Protein AF-A0A2U0S6L2-F1 (afdb_monomer)

Radius of gyration: 31.63 Å; Cα contacts (8 Å, |Δi|>4): 859; chains: 1; bounding box: 72×118×62 Å

Solvent-accessible surface area (backbone atoms only — not comparable to full-atom values): 22056 Å² total; per-residue (Å²): 143,87,81,74,70,68,64,62,55,55,54,54,52,50,54,53,52,55,50,53,57,66,74,64,52,74,80,66,66,77,70,61,62,70,42,56,44,72,42,82,61,45,30,26,25,72,13,43,35,36,32,34,43,34,31,67,58,30,76,61,51,50,50,63,36,36,27,56,64,91,47,79,40,53,52,69,72,27,22,96,64,74,49,65,46,40,48,72,38,72,49,66,39,43,42,71,76,47,78,40,62,63,72,41,74,40,40,40,34,45,34,33,99,88,47,70,27,76,45,76,29,58,21,34,65,51,77,60,100,51,54,78,85,81,63,33,48,73,39,43,63,48,43,61,93,66,48,65,64,45,84,42,38,29,53,34,86,50,67,68,79,80,50,52,85,76,39,93,46,68,54,61,47,40,51,52,47,57,76,29,53,46,53,65,47,30,41,77,27,21,35,28,42,33,42,28,65,14,73,35,82,34,44,60,57,43,60,44,80,75,45,78,44,83,40,94,48,90,63,30,32,43,39,34,37,31,41,34,36,37,55,34,93,87,43,90,56,53,90,38,71,19,13,24,25,37,37,39,75,74,41,65,49,71,63,45,54,34,38,39,38,38,39,50,49,44,27,36,36,39,62,46,98,87,71,51,76,46,77,44,74,60,88,63,100,59,87,47,67,50,76,50,63,37,38,29,32,89,48,99,54,84,50,50,72,43,69,24,51,29,30,49,74,88,38,84,52,76,67,46,76,41,72,41,58,77,90,48,86,78,46,73,68,53,50,50,53,50,54,48,53,54,45,39,75,73,68,39,87,80,46,45,71,46,83,75,48,77,46,79,59,92,55,36,37,41,37,36,30,38,27,20,80,45,86,90,53,55,73,42,52,38,39,40,39,36,34,64,84,77,34,34,35,43,34,43,59,77,130

Sequence (399 aa):
MKQTWIIAASIITLVALIGTIYCFAPIIPESSEIKLNINNATALTNGLVSFNVTLADAESAVIESVFLNNTSYAWTDGSNETSTILKGETKHWSVNIGDLQNGTNIQIVVETPSKSATENVTVQGQPPENSDETGYIYDNYGGVGLFPEGIHVIATTQDPTTIRSDYELVNSYWEMLANNETTTATKEQFISILLSRGDKTTGGYAINVESFAWLESYPVKFRFQVNITDPADGTPVTQALTTPLVLVPIGKLTPGEYNIEVNITWFTETVNENGTTTYTPIMTFAPIQWTQTLTISDTQNPAPSTTFNVTVNGNQASDLTVQVNLSNNITEADAEKITEAAFLQTMGEQTIHELDTLTVDGTTITAHYKWGFDEADMGHVFDVTVDLSNQTITITHCR

Foldseek 3Di:
DPPPPPVVVVVVVVVVVVVVVVVPPPVPPPPQPFDKEWAPWAAEQQQKTKIKIATAGDQKFFWAWKDWANDIDGQVQFAPDHRIHGHGDMGMGMHRPGGDDAQDKIWIWTDTPRDIDIDIYGHHYDPPPDCPPQLKDKFWAEQAVQDAAAKWKFWAQDFLSVCCVVDPDNNVSNVNRSVRTDQEEALNTWIKIKGKHYKDQWDPWEKDFNDWDFAPDVVIEIETEMEIEDEDVPADTGRDITMTMMIHGDTGDDFHKYKYKYWYWYWYWDQDPVRDIDTHTDDDPDTDMGMGMHGYDHDHDQQDKDWAFEDEPNHTDDIFIFSHHPVDFGDQVSLCRVVVSVCCVVPNPQKDKDWPDWDDDRQKIKTKMFIANDPVRTGWIKIWMAGNVRRYIYIYTDD

Mean predicted aligned error: 19.4 Å

pLDDT: mean 83.39, std 15.31, range [31.89, 98.56]

Nearest PDB structures (foldseek):
  7sjl-assembly1_A  TM=4.963E-01  e=8.813E-02  Homo sapiens
  3g0k-assembly1_A-2  TM=5.609E-01  e=1.089E+00  Novosphingobium aromaticivorans DSM 12444
  7n6g-assembly1_3K  TM=2.979E-01  e=6.011E-02  Chlamydomonas reinhardtii
  5aea-assembly2_B  TM=4.578E-01  e=5.969E-01  Homo sapiens
  6fqa-assembly1_A  TM=2.996E-01  e=4.541E-01  Acinetobacter baumannii

Structure (mmCIF, N/CA/C/O backbone):
data_AF-A0A2U0S6L2-F1
#
_entry.id   AF-A0A2U0S6L2-F1
#
loop_
_atom_site.group_PDB
_atom_site.id
_atom_site.type_symbol
_atom_site.label_atom_id
_atom_site.label_alt_id
_atom_site.label_comp_id
_atom_site.label_asym_id
_atom_site.label_entity_id
_atom_site.label_seq_id
_atom_site.pdbx_PDB_ins_code
_atom_site.Cartn_x
_atom_site.Cartn_y
_atom_site.Cartn_z
_atom_site.occupancy
_atom_site.B_iso_or_equiv
_atom_site.auth_seq_id
_atom_site.auth_comp_id
_atom_site.auth_asym_id
_atom_site.auth_atom_id
_atom_site.pdbx_PDB_model_num
ATOM 1 N N . MET A 1 1 ? 3.300 92.007 28.887 1.00 56.00 1 MET A N 1
ATOM 2 C CA . MET A 1 1 ? 2.366 91.131 28.140 1.00 56.00 1 MET A CA 1
ATOM 3 C C . MET A 1 1 ? 2.945 90.810 26.765 1.00 56.00 1 MET A C 1
ATOM 5 O O . MET A 1 1 ? 2.679 91.560 25.841 1.00 56.00 1 MET A O 1
ATOM 9 N N . LYS A 1 2 ? 3.794 89.777 26.640 1.00 51.31 2 LYS A N 1
ATOM 10 C CA . LYS A 1 2 ? 4.202 89.155 25.351 1.00 51.31 2 LYS A CA 1
ATOM 11 C C . LYS A 1 2 ? 5.143 87.943 25.532 1.00 51.31 2 LYS A C 1
ATOM 13 O O . LYS A 1 2 ? 5.957 87.663 24.667 1.00 51.31 2 LYS A O 1
ATOM 18 N N . GLN A 1 3 ? 5.065 87.231 26.662 1.00 50.53 3 GLN A N 1
ATOM 19 C CA . GLN A 1 3 ? 6.041 86.172 26.983 1.00 50.53 3 GLN A CA 1
ATOM 20 C C . GLN A 1 3 ? 5.421 84.898 27.580 1.00 50.53 3 GLN A C 1
ATOM 22 O O . GLN A 1 3 ? 6.127 84.060 28.120 1.00 50.53 3 GLN A O 1
ATOM 27 N N . THR A 1 4 ? 4.102 84.731 27.464 1.00 48.34 4 THR A N 1
ATOM 28 C CA . THR A 1 4 ? 3.377 83.538 27.944 1.00 48.34 4 THR A CA 1
ATOM 29 C C . THR A 1 4 ? 2.716 82.726 26.828 1.00 48.34 4 THR A C 1
ATOM 31 O O . THR A 1 4 ? 2.205 81.647 27.090 1.00 48.34 4 THR A O 1
ATOM 34 N N . TRP A 1 5 ? 2.780 83.180 25.572 1.00 45.78 5 TRP A N 1
ATOM 35 C CA . TRP A 1 5 ? 2.150 82.491 24.433 1.00 45.78 5 TRP A CA 1
ATOM 36 C C . TRP A 1 5 ? 3.091 81.563 23.646 1.00 45.78 5 TRP A C 1
ATOM 38 O O . TRP A 1 5 ? 2.625 80.780 22.829 1.00 45.78 5 TRP A O 1
ATOM 48 N N . ILE A 1 6 ? 4.404 81.598 23.902 1.00 50.38 6 ILE A N 1
ATOM 49 C CA . ILE A 1 6 ? 5.385 80.795 23.141 1.00 50.38 6 ILE A CA 1
ATOM 50 C C . ILE A 1 6 ? 5.586 79.394 23.751 1.00 50.38 6 ILE A C 1
ATOM 52 O O . ILE A 1 6 ? 5.886 78.441 23.034 1.00 50.38 6 ILE A O 1
ATOM 56 N N . ILE A 1 7 ? 5.344 79.227 25.055 1.00 49.00 7 ILE A N 1
ATOM 57 C CA . ILE A 1 7 ? 5.562 77.940 25.739 1.00 49.00 7 ILE A CA 1
ATOM 58 C C . ILE A 1 7 ? 4.381 76.978 25.516 1.00 49.00 7 ILE A C 1
ATOM 60 O O . ILE A 1 7 ? 4.595 75.788 25.301 1.00 49.00 7 ILE A O 1
ATOM 64 N N . ALA A 1 8 ? 3.143 77.483 25.460 1.00 48.16 8 ALA A N 1
ATOM 65 C CA . ALA A 1 8 ? 1.964 76.645 25.219 1.00 48.16 8 ALA A CA 1
ATOM 66 C C . ALA A 1 8 ? 1.914 76.077 23.787 1.00 48.16 8 ALA A C 1
ATOM 68 O O . ALA A 1 8 ? 1.499 74.937 23.594 1.00 48.16 8 ALA A O 1
ATOM 69 N N . ALA A 1 9 ? 2.398 76.829 22.791 1.00 49.25 9 ALA A N 1
ATOM 70 C CA . ALA A 1 9 ? 2.449 76.354 21.411 1.00 49.25 9 ALA A CA 1
ATOM 71 C C . ALA A 1 9 ? 3.484 75.232 21.215 1.00 49.25 9 ALA A C 1
ATOM 73 O O . ALA A 1 9 ? 3.199 74.298 20.482 1.00 49.25 9 ALA A O 1
ATOM 74 N N . SER A 1 10 ? 4.632 75.268 21.910 1.00 48.81 10 SER A N 1
ATOM 75 C CA . SER A 1 10 ? 5.695 74.254 21.750 1.00 48.81 10 SER A CA 1
ATOM 76 C C . SER A 1 10 ? 5.367 72.899 22.385 1.00 48.81 10 SER A C 1
ATOM 78 O O . SER A 1 10 ? 5.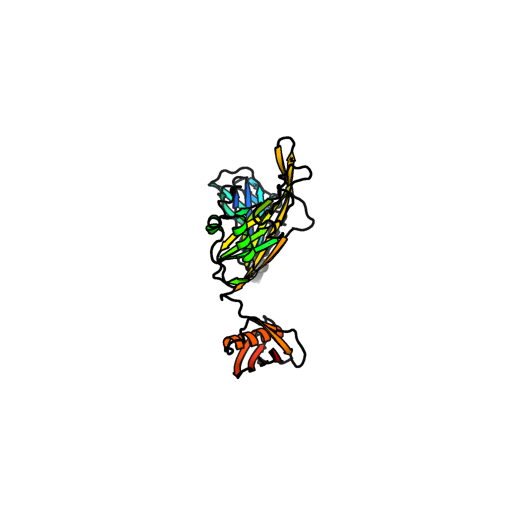829 71.871 21.899 1.00 48.81 10 SER A O 1
ATOM 80 N N . ILE A 1 11 ? 4.560 72.867 23.451 1.00 53.28 11 ILE A N 1
ATOM 81 C CA . ILE A 1 11 ? 4.168 71.602 24.096 1.00 53.28 11 ILE A CA 1
ATOM 82 C C . ILE A 1 11 ? 3.095 70.881 23.265 1.00 53.28 11 ILE A C 1
ATOM 84 O O . ILE A 1 11 ? 3.136 69.659 23.145 1.00 53.28 11 ILE A O 1
ATOM 88 N N . ILE A 1 12 ? 2.188 71.619 22.614 1.00 53.34 12 ILE A N 1
ATOM 89 C CA . ILE A 1 12 ? 1.150 71.027 21.755 1.00 53.34 12 ILE A CA 1
ATOM 90 C C . ILE A 1 12 ? 1.759 70.441 20.470 1.00 53.34 12 ILE A C 1
ATOM 92 O O . ILE A 1 12 ? 1.367 69.346 20.069 1.00 53.34 12 ILE A O 1
ATOM 96 N N . THR A 1 13 ? 2.768 71.079 19.862 1.00 51.28 13 THR A N 1
ATOM 97 C CA . THR A 1 13 ? 3.480 70.480 18.717 1.00 51.28 13 THR A CA 1
ATOM 98 C C . THR A 1 13 ? 4.327 69.275 19.112 1.00 51.28 13 THR A C 1
ATOM 100 O O . THR A 1 13 ? 4.402 68.335 18.332 1.00 51.28 13 THR A O 1
ATOM 103 N N . LEU A 1 14 ? 4.922 69.243 20.311 1.00 47.16 14 LEU A N 1
ATOM 104 C CA . LEU A 1 14 ? 5.726 68.096 20.749 1.00 47.16 14 LEU A CA 1
ATOM 105 C C . LEU A 1 14 ? 4.857 66.863 21.070 1.00 47.16 14 LEU A C 1
ATOM 107 O O . LEU A 1 14 ? 5.227 65.748 20.714 1.00 47.16 14 LEU A O 1
ATOM 111 N N . VAL A 1 15 ? 3.671 67.050 21.660 1.00 52.72 15 VAL A N 1
ATOM 112 C CA . VAL A 1 15 ? 2.722 65.949 21.920 1.00 52.72 15 VAL A CA 1
ATOM 113 C C . VAL A 1 15 ? 2.056 65.460 20.623 1.00 52.72 15 VAL A C 1
ATOM 115 O O . VAL A 1 15 ? 1.871 64.257 20.453 1.00 52.72 15 VAL A O 1
ATOM 118 N N . ALA A 1 16 ? 1.784 66.348 19.659 1.00 49.81 16 ALA A N 1
ATOM 119 C CA . ALA A 1 16 ? 1.289 65.958 18.335 1.00 49.81 16 ALA A CA 1
ATOM 120 C C . ALA A 1 16 ? 2.356 65.247 17.473 1.00 49.81 16 ALA A C 1
ATOM 122 O O . ALA A 1 16 ? 2.014 64.373 16.676 1.00 49.81 16 ALA A O 1
ATOM 123 N N . LEU A 1 17 ? 3.646 65.559 17.657 1.00 43.62 17 LEU A N 1
ATOM 124 C CA . LEU A 1 17 ? 4.743 64.877 16.960 1.00 43.62 17 LEU A CA 1
ATOM 125 C C . LEU A 1 17 ? 5.033 63.492 17.566 1.00 43.62 17 LEU A C 1
ATOM 127 O O . LEU A 1 17 ? 5.285 62.546 16.831 1.00 43.62 17 LEU A O 1
ATOM 131 N N . ILE A 1 18 ? 4.921 63.331 18.889 1.00 50.75 18 ILE A N 1
ATOM 132 C CA . ILE A 1 18 ? 5.069 62.016 19.541 1.00 50.75 18 ILE A CA 1
ATOM 133 C C . ILE A 1 18 ? 3.840 61.126 19.267 1.00 50.75 18 ILE A C 1
ATOM 135 O O . ILE A 1 18 ? 3.992 59.927 19.050 1.00 50.75 18 ILE A O 1
ATOM 139 N N . GLY A 1 19 ? 2.636 61.707 19.176 1.00 42.56 19 GLY A N 1
ATOM 140 C CA . GLY A 1 19 ? 1.417 60.986 18.790 1.00 42.56 19 GLY A CA 1
ATOM 141 C C . GLY A 1 19 ? 1.404 60.519 17.329 1.00 42.56 19 GLY A C 1
ATOM 142 O O . GLY A 1 19 ? 0.963 59.412 17.043 1.00 42.56 19 GLY A O 1
ATOM 143 N N . THR A 1 20 ? 1.946 61.307 16.396 1.00 43.22 20 THR A N 1
ATOM 144 C CA . THR A 1 20 ? 2.032 60.896 14.979 1.00 43.22 20 THR A CA 1
ATOM 145 C C . THR A 1 20 ? 3.142 59.876 14.712 1.00 43.22 20 THR A C 1
ATOM 147 O O . THR A 1 20 ? 2.981 59.050 13.818 1.00 43.22 20 THR A O 1
ATOM 150 N N . ILE A 1 21 ? 4.204 59.843 15.527 1.00 43.91 21 ILE A N 1
ATOM 151 C CA . ILE A 1 21 ? 5.219 58.775 15.475 1.00 43.91 21 ILE A CA 1
ATOM 152 C C . ILE A 1 21 ? 4.659 57.439 16.007 1.00 43.91 21 ILE A C 1
ATOM 154 O O . ILE A 1 21 ? 5.036 56.387 15.500 1.00 43.91 21 ILE A O 1
ATOM 158 N N . TYR A 1 22 ? 3.709 57.456 16.952 1.00 44.38 22 TYR A N 1
ATOM 159 C CA . TYR A 1 22 ? 3.089 56.231 17.485 1.00 44.38 22 TYR A CA 1
ATOM 160 C C . TYR A 1 22 ? 1.848 55.734 16.723 1.00 44.38 22 TYR A C 1
ATOM 162 O O . TYR A 1 22 ? 1.494 54.569 16.862 1.00 44.38 22 TYR A O 1
ATOM 170 N N . CYS A 1 23 ? 1.196 56.564 15.901 1.00 42.22 23 CYS A N 1
ATOM 171 C CA . CYS A 1 23 ? 0.032 56.138 15.107 1.00 42.22 23 CYS A CA 1
ATOM 172 C C . CYS A 1 23 ? 0.368 55.649 13.685 1.00 42.22 23 CYS A C 1
ATOM 174 O O . CYS A 1 23 ? -0.524 55.149 13.005 1.00 42.22 23 CYS A O 1
ATOM 176 N N . PHE A 1 24 ? 1.622 55.776 13.232 1.00 42.38 24 PHE A N 1
ATOM 177 C CA . PHE A 1 24 ? 2.064 55.340 11.896 1.00 42.38 24 PHE A CA 1
ATOM 178 C C . PHE A 1 24 ? 3.402 54.593 11.886 1.00 42.38 24 PHE A C 1
ATOM 180 O O . PHE A 1 24 ? 3.981 54.395 10.819 1.00 42.38 24 PHE A O 1
ATOM 187 N N . ALA A 1 25 ? 3.891 54.125 13.035 1.00 38.25 25 ALA A N 1
ATOM 188 C CA . ALA A 1 25 ? 4.686 52.910 12.986 1.00 38.25 25 ALA A CA 1
ATOM 189 C C . ALA A 1 25 ? 3.677 51.799 12.669 1.00 38.25 25 ALA A C 1
ATOM 191 O O . ALA A 1 25 ? 2.806 51.557 13.511 1.00 38.25 25 ALA A O 1
ATOM 192 N N . PRO A 1 26 ? 3.696 51.158 11.481 1.00 42.62 26 PRO A N 1
ATOM 193 C CA . PRO A 1 26 ? 3.027 49.878 11.376 1.00 42.62 26 PRO A CA 1
ATOM 194 C C . PRO A 1 26 ? 3.530 49.070 12.568 1.00 42.62 26 PRO A C 1
ATOM 196 O O . PRO A 1 26 ? 4.741 48.973 12.790 1.00 42.62 26 PRO A O 1
ATOM 199 N N . ILE A 1 27 ? 2.604 48.546 13.368 1.00 39.22 27 ILE A N 1
ATOM 200 C CA . ILE A 1 27 ? 2.894 47.335 14.116 1.00 39.22 27 ILE A CA 1
ATOM 201 C C . ILE A 1 27 ? 3.228 46.356 12.997 1.00 39.22 27 ILE A C 1
ATOM 203 O O . ILE A 1 27 ? 2.329 45.794 12.381 1.00 39.22 27 ILE A O 1
ATOM 207 N N . ILE A 1 28 ? 4.506 46.293 12.616 1.00 41.78 28 ILE A N 1
ATOM 208 C CA . ILE A 1 28 ? 5.047 45.168 11.882 1.00 41.78 28 ILE A CA 1
ATOM 209 C C . ILE A 1 28 ? 4.726 44.048 12.861 1.00 41.78 28 ILE A C 1
ATOM 211 O O . ILE A 1 28 ? 5.282 44.075 13.965 1.00 41.78 28 ILE A O 1
ATOM 215 N N . PRO A 1 29 ? 3.743 43.175 12.561 1.00 44.62 29 PRO A N 1
ATOM 216 C CA . PRO A 1 29 ? 3.567 41.991 13.380 1.00 44.62 29 PRO A CA 1
ATOM 217 C C . PRO A 1 29 ? 4.963 41.393 13.440 1.00 44.62 29 PRO A C 1
ATOM 219 O O . PRO A 1 29 ? 5.584 41.304 12.375 1.00 44.62 29 PRO A O 1
ATOM 222 N N . GLU A 1 30 ? 5.493 41.130 14.641 1.00 46.56 30 GLU A N 1
ATOM 223 C CA . GLU A 1 30 ? 6.754 40.400 14.790 1.00 46.56 30 GLU A CA 1
ATOM 224 C C . GLU A 1 30 ? 6.736 39.321 13.724 1.00 46.56 30 GLU A C 1
ATOM 226 O O . GLU A 1 30 ? 5.805 38.512 13.711 1.00 46.56 30 GLU A O 1
ATOM 231 N N . SER A 1 31 ? 7.621 39.469 12.728 1.00 50.78 31 SER A N 1
ATOM 232 C CA . SER A 1 31 ? 7.513 38.726 11.481 1.00 50.78 31 SER A CA 1
ATOM 233 C C . SER A 1 31 ? 7.346 37.280 11.886 1.00 50.78 31 SER A C 1
ATOM 235 O O . SER A 1 31 ? 8.227 36.777 12.585 1.00 50.78 31 SER A O 1
ATOM 237 N N . SER A 1 32 ? 6.218 36.656 11.536 1.00 56.06 32 SER A N 1
ATOM 238 C CA . SER A 1 32 ? 6.051 35.220 11.712 1.00 56.06 32 SER A CA 1
ATOM 239 C C . SER A 1 32 ? 7.275 34.611 11.054 1.00 56.06 32 SER A C 1
ATOM 241 O O . SER A 1 32 ? 7.417 34.714 9.831 1.00 56.06 32 SER A O 1
ATOM 243 N N . GLU A 1 33 ? 8.240 34.168 11.861 1.00 70.25 33 GLU A N 1
ATOM 244 C CA . GLU A 1 33 ? 9.535 33.793 11.327 1.00 70.25 33 GLU A CA 1
ATOM 245 C C . GLU A 1 33 ? 9.271 32.679 10.330 1.00 70.25 33 GLU A C 1
ATOM 247 O O . GLU A 1 33 ? 8.733 31.637 10.697 1.00 70.25 33 GLU A O 1
ATOM 252 N N . ILE A 1 34 ? 9.607 32.909 9.061 1.00 74.81 34 ILE A N 1
ATOM 253 C CA . ILE A 1 34 ? 9.457 31.885 8.036 1.00 74.81 34 ILE A CA 1
ATOM 254 C C . ILE A 1 34 ? 10.315 30.697 8.476 1.00 74.81 34 ILE A C 1
ATOM 256 O O . ILE A 1 34 ? 11.546 30.774 8.481 1.00 74.81 34 ILE A O 1
ATOM 260 N N . LYS A 1 35 ? 9.663 29.612 8.895 1.00 86.19 35 LYS A N 1
ATOM 261 C CA . LYS A 1 35 ? 10.303 28.322 9.137 1.00 86.19 35 LYS A CA 1
ATOM 262 C C . LYS A 1 35 ? 10.070 27.425 7.937 1.00 86.19 35 LYS A C 1
ATOM 264 O O . LYS A 1 35 ? 8.952 26.963 7.707 1.00 86.19 35 LYS A O 1
ATOM 269 N N . LEU A 1 36 ? 11.146 27.209 7.196 1.00 89.12 36 LEU A N 1
ATOM 270 C CA . LEU A 1 36 ? 11.245 26.211 6.144 1.00 89.12 36 LEU A CA 1
ATOM 271 C C . LEU A 1 36 ? 11.973 25.004 6.711 1.00 89.12 36 LEU A C 1
ATOM 273 O O . LEU A 1 36 ? 13.013 25.161 7.349 1.00 89.12 36 LEU A O 1
ATOM 277 N N . ASN A 1 37 ? 11.435 23.821 6.450 1.00 89.44 37 ASN A N 1
ATOM 278 C CA . ASN A 1 37 ? 12.059 22.561 6.822 1.00 89.44 37 ASN A CA 1
ATOM 279 C C . ASN A 1 37 ? 12.335 21.759 5.553 1.00 89.44 37 ASN A C 1
ATOM 281 O O . ASN A 1 37 ? 11.471 21.680 4.677 1.00 89.44 37 ASN A O 1
ATOM 285 N N . ILE A 1 38 ? 13.533 21.185 5.465 1.00 90.12 38 ILE A N 1
ATOM 286 C CA . ILE A 1 38 ? 13.894 20.223 4.426 1.00 90.12 38 ILE A CA 1
ATOM 287 C C . ILE A 1 38 ? 13.784 18.842 5.060 1.00 90.12 38 ILE A C 1
ATOM 289 O O . ILE A 1 38 ? 14.436 18.570 6.062 1.00 90.12 38 ILE A O 1
ATOM 293 N N . ASN A 1 39 ? 12.962 17.979 4.476 1.00 79.50 39 ASN A N 1
ATOM 294 C CA . ASN A 1 39 ? 12.675 16.649 4.999 1.00 79.50 39 ASN A CA 1
ATOM 295 C C . ASN A 1 39 ? 12.909 15.601 3.905 1.00 79.50 39 ASN A C 1
ATOM 297 O O . ASN A 1 39 ? 12.854 15.915 2.716 1.00 79.50 39 ASN A O 1
ATOM 301 N N . ASN A 1 40 ? 13.108 14.341 4.299 1.00 78.31 40 ASN A N 1
ATOM 302 C CA . ASN A 1 40 ? 13.257 13.203 3.379 1.00 78.31 40 ASN A CA 1
ATOM 303 C C . ASN A 1 40 ? 14.334 13.425 2.302 1.00 78.31 40 ASN A C 1
ATOM 305 O O . ASN A 1 40 ? 14.145 13.054 1.145 1.00 78.31 40 ASN A O 1
ATOM 309 N N . ALA A 1 41 ? 15.442 14.069 2.671 1.00 80.44 41 ALA A N 1
ATOM 310 C CA . ALA A 1 41 ? 16.548 14.294 1.757 1.00 80.44 41 ALA A CA 1
ATOM 311 C C . ALA A 1 41 ? 17.255 12.974 1.426 1.00 80.44 41 ALA A C 1
ATOM 313 O O . ALA A 1 41 ? 17.662 12.231 2.319 1.00 80.44 41 ALA A O 1
ATOM 314 N N . THR A 1 42 ? 17.431 12.705 0.137 1.00 78.44 42 THR A N 1
ATOM 315 C CA . THR A 1 42 ? 18.160 11.554 -0.394 1.00 78.44 42 THR A CA 1
ATOM 316 C C . THR A 1 42 ? 19.173 12.020 -1.436 1.00 78.44 42 THR A C 1
ATOM 318 O O . THR A 1 42 ? 18.947 12.991 -2.159 1.00 78.44 42 THR A O 1
ATOM 321 N N . ALA A 1 43 ? 20.315 11.342 -1.492 1.00 82.44 43 ALA A N 1
ATOM 322 C CA . ALA A 1 43 ? 21.321 11.538 -2.524 1.00 82.44 43 ALA A CA 1
ATOM 323 C C . ALA A 1 43 ? 21.934 10.186 -2.889 1.00 82.44 43 ALA A C 1
ATOM 325 O O . ALA A 1 43 ? 22.305 9.425 -1.995 1.00 82.44 43 ALA A O 1
ATOM 326 N N . LEU A 1 44 ? 22.036 9.893 -4.183 1.00 72.50 44 LEU A N 1
ATOM 327 C CA . LEU A 1 44 ? 22.448 8.589 -4.703 1.00 72.50 44 LEU A CA 1
ATOM 328 C C . LEU A 1 44 ? 23.711 8.691 -5.564 1.00 72.50 44 LEU A C 1
ATOM 330 O O . LEU A 1 44 ? 23.997 9.734 -6.153 1.00 72.50 44 LEU A O 1
ATOM 334 N N . THR A 1 45 ? 24.467 7.596 -5.692 1.00 72.56 45 THR A N 1
ATOM 335 C CA . THR A 1 45 ? 25.714 7.582 -6.486 1.00 72.56 45 THR A CA 1
ATOM 336 C C . THR A 1 45 ? 25.523 7.884 -7.971 1.00 72.56 45 THR A C 1
ATOM 338 O O . THR A 1 45 ? 26.480 8.295 -8.616 1.00 72.56 45 THR A O 1
ATOM 341 N N . ASN A 1 46 ? 24.316 7.728 -8.518 1.00 70.06 46 ASN A N 1
ATOM 342 C CA . ASN A 1 46 ? 23.993 8.094 -9.905 1.00 70.06 46 ASN A CA 1
ATOM 343 C C . ASN A 1 46 ? 23.696 9.587 -10.107 1.00 70.06 46 ASN A C 1
ATOM 345 O O . ASN A 1 46 ? 23.230 9.985 -11.175 1.00 70.06 46 ASN A O 1
ATOM 349 N N . GLY A 1 47 ? 23.898 10.398 -9.068 1.00 76.19 47 GLY A N 1
ATOM 350 C CA . GLY A 1 47 ? 23.684 11.834 -9.122 1.00 76.19 47 GLY A CA 1
ATOM 351 C C . GLY A 1 47 ? 22.289 12.293 -8.753 1.00 76.19 47 GLY A C 1
ATOM 352 O O . GLY A 1 47 ? 22.080 13.499 -8.667 1.00 76.19 47 GLY A O 1
ATOM 353 N N . LEU A 1 48 ? 21.334 11.390 -8.522 1.00 80.19 48 LEU A N 1
ATOM 354 C CA . LEU A 1 48 ? 19.998 11.801 -8.108 1.00 80.19 48 LEU A CA 1
ATOM 355 C C . LEU A 1 48 ? 20.039 12.365 -6.686 1.00 80.19 48 LEU A C 1
ATOM 357 O O . LEU A 1 48 ? 20.427 11.673 -5.745 1.00 80.19 48 LEU A O 1
ATOM 361 N N . VAL A 1 49 ? 19.610 13.614 -6.535 1.00 79.56 49 VAL A N 1
ATOM 362 C CA . VAL A 1 49 ? 19.359 14.259 -5.245 1.00 79.56 49 VAL A CA 1
ATOM 363 C C . VAL A 1 49 ? 17.883 14.619 -5.195 1.00 79.56 49 VAL A C 1
ATOM 365 O O . VAL A 1 49 ? 17.362 15.212 -6.140 1.00 79.56 49 VAL A O 1
ATOM 368 N N . SER A 1 50 ? 17.194 14.257 -4.116 1.00 80.12 50 SER A N 1
ATOM 369 C CA . SER A 1 50 ? 15.784 14.597 -3.923 1.00 80.12 50 SER A CA 1
ATOM 370 C C . SER A 1 50 ? 15.486 14.954 -2.474 1.00 80.12 50 SER A C 1
ATOM 372 O O . SER A 1 50 ? 16.160 14.481 -1.563 1.00 80.12 50 SER A O 1
ATOM 374 N N . PHE A 1 51 ? 14.504 15.818 -2.248 1.00 82.50 51 PHE A N 1
ATOM 375 C CA . PHE A 1 51 ? 14.043 16.184 -0.913 1.00 82.50 51 PHE A CA 1
ATOM 376 C C . PHE A 1 51 ? 12.646 16.803 -0.975 1.00 82.50 51 PHE A C 1
ATOM 378 O O . PHE A 1 51 ? 12.134 17.155 -2.040 1.00 82.50 51 PHE A O 1
ATOM 385 N N . ASN A 1 52 ? 12.042 16.964 0.197 1.00 82.94 52 ASN A N 1
ATOM 386 C CA . ASN A 1 52 ? 10.793 17.685 0.379 1.00 82.94 52 ASN A CA 1
ATOM 387 C C . ASN A 1 52 ? 11.037 18.988 1.142 1.00 82.94 52 ASN A C 1
ATOM 389 O O . ASN A 1 52 ? 11.858 19.029 2.057 1.00 82.94 52 ASN A O 1
ATOM 393 N N . VAL A 1 53 ? 10.290 20.036 0.803 1.00 90.38 53 VAL A N 1
ATOM 394 C CA . VAL A 1 53 ? 10.299 21.324 1.508 1.00 90.38 53 VAL A CA 1
ATOM 395 C C . VAL A 1 53 ? 8.923 21.579 2.094 1.00 90.38 53 VAL A C 1
ATOM 397 O O . VAL A 1 53 ? 7.937 21.509 1.365 1.00 90.38 53 VAL A O 1
ATOM 400 N N . THR A 1 54 ? 8.856 21.917 3.380 1.00 85.88 54 THR A N 1
ATOM 401 C CA . THR A 1 54 ? 7.606 22.238 4.083 1.00 85.88 54 THR A CA 1
ATOM 402 C C . THR A 1 54 ? 7.686 23.630 4.711 1.00 85.88 54 THR A C 1
ATOM 404 O O . THR A 1 54 ? 8.693 23.968 5.341 1.00 85.88 54 THR A O 1
ATOM 407 N N . LEU A 1 55 ? 6.618 24.428 4.587 1.00 89.19 55 LEU A N 1
ATOM 408 C CA . LEU A 1 55 ? 6.491 25.738 5.240 1.00 89.19 55 LEU A CA 1
ATOM 409 C C . LEU A 1 55 ? 5.625 25.631 6.505 1.00 89.19 55 LEU A C 1
ATOM 411 O O . LEU A 1 55 ? 4.435 25.352 6.410 1.00 89.19 55 LEU A O 1
ATOM 415 N N . ALA A 1 56 ? 6.191 25.872 7.690 1.00 80.94 56 ALA A N 1
ATOM 416 C CA . ALA A 1 56 ? 5.470 25.657 8.952 1.00 80.94 56 ALA A CA 1
ATOM 417 C C . ALA A 1 56 ? 4.675 26.889 9.431 1.00 80.94 56 ALA A C 1
ATOM 419 O O . ALA A 1 56 ? 3.484 26.800 9.727 1.00 80.94 56 ALA A O 1
ATOM 420 N N . ASP A 1 57 ? 5.330 28.050 9.495 1.00 78.94 57 ASP A N 1
ATOM 421 C CA . ASP A 1 57 ? 4.869 29.141 10.370 1.00 78.94 57 ASP A CA 1
ATOM 422 C C . ASP A 1 57 ? 4.361 30.391 9.621 1.00 78.94 57 ASP A C 1
ATOM 424 O O . ASP A 1 57 ? 3.784 31.280 10.247 1.00 78.94 57 ASP A O 1
ATOM 428 N N . ALA A 1 58 ? 4.521 30.464 8.294 1.00 84.62 58 ALA A N 1
ATOM 429 C CA . ALA A 1 58 ? 4.068 31.593 7.473 1.00 84.62 58 ALA A CA 1
ATOM 430 C C . ALA A 1 58 ? 2.949 31.186 6.504 1.00 84.62 58 ALA A C 1
ATOM 432 O O . ALA A 1 58 ? 2.917 30.048 6.051 1.00 84.62 58 ALA A O 1
ATOM 433 N N . GLU A 1 59 ? 2.057 32.124 6.167 1.00 85.56 59 GLU A N 1
ATOM 434 C CA . GLU A 1 59 ? 0.917 31.885 5.261 1.00 85.56 59 GLU A CA 1
ATOM 435 C C . GLU A 1 59 ? 1.357 31.462 3.851 1.00 85.56 59 GLU A C 1
ATOM 437 O O . GLU A 1 59 ? 0.746 30.589 3.237 1.00 85.56 59 GLU A O 1
ATOM 442 N N . SER A 1 60 ? 2.435 32.065 3.340 1.00 90.06 60 SER A N 1
ATOM 443 C CA . SER A 1 60 ? 3.078 31.657 2.089 1.00 90.06 60 SER A CA 1
ATOM 444 C C . SER A 1 60 ? 4.533 32.129 2.013 1.00 90.06 60 SER A C 1
ATOM 446 O O . SER A 1 60 ? 4.923 33.075 2.702 1.00 90.06 60 SER A O 1
ATOM 448 N N . ALA A 1 61 ? 5.327 31.486 1.159 1.00 91.25 61 ALA A N 1
ATOM 449 C CA . ALA A 1 61 ? 6.681 31.895 0.799 1.00 91.25 61 ALA A CA 1
ATOM 450 C C . ALA A 1 61 ? 6.959 31.602 -0.684 1.00 91.25 61 ALA A C 1
ATOM 452 O O . ALA A 1 61 ? 6.274 30.789 -1.301 1.00 91.25 61 ALA A O 1
ATOM 453 N N . VAL A 1 62 ? 7.967 32.258 -1.264 1.00 94.62 62 VAL A N 1
ATOM 454 C CA . VAL A 1 62 ? 8.448 31.975 -2.626 1.00 94.62 62 VAL A CA 1
ATOM 455 C C . VAL A 1 62 ? 9.865 31.435 -2.531 1.00 94.62 62 VAL A C 1
ATOM 457 O O . VAL A 1 62 ? 10.734 32.105 -1.978 1.00 94.62 62 VAL A O 1
ATOM 460 N N . ILE A 1 63 ? 10.080 30.232 -3.058 1.00 93.44 63 ILE A N 1
ATOM 461 C CA . ILE A 1 63 ? 11.396 29.605 -3.162 1.00 93.44 63 ILE A CA 1
ATOM 462 C C . ILE A 1 63 ? 12.130 30.236 -4.346 1.00 93.44 63 ILE A C 1
ATOM 464 O O . ILE A 1 63 ? 11.655 30.173 -5.481 1.00 93.44 63 ILE A O 1
ATOM 468 N N . GLU A 1 64 ? 13.268 30.874 -4.086 1.00 90.50 64 GLU A N 1
ATOM 469 C CA . GLU A 1 64 ? 14.047 31.562 -5.123 1.00 90.50 64 GLU A CA 1
ATOM 470 C C . GLU A 1 64 ? 15.082 30.635 -5.753 1.00 90.50 64 GLU A C 1
ATOM 472 O O . GLU A 1 64 ? 15.265 30.637 -6.972 1.00 90.50 64 GLU A O 1
ATOM 477 N N . SER A 1 65 ? 15.740 29.827 -4.927 1.00 91.50 65 SER A N 1
ATOM 478 C CA . SER A 1 65 ? 16.870 29.009 -5.349 1.00 91.50 65 SER A CA 1
ATOM 479 C C . SER A 1 65 ? 17.063 27.795 -4.444 1.00 91.50 65 SER A C 1
ATOM 481 O O . SER A 1 65 ? 16.708 27.783 -3.261 1.00 91.50 65 SER A O 1
ATOM 483 N N . VAL A 1 66 ? 17.649 26.759 -5.038 1.00 93.50 66 VAL A N 1
ATOM 484 C CA . VAL A 1 66 ? 18.138 25.564 -4.353 1.00 93.50 66 VAL A CA 1
ATOM 485 C C . VAL A 1 66 ? 19.640 25.491 -4.583 1.00 93.50 66 VAL A C 1
ATOM 487 O O . VAL A 1 66 ? 20.099 25.573 -5.720 1.00 93.50 66 VAL A O 1
ATOM 490 N N . PHE A 1 67 ? 20.421 25.319 -3.524 1.00 94.44 67 PHE A N 1
ATOM 491 C CA . PHE A 1 67 ? 21.851 25.065 -3.620 1.00 94.44 67 PHE A CA 1
ATOM 492 C C . PHE A 1 67 ? 22.157 23.645 -3.185 1.00 94.44 67 PHE A C 1
ATOM 494 O O . PHE A 1 67 ? 21.728 23.204 -2.121 1.00 94.44 67 PHE A O 1
ATOM 501 N N . LEU A 1 68 ? 22.947 22.955 -4.002 1.00 92.12 68 LEU A N 1
ATOM 502 C CA . LEU A 1 68 ? 23.566 21.685 -3.650 1.00 92.12 68 LEU A CA 1
ATOM 503 C C . LEU A 1 68 ? 25.069 21.930 -3.529 1.00 92.12 68 LEU A C 1
ATOM 505 O O . LEU A 1 68 ? 25.760 22.188 -4.522 1.00 92.12 68 LEU A O 1
ATOM 509 N N . ASN A 1 69 ? 25.567 21.909 -2.295 1.00 90.94 69 ASN A N 1
ATOM 510 C CA . ASN A 1 69 ? 26.867 22.438 -1.898 1.00 90.94 69 ASN A CA 1
ATOM 511 C C . ASN A 1 69 ? 27.022 23.908 -2.329 1.00 90.94 69 ASN A C 1
ATOM 513 O O . ASN A 1 69 ? 26.457 24.798 -1.706 1.00 90.94 69 ASN A O 1
ATOM 517 N N . ASN A 1 70 ? 27.753 24.161 -3.418 1.00 90.38 70 ASN A N 1
ATOM 518 C CA . ASN A 1 70 ? 28.023 25.506 -3.940 1.00 90.38 70 ASN A CA 1
ATOM 519 C C . ASN A 1 70 ? 27.403 25.750 -5.327 1.00 90.38 70 ASN A C 1
ATOM 521 O O . ASN A 1 70 ? 27.688 26.771 -5.954 1.00 90.38 70 ASN A O 1
ATOM 525 N N . THR A 1 71 ? 26.601 24.810 -5.833 1.00 92.19 71 THR A N 1
ATOM 526 C CA . THR A 1 71 ? 25.976 24.905 -7.157 1.00 92.19 71 THR A CA 1
ATOM 527 C C . THR A 1 71 ? 24.526 25.330 -7.001 1.00 92.19 71 THR A C 1
ATOM 529 O O . THR A 1 71 ? 23.787 24.697 -6.251 1.00 92.19 71 THR A O 1
ATOM 532 N N . SER A 1 72 ? 24.135 26.396 -7.698 1.00 95.56 72 SER A N 1
ATOM 533 C CA . SER A 1 72 ? 22.782 26.953 -7.654 1.00 95.56 72 SER A CA 1
ATOM 534 C C . SER A 1 72 ? 21.908 26.363 -8.756 1.00 95.56 72 SER A C 1
ATOM 536 O O . SER A 1 72 ? 22.350 26.254 -9.900 1.00 95.56 72 SER A O 1
ATOM 538 N N . TYR A 1 73 ? 20.673 26.040 -8.395 1.00 91.50 73 TYR A N 1
ATOM 539 C CA . TYR A 1 73 ? 19.610 25.553 -9.262 1.00 91.50 73 TYR A CA 1
ATOM 540 C C . TYR A 1 73 ? 18.363 26.416 -9.068 1.00 91.50 73 TYR A C 1
ATOM 542 O O . TYR A 1 73 ? 18.066 26.880 -7.959 1.00 91.50 73 TYR A O 1
ATOM 550 N N . ALA A 1 74 ? 17.610 26.612 -10.145 1.00 91.94 74 ALA A N 1
ATOM 551 C CA . ALA A 1 74 ? 16.265 27.149 -10.056 1.00 91.94 74 ALA A CA 1
ATOM 552 C C . ALA A 1 74 ? 15.321 26.088 -9.471 1.00 91.94 74 ALA A C 1
ATOM 554 O O . ALA A 1 74 ? 15.510 24.885 -9.656 1.00 91.94 74 ALA A O 1
ATOM 555 N N . TRP A 1 75 ? 14.244 26.523 -8.811 1.00 90.88 75 TRP A N 1
ATOM 556 C CA . TRP A 1 75 ? 13.208 25.600 -8.332 1.00 90.88 75 TRP A CA 1
ATOM 557 C C . TRP A 1 75 ? 12.672 24.699 -9.461 1.00 90.88 75 TRP A C 1
ATOM 559 O O . TRP A 1 75 ? 12.522 23.494 -9.284 1.00 90.88 75 TRP A O 1
ATOM 569 N N . THR A 1 76 ? 12.478 25.270 -10.652 1.00 86.50 76 THR A N 1
ATOM 570 C CA . THR A 1 76 ? 11.972 24.568 -11.840 1.00 86.50 76 THR A CA 1
ATOM 571 C C . THR A 1 76 ? 12.926 23.527 -12.420 1.00 86.50 76 THR A C 1
ATOM 573 O O . THR A 1 76 ? 12.500 22.731 -13.249 1.00 86.50 76 THR A O 1
ATOM 576 N N . ASP A 1 77 ? 14.201 23.521 -12.019 1.00 77.50 77 ASP A N 1
ATOM 577 C CA . ASP A 1 77 ? 15.170 22.536 -12.519 1.00 77.50 77 ASP A CA 1
ATOM 578 C C . ASP A 1 77 ? 14.921 21.141 -11.931 1.00 77.50 77 ASP A C 1
ATOM 580 O O . ASP A 1 77 ? 15.301 20.145 -12.541 1.00 77.50 77 ASP A O 1
ATOM 584 N N . GLY A 1 78 ? 14.277 21.071 -10.760 1.00 76.69 78 GLY A N 1
ATOM 585 C CA . GLY A 1 78 ? 13.971 19.815 -10.077 1.00 76.69 78 GLY A CA 1
ATOM 586 C C . GLY A 1 78 ? 12.515 19.649 -9.651 1.00 76.69 78 GLY A C 1
ATOM 587 O O . GLY A 1 78 ? 12.178 18.681 -8.978 1.00 76.69 78 GLY A O 1
ATOM 588 N N . SER A 1 79 ? 11.624 20.572 -10.013 1.00 78.75 79 SER A N 1
ATOM 589 C CA . SER A 1 79 ? 10.201 20.463 -9.690 1.00 78.75 79 SER A CA 1
ATOM 590 C C . SER A 1 79 ? 9.328 21.046 -10.795 1.00 78.75 79 SER A C 1
ATOM 592 O O . SER A 1 79 ? 9.615 22.110 -11.340 1.00 78.75 79 SER A O 1
ATOM 594 N N . ASN A 1 80 ? 8.218 20.365 -11.088 1.00 76.81 80 ASN A N 1
ATOM 595 C CA . ASN A 1 80 ? 7.159 20.878 -11.963 1.00 76.81 80 ASN A CA 1
ATOM 596 C C . ASN A 1 80 ? 6.112 21.702 -11.189 1.00 76.81 80 ASN A C 1
ATOM 598 O O . ASN A 1 80 ? 5.158 22.214 -11.778 1.00 76.81 80 ASN A O 1
ATOM 602 N N . GLU A 1 81 ? 6.258 21.811 -9.867 1.00 85.38 81 GLU A N 1
ATOM 603 C CA . GLU A 1 81 ? 5.364 22.580 -9.007 1.00 85.38 81 GLU A CA 1
ATOM 604 C C . GLU A 1 81 ? 5.724 24.071 -9.021 1.00 85.38 81 GLU A C 1
ATOM 606 O O . GLU A 1 81 ? 6.859 24.468 -9.295 1.00 85.38 81 GLU A O 1
ATOM 611 N N . THR A 1 82 ? 4.766 24.933 -8.671 1.00 90.50 82 THR A N 1
ATOM 612 C CA . THR A 1 82 ? 5.041 26.370 -8.523 1.00 90.50 82 THR A CA 1
ATOM 613 C C . THR A 1 82 ? 6.038 26.620 -7.385 1.00 90.50 82 THR A C 1
ATOM 615 O O . THR A 1 82 ? 6.023 25.911 -6.379 1.00 90.50 82 THR A O 1
ATOM 618 N N . SER A 1 83 ? 6.866 27.662 -7.497 1.00 91.62 83 SER A N 1
ATOM 619 C CA . SER A 1 83 ? 7.822 28.037 -6.443 1.00 91.62 83 SER A CA 1
ATOM 620 C C . SER A 1 83 ? 7.173 28.697 -5.219 1.00 91.62 83 SER A C 1
ATOM 622 O O . SER A 1 83 ? 7.828 28.897 -4.199 1.00 91.62 83 SER A O 1
ATOM 624 N N . THR A 1 84 ? 5.887 29.052 -5.296 1.00 93.19 84 THR A N 1
ATOM 625 C CA . THR A 1 84 ? 5.112 29.559 -4.157 1.00 93.19 84 THR A CA 1
ATOM 626 C C . THR A 1 84 ? 4.633 28.398 -3.299 1.00 93.19 84 THR A C 1
ATOM 628 O O . THR A 1 84 ? 3.883 27.568 -3.798 1.00 93.19 84 THR A O 1
ATOM 631 N N . ILE A 1 85 ? 5.020 28.351 -2.030 1.00 89.19 85 ILE A N 1
ATOM 632 C CA . ILE A 1 85 ? 4.609 27.331 -1.058 1.00 89.19 85 ILE A CA 1
ATOM 633 C C . ILE A 1 85 ? 3.695 27.958 0.001 1.00 89.19 85 ILE A C 1
ATOM 635 O O . ILE A 1 85 ? 3.977 29.056 0.486 1.00 89.19 85 ILE A O 1
ATOM 639 N N . LEU A 1 86 ? 2.586 27.296 0.326 1.00 87.00 86 LEU A N 1
ATOM 640 C CA . LEU A 1 86 ? 1.597 27.726 1.318 1.00 87.00 86 LEU A CA 1
ATOM 641 C C . LEU A 1 86 ? 1.863 27.101 2.693 1.00 87.00 86 LEU A C 1
ATOM 643 O O . LEU A 1 86 ? 2.576 26.107 2.826 1.00 87.00 86 LEU A O 1
ATOM 647 N N . LYS A 1 87 ? 1.272 27.678 3.741 1.00 88.69 87 LYS A N 1
ATOM 648 C CA . LYS A 1 87 ? 1.373 27.150 5.107 1.00 88.69 87 LYS A CA 1
ATOM 649 C C . LYS A 1 87 ? 0.927 25.689 5.197 1.00 88.69 87 LYS A C 1
ATOM 651 O O . LYS A 1 87 ? -0.177 25.348 4.781 1.00 88.69 87 LYS A O 1
ATOM 656 N N . GLY A 1 88 ? 1.768 24.843 5.785 1.00 77.75 88 GLY A N 1
ATOM 657 C CA . GLY A 1 88 ? 1.540 23.405 5.933 1.00 77.75 88 GLY A CA 1
ATOM 658 C C . GLY A 1 88 ? 1.717 22.598 4.643 1.00 77.75 88 GLY A C 1
ATOM 659 O O . GLY A 1 88 ? 1.705 21.369 4.693 1.00 77.75 88 GLY A O 1
ATOM 660 N N . GLU A 1 89 ? 1.908 23.254 3.496 1.00 76.44 89 GLU A N 1
ATOM 661 C CA . GLU A 1 89 ? 2.157 22.582 2.226 1.00 76.44 89 GLU A CA 1
ATOM 662 C C . GLU A 1 89 ? 3.562 21.975 2.224 1.00 76.44 89 GLU A C 1
ATOM 664 O O . GLU A 1 89 ? 4.502 22.523 2.806 1.00 76.44 89 GLU A O 1
ATOM 669 N N . THR A 1 90 ? 3.692 20.825 1.567 1.00 83.50 90 THR A N 1
ATOM 670 C CA . THR A 1 90 ? 4.970 20.162 1.321 1.00 83.50 90 THR A CA 1
ATOM 671 C C . THR A 1 90 ? 5.143 19.986 -0.175 1.00 83.50 90 THR A C 1
ATOM 673 O O . THR A 1 90 ? 4.257 19.429 -0.820 1.00 83.50 90 THR A O 1
ATOM 676 N N . LYS A 1 91 ? 6.281 20.429 -0.704 1.00 81.00 91 LYS A N 1
ATOM 677 C CA . LYS A 1 91 ? 6.619 20.335 -2.126 1.00 81.00 91 LYS A CA 1
ATOM 678 C C . LYS A 1 91 ? 7.843 19.477 -2.352 1.00 81.00 91 LYS A C 1
ATOM 680 O O . LYS A 1 91 ? 8.740 19.452 -1.508 1.00 81.00 91 LYS A O 1
ATOM 685 N N . HIS A 1 92 ? 7.872 18.795 -3.486 1.00 84.44 92 HIS A N 1
ATOM 686 C CA . HIS A 1 92 ? 8.947 17.886 -3.841 1.00 84.44 92 HIS A CA 1
ATOM 687 C C . HIS A 1 92 ? 9.901 18.527 -4.847 1.00 84.44 92 HIS A C 1
ATOM 689 O O . HIS A 1 92 ? 9.481 19.220 -5.779 1.00 84.44 92 HIS A O 1
ATOM 695 N N . TRP A 1 93 ? 11.191 18.261 -4.666 1.00 89.06 93 TRP A N 1
ATOM 696 C CA . TRP A 1 93 ? 12.233 18.680 -5.588 1.00 89.06 93 TRP A CA 1
ATOM 697 C C . TRP A 1 93 ? 13.247 17.552 -5.791 1.00 89.06 93 TRP A C 1
ATOM 699 O O . TRP A 1 93 ? 13.726 16.962 -4.820 1.00 89.06 93 TRP A O 1
ATOM 709 N N . SER A 1 94 ? 13.587 17.260 -7.046 1.00 83.81 94 SER A N 1
ATOM 710 C CA . SER A 1 94 ? 14.567 16.248 -7.424 1.00 83.81 94 SER A CA 1
ATOM 711 C C . SER A 1 94 ? 15.302 16.595 -8.716 1.00 83.81 94 SER A C 1
ATOM 713 O O . SER A 1 94 ? 14.683 16.936 -9.718 1.00 83.81 94 SER A O 1
ATOM 715 N N . VAL A 1 95 ? 16.629 16.459 -8.716 1.00 83.50 95 VAL A N 1
ATOM 716 C CA . VAL A 1 95 ? 17.462 16.662 -9.907 1.00 83.50 95 VAL A CA 1
ATOM 717 C C . VAL A 1 95 ? 18.595 15.641 -9.947 1.00 83.50 95 VAL A C 1
ATOM 719 O O . VAL A 1 95 ? 19.075 15.187 -8.907 1.00 83.50 95 VAL A O 1
ATOM 722 N N . ASN A 1 96 ? 19.063 15.304 -11.149 1.00 85.25 96 ASN A N 1
ATOM 723 C CA . ASN A 1 96 ? 20.295 14.544 -11.327 1.00 85.25 96 ASN A CA 1
ATOM 724 C C . ASN A 1 96 ? 21.479 15.502 -11.556 1.00 85.25 96 ASN A C 1
ATOM 726 O O . ASN A 1 96 ? 21.472 16.273 -12.515 1.00 85.25 96 ASN A O 1
ATOM 730 N N . ILE A 1 97 ? 22.492 15.445 -10.685 1.00 85.19 97 ILE A N 1
ATOM 731 C CA . ILE A 1 97 ? 23.694 16.297 -10.732 1.00 85.19 97 ILE A CA 1
ATOM 732 C C . ILE A 1 97 ? 24.955 15.582 -11.245 1.00 85.19 97 ILE A C 1
ATOM 734 O O . ILE A 1 97 ? 26.058 16.120 -11.126 1.00 85.19 97 ILE A O 1
ATOM 738 N N . GLY A 1 98 ? 24.798 14.398 -11.839 1.00 77.94 98 GLY A N 1
ATOM 739 C CA . GLY A 1 98 ? 25.889 13.540 -12.302 1.00 77.94 98 GLY A CA 1
ATOM 740 C C . GLY A 1 98 ? 26.510 12.698 -11.187 1.00 77.94 98 GLY A C 1
ATOM 741 O O . GLY A 1 98 ? 26.224 12.906 -10.014 1.00 77.94 98 GLY A O 1
ATOM 742 N N . ASP A 1 99 ? 27.354 11.735 -11.559 1.00 80.44 99 ASP A N 1
ATOM 743 C CA . ASP A 1 99 ? 27.856 10.701 -10.646 1.00 80.44 99 ASP A CA 1
ATOM 744 C C . ASP A 1 99 ? 28.477 11.258 -9.354 1.00 80.44 99 ASP A C 1
ATOM 746 O O . ASP A 1 99 ? 29.363 12.120 -9.364 1.00 80.44 99 ASP A O 1
ATOM 750 N N . LEU A 1 100 ? 28.050 10.697 -8.224 1.00 82.69 100 LEU A N 1
ATOM 751 C CA . LEU A 1 100 ? 28.484 11.075 -6.884 1.00 82.69 100 LEU A CA 1
ATOM 752 C C . LEU A 1 100 ? 29.218 9.919 -6.208 1.00 82.69 100 LEU A C 1
ATOM 754 O O . LEU A 1 100 ? 28.891 8.747 -6.384 1.00 82.69 100 LEU A O 1
ATOM 758 N N . GLN A 1 101 ? 30.214 10.244 -5.385 1.00 79.69 101 GLN A N 1
ATOM 759 C CA . GLN A 1 101 ? 30.943 9.236 -4.616 1.00 79.69 101 GLN A CA 1
ATOM 760 C C . GLN A 1 101 ? 30.151 8.849 -3.360 1.00 79.69 101 GLN A C 1
ATOM 762 O O . GLN A 1 101 ? 29.746 9.726 -2.594 1.00 79.69 101 GLN A O 1
ATOM 767 N N . ASN A 1 102 ? 29.974 7.547 -3.120 1.00 75.69 102 ASN A N 1
ATOM 768 C CA . ASN A 1 102 ? 29.325 7.030 -1.911 1.00 75.69 102 ASN A CA 1
ATOM 769 C C . ASN A 1 102 ? 30.015 7.569 -0.641 1.00 75.69 102 ASN A C 1
ATOM 771 O O . ASN A 1 102 ? 31.244 7.623 -0.572 1.00 75.69 102 ASN A O 1
ATOM 775 N N . GLY A 1 103 ? 29.230 7.979 0.354 1.00 75.38 103 GLY A N 1
ATOM 776 C CA . GLY A 1 103 ? 29.713 8.603 1.586 1.00 75.38 103 GLY A CA 1
ATOM 777 C C . GLY A 1 103 ? 30.026 10.101 1.476 1.00 75.38 103 GLY A C 1
ATOM 778 O O . GLY A 1 103 ? 30.400 10.714 2.475 1.00 75.38 103 GLY A O 1
ATOM 779 N N . THR A 1 104 ? 29.877 10.718 0.298 1.00 86.75 104 THR A N 1
ATOM 780 C CA . THR A 1 104 ? 30.002 12.180 0.149 1.00 86.75 104 THR A CA 1
ATOM 781 C C . THR A 1 104 ? 28.843 12.871 0.853 1.00 86.75 104 THR A C 1
ATOM 783 O O . THR A 1 104 ? 27.707 12.456 0.691 1.00 86.75 104 THR A O 1
ATOM 786 N N . ASN A 1 105 ? 29.086 13.951 1.593 1.00 91.50 105 ASN A N 1
ATOM 787 C CA . ASN A 1 105 ? 27.994 14.767 2.125 1.00 91.50 105 ASN A CA 1
ATOM 788 C C . ASN A 1 105 ? 27.613 15.852 1.119 1.00 91.50 105 ASN A C 1
ATOM 790 O O . ASN A 1 105 ? 28.478 16.585 0.637 1.00 91.50 105 ASN A O 1
ATOM 794 N N . ILE A 1 106 ? 26.321 15.954 0.827 1.00 91.56 106 ILE A N 1
ATOM 795 C CA . ILE A 1 106 ? 25.728 17.051 0.074 1.00 91.56 106 ILE A CA 1
ATOM 796 C C . ILE A 1 106 ? 24.971 17.933 1.051 1.00 91.56 106 ILE A C 1
ATOM 798 O O . ILE A 1 106 ? 24.042 17.489 1.722 1.00 91.56 106 ILE A O 1
ATOM 802 N N . GLN A 1 107 ? 25.372 19.196 1.107 1.00 95.88 107 GLN A N 1
ATOM 803 C CA . GLN A 1 107 ? 24.613 20.233 1.777 1.00 95.88 107 GLN A CA 1
ATOM 804 C C . GLN A 1 107 ? 23.520 20.732 0.833 1.00 95.88 107 GLN A C 1
ATOM 806 O O . GLN A 1 107 ? 23.811 21.190 -0.268 1.00 95.88 107 GLN A O 1
ATOM 811 N N . ILE A 1 108 ? 22.273 20.655 1.270 1.00 94.94 108 ILE A N 1
ATOM 812 C CA . ILE A 1 108 ? 21.113 21.202 0.574 1.00 94.94 108 ILE A CA 1
ATOM 813 C C . ILE A 1 108 ? 20.758 22.515 1.261 1.00 94.94 108 ILE A C 1
ATOM 815 O O . ILE A 1 108 ? 20.544 22.531 2.473 1.00 94.94 108 ILE A O 1
ATOM 819 N N . VAL A 1 109 ? 20.673 23.607 0.506 1.00 95.50 109 VAL A N 1
ATOM 820 C CA . VAL A 1 109 ? 20.163 24.892 0.997 1.00 95.50 109 VAL A CA 1
ATOM 821 C C . VAL A 1 109 ? 18.990 25.318 0.132 1.00 95.50 109 VAL A C 1
ATOM 823 O O . VAL A 1 109 ? 19.115 25.394 -1.085 1.00 95.50 109 VAL A O 1
ATOM 826 N N . VAL A 1 110 ? 17.854 25.611 0.753 1.00 94.31 110 VAL A N 1
ATOM 827 C CA . VAL A 1 110 ? 16.684 26.167 0.063 1.00 94.31 110 VAL A CA 1
ATOM 828 C C . VAL A 1 110 ? 16.504 27.596 0.535 1.00 94.31 110 VAL A C 1
ATOM 830 O O . VAL A 1 110 ? 16.355 27.826 1.737 1.00 94.31 110 VAL A O 1
ATOM 833 N N . GLU A 1 111 ? 16.529 28.551 -0.392 1.00 93.62 111 GLU A N 1
ATOM 834 C CA . GLU A 1 111 ? 16.440 29.974 -0.072 1.00 93.62 111 GLU A CA 1
ATOM 835 C C . GLU A 1 111 ? 15.099 30.584 -0.480 1.00 93.62 111 GLU A C 1
ATOM 837 O O . GLU A 1 111 ? 14.494 30.270 -1.508 1.00 93.62 111 GLU A O 1
ATOM 842 N N . THR A 1 112 ? 14.656 31.508 0.361 1.00 90.56 112 THR A N 1
ATOM 843 C CA . THR A 1 112 ? 13.569 32.453 0.111 1.00 90.56 112 THR A CA 1
ATOM 844 C C . THR A 1 112 ? 14.106 33.864 0.368 1.00 90.56 112 THR A C 1
ATOM 846 O O . THR A 1 112 ? 15.138 33.990 1.036 1.00 90.56 112 THR A O 1
ATOM 849 N N . PRO A 1 113 ? 13.399 34.939 -0.036 1.00 86.69 113 PRO A N 1
ATOM 850 C CA . PRO A 1 113 ? 13.916 36.308 0.081 1.00 86.69 113 PRO A CA 1
ATOM 851 C C . PRO A 1 113 ? 14.338 36.725 1.500 1.00 86.69 113 PRO A C 1
ATOM 853 O O . PRO A 1 113 ? 15.100 37.674 1.676 1.00 86.69 113 PRO A O 1
ATOM 856 N N . SER A 1 114 ? 13.801 36.065 2.530 1.00 82.00 114 SER A N 1
ATOM 857 C CA . SER A 1 114 ? 13.986 36.441 3.935 1.00 82.00 114 SER A CA 1
ATOM 858 C C . SER A 1 114 ? 14.598 35.356 4.825 1.00 82.00 114 SER A C 1
ATOM 860 O O . SER A 1 114 ? 14.914 35.649 5.979 1.00 82.00 114 SER A O 1
ATOM 862 N N . LYS A 1 115 ? 14.739 34.108 4.357 1.00 89.19 115 LYS A N 1
ATOM 863 C CA . LYS A 1 115 ? 15.257 32.990 5.169 1.00 89.19 115 LYS A CA 1
ATOM 864 C C . LYS A 1 115 ? 15.727 31.830 4.292 1.00 89.19 115 LYS A C 1
ATOM 866 O O . LYS A 1 115 ? 15.239 31.661 3.176 1.00 89.19 115 LYS A O 1
ATOM 871 N N . SER A 1 116 ? 16.601 30.996 4.840 1.00 90.94 116 SER A N 1
ATOM 872 C CA . SER A 1 116 ? 17.021 29.737 4.236 1.00 90.94 116 SER A CA 1
ATOM 873 C C . SER A 1 116 ? 16.809 28.559 5.187 1.00 90.94 116 SER A C 1
ATOM 875 O O . SER A 1 116 ? 16.804 28.719 6.411 1.00 90.94 116 SER A O 1
ATOM 877 N N . ALA A 1 117 ? 16.616 27.377 4.607 1.00 91.69 117 ALA A N 1
ATOM 878 C CA . ALA A 1 117 ? 16.708 26.095 5.294 1.00 91.69 117 ALA A CA 1
ATOM 879 C C . ALA A 1 117 ? 17.959 25.361 4.820 1.00 91.69 117 ALA A C 1
ATOM 881 O O . ALA A 1 117 ? 18.370 25.518 3.670 1.00 91.69 117 ALA A O 1
ATOM 882 N N . THR A 1 118 ? 18.566 24.565 5.695 1.00 94.38 118 THR A N 1
ATOM 883 C CA . THR A 1 118 ? 19.762 23.788 5.368 1.00 94.38 118 THR A CA 1
ATOM 884 C C . THR A 1 118 ? 19.641 22.388 5.932 1.00 94.38 118 THR A C 1
ATOM 886 O O . THR A 1 118 ? 19.304 22.235 7.101 1.00 94.38 118 THR A O 1
ATOM 889 N N . GLU A 1 119 ? 19.966 21.393 5.116 1.00 93.00 119 GLU A N 1
ATOM 890 C CA . GLU A 1 119 ? 20.024 19.985 5.502 1.00 93.00 119 GLU A CA 1
ATOM 891 C C . GLU A 1 119 ? 21.277 19.346 4.904 1.00 93.00 119 GLU A C 1
ATOM 893 O O . GLU A 1 119 ? 21.767 19.790 3.865 1.00 93.00 119 GLU A O 1
ATOM 898 N N . ASN A 1 120 ? 21.824 18.322 5.555 1.00 89.88 120 ASN A N 1
ATOM 899 C CA . ASN A 1 120 ? 22.936 17.557 5.000 1.00 89.88 120 ASN A CA 1
ATOM 900 C C . ASN A 1 120 ? 22.482 16.128 4.734 1.00 89.88 120 ASN A C 1
ATOM 902 O O . ASN A 1 120 ? 22.017 15.439 5.635 1.00 89.88 120 ASN A O 1
ATOM 906 N N . VAL A 1 121 ? 22.703 15.658 3.513 1.00 84.69 121 VAL A N 1
ATOM 907 C CA . VAL A 1 121 ? 22.448 14.271 3.137 1.00 84.69 121 VAL A CA 1
ATOM 908 C C . VAL A 1 121 ? 23.752 13.592 2.749 1.00 84.69 121 VAL A C 1
ATOM 910 O O . VAL A 1 121 ? 24.548 14.125 1.976 1.00 84.69 121 VAL A O 1
ATOM 913 N N . THR A 1 122 ? 23.998 12.409 3.299 1.00 86.75 122 THR A N 1
ATOM 914 C CA . THR A 1 122 ? 25.116 11.570 2.868 1.00 86.75 122 THR A CA 1
ATOM 915 C C . THR A 1 122 ? 24.687 10.795 1.630 1.00 86.75 122 THR A C 1
ATOM 917 O O . THR A 1 122 ? 23.677 10.097 1.664 1.00 86.75 122 THR A O 1
ATOM 920 N N . VAL A 1 123 ? 25.459 10.911 0.551 1.00 80.94 123 VAL A N 1
ATOM 921 C CA . VAL A 1 123 ? 25.301 10.134 -0.677 1.00 80.94 123 VAL A CA 1
ATOM 922 C C . VAL A 1 123 ? 25.390 8.667 -0.319 1.00 80.94 123 VAL A C 1
ATOM 924 O O . VAL A 1 123 ? 26.414 8.206 0.187 1.00 80.94 123 VAL A O 1
ATOM 927 N N . GLN A 1 124 ? 24.318 7.951 -0.600 1.00 67.12 124 GLN A N 1
ATOM 928 C CA . GLN A 1 124 ? 24.255 6.511 -0.469 1.00 67.12 124 GLN A CA 1
ATOM 929 C C . GLN A 1 124 ? 24.561 5.890 -1.828 1.00 67.12 124 GLN A C 1
ATOM 931 O O . GLN A 1 124 ? 24.362 6.518 -2.874 1.00 67.12 124 GLN A O 1
ATOM 936 N N . GLY A 1 125 ? 25.064 4.653 -1.824 1.00 55.62 125 GLY A N 1
ATOM 937 C CA . GLY A 1 125 ? 25.046 3.827 -3.027 1.00 55.62 125 GLY A CA 1
ATOM 938 C C . GLY A 1 125 ? 23.661 3.904 -3.662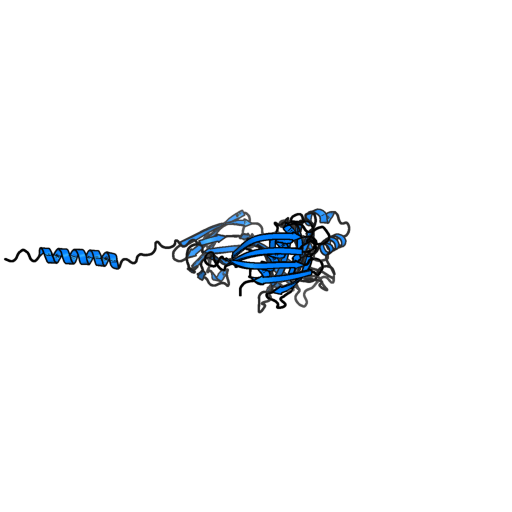 1.00 55.62 125 GLY A C 1
ATOM 939 O O . GLY A 1 125 ? 22.662 3.886 -2.943 1.00 55.62 125 GLY A O 1
ATOM 940 N N . GLN A 1 126 ? 23.589 4.032 -4.989 1.00 47.44 126 GLN A N 1
ATOM 941 C CA . GLN A 1 126 ? 22.351 3.711 -5.692 1.00 47.44 126 GLN A CA 1
ATOM 942 C C . GLN A 1 126 ? 21.875 2.365 -5.132 1.00 47.44 126 GLN A C 1
ATOM 944 O O . GLN A 1 126 ? 22.724 1.471 -5.012 1.00 47.44 126 GLN A O 1
ATOM 949 N N . PRO A 1 127 ? 20.584 2.219 -4.771 1.00 41.88 127 PRO A N 1
ATOM 950 C CA . PRO A 1 127 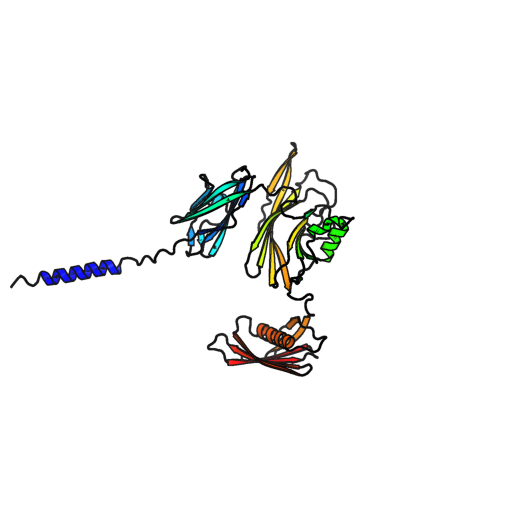? 20.061 0.918 -4.406 1.00 41.88 127 PRO A CA 1
ATOM 951 C C . PRO A 1 127 ? 20.518 -0.044 -5.500 1.00 41.88 127 PRO A C 1
ATOM 953 O O . PRO A 1 127 ? 20.355 0.287 -6.684 1.00 41.88 127 PRO A O 1
ATOM 956 N N . PRO A 1 128 ? 21.208 -1.136 -5.151 1.00 31.89 128 PRO A N 1
ATOM 957 C CA . PRO A 1 128 ? 21.740 -2.028 -6.154 1.00 31.89 128 PRO A CA 1
ATOM 958 C C . PRO A 1 128 ? 20.610 -2.399 -7.118 1.00 31.89 128 PRO A C 1
ATOM 960 O O . PRO A 1 128 ? 19.491 -2.673 -6.694 1.00 31.89 128 PRO A O 1
ATOM 963 N N . GLU A 1 129 ? 20.909 -2.484 -8.418 1.00 40.00 129 GLU A N 1
ATOM 964 C CA . GLU A 1 129 ? 20.026 -3.152 -9.394 1.00 40.00 129 GLU A CA 1
ATOM 965 C C . GLU A 1 129 ? 19.767 -4.636 -9.028 1.00 40.00 129 GLU A C 1
ATOM 967 O O . GLU A 1 129 ? 19.053 -5.342 -9.732 1.00 40.00 129 GLU A O 1
ATOM 972 N N . ASN A 1 130 ? 20.321 -5.114 -7.906 1.00 35.41 130 ASN A N 1
ATOM 973 C CA . ASN A 1 130 ? 20.002 -6.372 -7.254 1.00 35.41 130 ASN A CA 1
ATOM 974 C C . ASN A 1 130 ? 19.145 -6.146 -5.999 1.00 35.41 130 ASN A C 1
ATOM 976 O O . ASN A 1 130 ? 19.511 -5.390 -5.104 1.00 35.41 130 ASN A O 1
A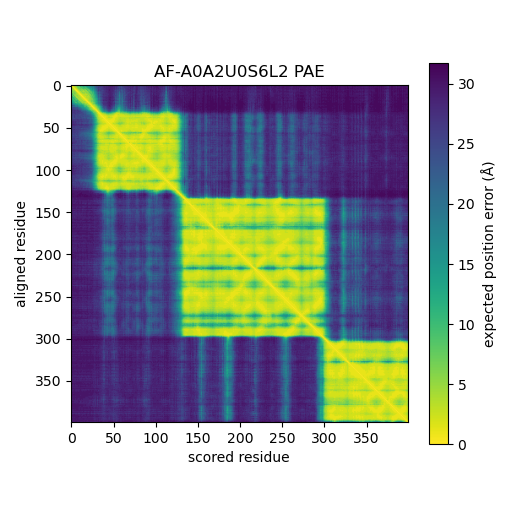TOM 980 N N . SER A 1 131 ? 18.067 -6.922 -5.922 1.00 38.50 131 SER A N 1
ATOM 981 C CA . SER A 1 131 ? 17.046 -7.095 -4.875 1.00 38.50 131 SER A CA 1
ATOM 982 C C . SER A 1 131 ? 17.481 -7.173 -3.399 1.00 38.50 131 SER A C 1
ATOM 984 O O . SER A 1 131 ? 16.623 -7.272 -2.525 1.00 38.50 131 SER A O 1
ATOM 986 N N . ASP A 1 132 ? 18.771 -7.152 -3.074 1.00 40.38 132 ASP A N 1
ATOM 987 C CA . ASP A 1 132 ? 19.251 -7.689 -1.795 1.00 40.38 132 ASP A CA 1
ATOM 988 C C . ASP A 1 132 ? 19.491 -6.639 -0.693 1.00 40.38 132 ASP A C 1
ATOM 990 O O . ASP A 1 132 ? 19.657 -7.022 0.463 1.00 40.38 132 ASP A O 1
ATOM 994 N N . GLU A 1 133 ? 19.455 -5.330 -0.985 1.00 42.00 133 GLU A N 1
ATOM 995 C CA . GLU A 1 133 ? 19.613 -4.287 0.057 1.00 42.00 133 GLU A CA 1
ATOM 996 C C . GLU A 1 133 ? 18.291 -3.708 0.594 1.00 42.00 133 GLU A C 1
ATOM 998 O O . GLU A 1 133 ? 18.264 -3.222 1.723 1.00 42.00 133 GLU A O 1
ATOM 1003 N N . THR A 1 134 ? 17.177 -3.800 -0.143 1.00 56.03 134 THR A N 1
ATOM 1004 C CA . THR A 1 134 ? 15.850 -3.346 0.333 1.00 56.03 134 THR A CA 1
ATOM 1005 C C . THR A 1 134 ? 15.005 -4.465 0.943 1.00 56.03 134 THR A C 1
ATOM 1007 O O . THR A 1 134 ? 13.940 -4.201 1.500 1.00 56.03 134 THR A O 1
ATOM 1010 N N . GLY A 1 135 ? 15.449 -5.722 0.822 1.00 75.25 135 GLY A N 1
ATOM 1011 C CA . GLY A 1 135 ? 14.655 -6.900 1.180 1.00 75.25 135 GLY A CA 1
ATOM 1012 C C . GLY A 1 135 ? 13.454 -7.136 0.254 1.00 75.25 135 GLY A C 1
ATOM 1013 O O . GLY A 1 135 ? 12.584 -7.938 0.582 1.00 75.25 135 GLY A O 1
ATOM 1014 N N . TYR A 1 136 ? 13.372 -6.434 -0.883 1.00 89.81 136 TYR A N 1
ATOM 1015 C CA . TYR A 1 136 ? 12.286 -6.603 -1.850 1.00 89.81 136 TYR A CA 1
ATOM 1016 C C . TYR A 1 136 ? 12.566 -7.816 -2.726 1.00 89.81 136 TYR A C 1
ATOM 1018 O O . TYR A 1 136 ? 13.692 -8.027 -3.168 1.00 89.81 136 TYR A O 1
ATOM 1026 N N . ILE A 1 137 ? 11.536 -8.592 -3.045 1.00 90.75 137 ILE A N 1
ATOM 1027 C CA . ILE A 1 137 ? 11.688 -9.741 -3.936 1.00 90.75 137 ILE A CA 1
ATOM 1028 C C . ILE A 1 137 ? 11.130 -9.388 -5.303 1.00 90.75 137 ILE A C 1
ATOM 1030 O O . ILE A 1 137 ? 9.919 -9.287 -5.471 1.00 90.75 137 ILE A O 1
ATOM 1034 N N . TYR A 1 138 ? 12.024 -9.258 -6.278 1.00 91.38 138 TYR A N 1
ATOM 1035 C CA . TYR A 1 138 ? 11.669 -9.139 -7.686 1.00 91.38 138 TYR A CA 1
ATOM 1036 C C . TYR A 1 138 ? 11.611 -10.523 -8.335 1.00 91.38 138 TYR A C 1
ATOM 1038 O O . TYR A 1 138 ? 12.478 -11.373 -8.106 1.00 91.38 138 TYR A O 1
ATOM 1046 N N . ASP A 1 139 ? 10.595 -10.750 -9.161 1.00 88.62 139 ASP A N 1
ATOM 1047 C CA . ASP A 1 139 ? 10.484 -11.944 -9.995 1.00 88.62 139 ASP A CA 1
ATOM 1048 C C . ASP A 1 139 ? 9.807 -11.574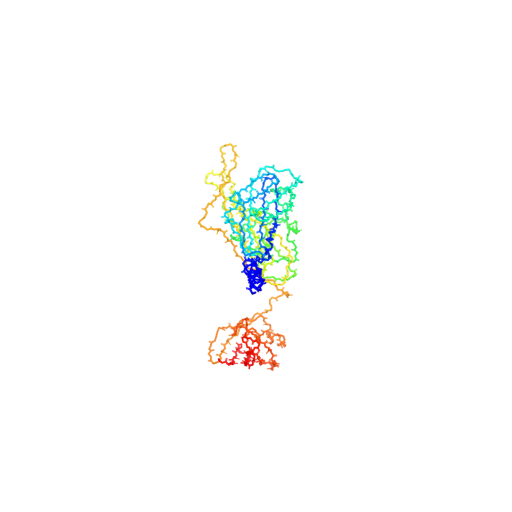 -11.317 1.00 88.62 139 ASP A C 1
ATOM 1050 O O . ASP A 1 139 ? 8.987 -10.664 -11.384 1.00 88.62 139 ASP A O 1
ATOM 1054 N N . ASN A 1 140 ? 10.193 -12.261 -12.385 1.00 85.62 140 ASN A N 1
ATOM 1055 C CA . ASN A 1 140 ? 9.614 -12.081 -13.715 1.00 85.62 140 ASN A CA 1
ATOM 1056 C C . ASN A 1 140 ? 8.971 -13.365 -14.238 1.00 85.62 140 ASN A C 1
ATOM 1058 O O . ASN A 1 140 ? 8.274 -13.325 -15.243 1.00 85.62 140 ASN A O 1
ATOM 1062 N N . TYR A 1 141 ? 9.218 -14.511 -13.607 1.00 82.88 141 TYR A N 1
ATOM 1063 C CA . TYR A 1 141 ? 8.736 -15.813 -14.077 1.00 82.88 141 TYR A CA 1
ATOM 1064 C C . TYR A 1 141 ? 7.852 -16.498 -13.040 1.00 82.88 141 TYR A C 1
ATOM 1066 O O . TYR A 1 141 ? 6.975 -17.287 -13.390 1.00 82.88 141 TYR A O 1
ATOM 1074 N N . GLY A 1 142 ? 8.079 -16.199 -11.764 1.00 79.00 142 GLY A N 1
ATOM 1075 C CA . GLY A 1 142 ? 7.157 -16.520 -10.695 1.00 79.00 142 GLY A CA 1
ATOM 1076 C C . GLY A 1 142 ? 5.841 -15.757 -10.828 1.00 79.00 142 GLY A C 1
ATOM 1077 O O . GLY A 1 142 ? 5.806 -14.659 -11.372 1.00 79.00 142 GLY A O 1
ATOM 1078 N N . GLY A 1 143 ? 4.744 -16.339 -10.343 1.00 85.81 143 GLY A N 1
ATOM 1079 C CA . GLY A 1 143 ? 3.451 -15.647 -10.315 1.00 85.81 143 GLY A CA 1
ATOM 1080 C C . GLY A 1 143 ? 2.631 -15.692 -11.608 1.00 85.81 143 GLY A C 1
ATOM 1081 O O . GLY A 1 143 ? 1.525 -15.154 -11.613 1.00 85.81 143 GLY A O 1
ATOM 1082 N N . VAL A 1 144 ? 3.120 -16.339 -12.675 1.00 88.38 144 VAL A N 1
ATOM 1083 C CA . VAL A 1 144 ? 2.379 -16.470 -13.945 1.00 88.38 144 VAL A CA 1
ATOM 1084 C C . VAL A 1 144 ? 1.017 -17.120 -13.715 1.00 88.38 144 VAL A C 1
ATOM 1086 O O . VAL A 1 144 ? 0.931 -18.233 -13.194 1.00 88.38 144 VAL A O 1
ATOM 1089 N N . GLY A 1 145 ? -0.044 -16.423 -14.120 1.00 90.06 145 GLY A N 1
ATOM 1090 C CA . GLY A 1 145 ? -1.432 -16.847 -13.951 1.00 90.06 145 GLY A CA 1
ATOM 1091 C C . GLY A 1 145 ? -1.999 -16.670 -12.540 1.00 90.06 145 GLY A C 1
ATOM 1092 O O . GLY A 1 145 ? -3.120 -17.115 -12.299 1.00 90.06 145 GLY A O 1
ATOM 1093 N N . LEU A 1 146 ? -1.255 -16.055 -11.613 1.00 92.94 146 LEU A N 1
ATOM 1094 C CA . LEU A 1 146 ? -1.671 -15.885 -10.215 1.00 92.94 146 LEU A CA 1
ATOM 1095 C C . LEU A 1 146 ? -2.078 -14.446 -9.884 1.00 92.94 146 LEU A C 1
ATOM 1097 O O . LEU A 1 146 ? -3.086 -14.250 -9.214 1.00 92.94 146 LEU A O 1
ATOM 1101 N N . PHE A 1 147 ? -1.329 -13.450 -10.368 1.00 96.00 147 PHE A N 1
ATOM 1102 C CA . PHE A 1 147 ? -1.521 -12.047 -9.985 1.00 96.00 147 PHE A CA 1
ATOM 1103 C C . PHE A 1 147 ? -1.840 -11.173 -11.204 1.00 96.00 147 PHE A C 1
ATOM 1105 O O . PHE A 1 147 ? -0.939 -10.940 -12.018 1.00 96.00 147 PHE A O 1
ATOM 1112 N N . PRO A 1 148 ? -3.080 -10.666 -11.365 1.00 96.62 148 PRO A N 1
ATOM 1113 C CA . PRO A 1 148 ? -3.384 -9.679 -12.401 1.00 96.62 148 PRO A CA 1
ATOM 1114 C C . PRO A 1 148 ? -2.595 -8.373 -12.198 1.00 96.62 148 PRO A C 1
ATOM 1116 O O . PRO A 1 148 ? -1.853 -8.217 -11.240 1.00 96.62 148 PRO A O 1
ATOM 1119 N N . GLU A 1 149 ? -2.701 -7.430 -13.132 1.00 97.56 149 GLU A N 1
ATOM 1120 C CA . GLU A 1 149 ? -2.028 -6.135 -12.983 1.00 97.56 149 GLU A CA 1
ATOM 1121 C C . GLU A 1 149 ? -2.645 -5.325 -11.830 1.00 97.56 149 GLU A C 1
ATOM 1123 O O . GLU A 1 149 ? -3.866 -5.148 -11.789 1.00 97.56 149 GLU A O 1
ATOM 1128 N N . GLY A 1 150 ? -1.811 -4.819 -10.917 1.00 97.75 150 GLY A N 1
ATOM 1129 C CA . GLY A 1 150 ? -2.251 -3.970 -9.812 1.00 97.75 150 GLY A CA 1
ATOM 1130 C C . GLY A 1 150 ? -1.533 -4.204 -8.481 1.00 97.75 150 GLY A C 1
ATOM 1131 O O . GLY A 1 150 ? -0.373 -4.623 -8.425 1.00 97.75 150 GLY A O 1
ATOM 1132 N N . ILE A 1 151 ? -2.244 -3.861 -7.402 1.00 98.56 151 ILE A N 1
ATOM 1133 C CA . ILE A 1 151 ? -1.793 -3.959 -6.010 1.00 98.56 151 ILE A CA 1
ATOM 1134 C C . ILE A 1 151 ? -2.445 -5.180 -5.362 1.00 98.56 151 ILE A C 1
ATOM 1136 O O . ILE A 1 151 ? -3.671 -5.249 -5.271 1.00 98.56 151 ILE A O 1
ATOM 1140 N N . HIS A 1 152 ? -1.621 -6.067 -4.821 1.00 98.44 152 HIS A N 1
ATOM 1141 C CA . HIS A 1 152 ? -2.034 -7.241 -4.064 1.00 98.44 152 HIS A CA 1
ATOM 1142 C C . HIS A 1 152 ? -1.493 -7.128 -2.645 1.00 98.44 152 HIS A C 1
ATOM 1144 O O . HIS A 1 152 ? -0.295 -6.936 -2.434 1.00 98.44 152 HIS A O 1
ATOM 1150 N N . VAL A 1 153 ? -2.366 -7.233 -1.652 1.00 98.31 153 VAL A N 1
ATOM 1151 C CA . VAL A 1 153 ? -1.963 -7.153 -0.247 1.00 98.31 153 VAL A CA 1
ATOM 1152 C C . VAL A 1 153 ? -1.943 -8.558 0.324 1.00 98.31 153 VAL A C 1
ATOM 1154 O O . VAL A 1 153 ? -2.949 -9.256 0.286 1.00 98.31 153 VAL A O 1
ATOM 1157 N N . ILE A 1 154 ? -0.791 -8.977 0.837 1.00 98.06 154 ILE A N 1
ATOM 1158 C CA . ILE A 1 154 ? -0.556 -10.339 1.310 1.00 98.06 154 ILE A CA 1
ATOM 1159 C C . ILE A 1 154 ? -0.388 -10.319 2.828 1.00 98.06 154 ILE A C 1
ATOM 1161 O O . ILE A 1 154 ? 0.447 -9.576 3.348 1.00 98.06 154 ILE A O 1
ATOM 1165 N N . ALA A 1 155 ? -1.167 -11.138 3.538 1.00 96.44 155 ALA A N 1
ATOM 1166 C CA . ALA A 1 155 ? -1.117 -11.232 4.995 1.00 96.44 155 ALA A CA 1
ATOM 1167 C C . ALA A 1 155 ? -0.726 -12.644 5.449 1.00 96.44 155 ALA A C 1
ATOM 1169 O O . ALA A 1 155 ? -1.531 -13.571 5.416 1.00 96.44 155 ALA A O 1
ATOM 1170 N N . THR A 1 156 ? 0.504 -12.805 5.928 1.00 93.19 156 THR A N 1
ATOM 1171 C CA . THR A 1 156 ? 1.074 -14.098 6.340 1.00 93.19 156 THR A CA 1
ATOM 1172 C C . THR A 1 156 ? 1.338 -14.147 7.844 1.00 93.19 156 THR A C 1
ATOM 1174 O O . THR A 1 156 ? 1.288 -13.141 8.547 1.00 93.19 156 THR A O 1
ATOM 1177 N N . THR A 1 157 ? 1.630 -15.328 8.390 1.00 89.06 157 THR A N 1
ATOM 1178 C CA . THR A 1 157 ? 1.975 -15.480 9.819 1.00 89.06 157 THR A CA 1
ATOM 1179 C C . THR A 1 157 ? 3.389 -15.001 10.160 1.00 89.06 157 THR A C 1
ATOM 1181 O O . THR A 1 157 ? 3.693 -14.758 11.326 1.00 89.06 157 THR A O 1
ATOM 1184 N N . GLN A 1 158 ? 4.262 -14.882 9.161 1.00 89.19 158 GLN A N 1
ATOM 1185 C CA . GLN A 1 158 ? 5.651 -14.441 9.289 1.00 89.19 158 GLN A CA 1
ATOM 1186 C C . GLN A 1 158 ? 6.111 -13.752 8.004 1.00 89.19 158 GLN A C 1
ATOM 1188 O O . GLN A 1 158 ? 5.424 -13.844 6.987 1.00 89.19 158 GLN A O 1
ATOM 1193 N N . ASP A 1 159 ? 7.273 -13.100 8.047 1.00 90.12 159 ASP A N 1
ATOM 1194 C CA . ASP A 1 159 ? 7.866 -12.429 6.890 1.00 90.12 159 ASP A CA 1
ATOM 1195 C C . ASP A 1 159 ? 8.066 -13.413 5.717 1.00 90.12 159 ASP A C 1
ATOM 1197 O O . ASP A 1 159 ? 8.894 -14.332 5.823 1.00 90.12 159 ASP A O 1
ATOM 1201 N N . PRO A 1 160 ? 7.334 -13.245 4.597 1.00 90.38 160 PRO A N 1
ATOM 1202 C CA . PRO A 1 160 ? 7.404 -14.159 3.466 1.00 90.38 160 PRO A CA 1
ATOM 1203 C C . PRO A 1 160 ? 8.758 -14.123 2.750 1.00 90.38 160 PRO A C 1
ATOM 1205 O O . PRO A 1 160 ? 9.064 -15.049 1.997 1.00 90.38 160 PRO A O 1
ATOM 1208 N N . THR A 1 161 ? 9.588 -13.099 2.968 1.00 87.62 161 THR A N 1
ATOM 1209 C CA . THR A 1 161 ? 10.925 -13.018 2.365 1.00 87.62 161 THR A CA 1
ATOM 1210 C C . THR A 1 161 ? 11.904 -14.013 2.992 1.00 87.62 161 THR A C 1
ATOM 1212 O O . THR A 1 161 ? 12.828 -14.482 2.332 1.00 87.62 161 THR A O 1
ATOM 1215 N N . THR A 1 162 ? 11.647 -14.420 4.239 1.00 85.88 162 THR A N 1
ATOM 1216 C CA . THR A 1 162 ? 12.520 -15.318 5.013 1.00 85.88 162 THR A CA 1
ATOM 1217 C C . THR A 1 162 ? 12.270 -16.804 4.762 1.00 85.88 162 THR A C 1
ATOM 1219 O O . THR A 1 162 ? 13.135 -17.620 5.060 1.00 85.88 162 THR A O 1
ATOM 1222 N N . ILE A 1 163 ? 11.108 -17.159 4.204 1.00 83.38 163 ILE A N 1
ATOM 1223 C CA . ILE A 1 163 ? 10.672 -18.555 3.998 1.00 83.38 163 ILE A CA 1
ATOM 1224 C C . ILE A 1 163 ? 10.698 -18.989 2.539 1.00 83.38 163 ILE A C 1
ATOM 1226 O O . ILE A 1 163 ? 10.282 -20.097 2.215 1.00 83.38 163 ILE A O 1
ATOM 1230 N N . ARG A 1 164 ? 11.160 -18.133 1.623 1.00 79.94 164 ARG A N 1
ATOM 1231 C CA . ARG A 1 164 ? 11.187 -18.464 0.191 1.00 79.94 164 ARG A CA 1
ATOM 1232 C C . ARG A 1 164 ? 12.004 -19.729 -0.086 1.00 79.94 164 ARG A C 1
ATOM 1234 O O . ARG A 1 164 ? 11.597 -20.544 -0.906 1.00 79.94 164 ARG A O 1
ATOM 1241 N N . SER A 1 165 ? 13.122 -19.907 0.619 1.00 79.38 165 SER A N 1
ATOM 1242 C CA . SER A 1 165 ? 13.987 -21.090 0.510 1.00 79.38 165 SER A CA 1
ATOM 1243 C C . SER A 1 165 ? 13.336 -22.388 0.985 1.00 79.38 165 SER A C 1
ATOM 1245 O O . SER A 1 165 ? 13.846 -23.460 0.671 1.00 79.38 165 SER A O 1
ATOM 1247 N N . ASP A 1 166 ? 12.231 -22.302 1.726 1.00 81.31 166 ASP A N 1
ATOM 1248 C CA . ASP A 1 166 ? 11.542 -23.467 2.282 1.00 81.31 166 ASP A CA 1
ATOM 1249 C C . ASP A 1 166 ? 10.661 -24.164 1.229 1.00 81.31 166 ASP A C 1
ATOM 1251 O O . ASP A 1 166 ? 10.187 -25.279 1.448 1.00 81.31 166 ASP A O 1
ATOM 1255 N N . TYR A 1 167 ? 10.458 -23.529 0.070 1.00 75.25 167 TYR A N 1
ATOM 1256 C CA . TYR A 1 167 ? 9.684 -24.065 -1.045 1.00 75.25 167 TYR A CA 1
ATOM 125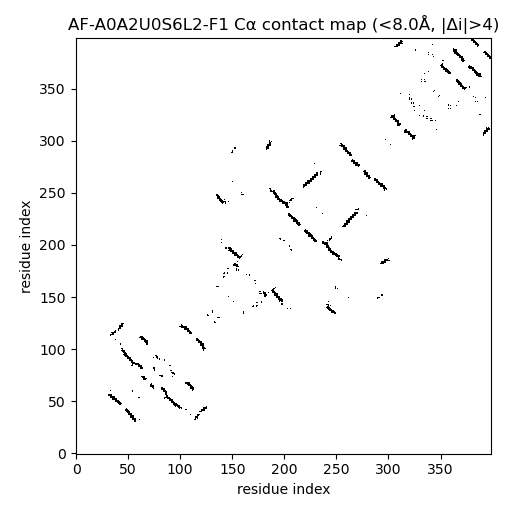7 C C . TYR A 1 167 ? 10.619 -24.613 -2.128 1.00 75.25 167 TYR A C 1
ATOM 1259 O O . TYR A 1 167 ? 11.350 -23.868 -2.776 1.00 75.25 167 TYR A O 1
ATOM 1267 N N . GLU A 1 168 ? 10.558 -25.926 -2.374 1.00 69.94 168 GLU A N 1
ATOM 1268 C CA . GLU A 1 168 ? 11.357 -26.582 -3.425 1.00 69.94 168 GLU A CA 1
ATOM 1269 C C . GLU A 1 168 ? 10.954 -26.139 -4.842 1.00 69.94 168 GLU A C 1
ATOM 1271 O O . GLU A 1 168 ? 11.781 -26.103 -5.754 1.00 69.94 168 GLU A O 1
ATOM 1276 N N . LEU A 1 169 ? 9.676 -25.797 -5.032 1.00 72.44 169 LEU A N 1
ATOM 1277 C CA . LEU A 1 169 ? 9.134 -25.294 -6.289 1.00 72.44 169 LEU A CA 1
ATOM 1278 C C . LEU A 1 169 ? 8.830 -23.804 -6.152 1.00 72.44 169 LEU A C 1
ATOM 1280 O O . LEU A 1 169 ? 7.989 -23.411 -5.345 1.00 72.44 169 LEU A O 1
ATOM 1284 N N . VAL A 1 170 ? 9.458 -22.985 -7.002 1.00 66.69 170 VAL A N 1
ATOM 1285 C CA . VAL A 1 170 ? 9.271 -21.522 -7.019 1.00 66.69 170 VAL A CA 1
ATOM 1286 C C . VAL A 1 170 ? 7.791 -21.145 -7.133 1.00 66.69 170 VAL A C 1
ATOM 1288 O O . VAL A 1 170 ? 7.336 -20.241 -6.441 1.00 66.69 170 VAL A O 1
ATOM 1291 N N . ASN A 1 171 ? 7.006 -21.870 -7.935 1.00 76.75 171 ASN A N 1
ATOM 1292 C CA . ASN A 1 171 ? 5.577 -21.582 -8.073 1.00 76.75 171 ASN A CA 1
ATOM 1293 C C . ASN A 1 171 ? 4.773 -21.865 -6.802 1.00 76.75 171 ASN A C 1
ATOM 1295 O O . ASN A 1 171 ? 3.840 -21.124 -6.527 1.00 76.75 171 ASN A O 1
ATOM 1299 N N . SER A 1 172 ? 5.150 -22.852 -5.986 1.00 79.94 172 SER A N 1
ATOM 1300 C CA . SER A 1 172 ? 4.434 -23.134 -4.734 1.00 79.94 172 SER A CA 1
ATOM 1301 C C . SER A 1 172 ? 4.571 -21.997 -3.718 1.00 79.94 172 SER A C 1
ATOM 1303 O O . SER A 1 172 ? 3.648 -21.746 -2.947 1.00 79.94 172 SER A O 1
ATOM 1305 N N . TYR A 1 173 ? 5.693 -21.271 -3.747 1.00 89.06 173 TYR A N 1
ATOM 1306 C CA . TYR A 1 173 ? 5.864 -20.049 -2.961 1.00 89.06 173 TYR A CA 1
ATOM 1307 C C . TYR A 1 173 ? 4.891 -18.949 -3.412 1.00 89.06 173 TYR A C 1
ATOM 1309 O O . TYR A 1 173 ? 4.178 -18.376 -2.590 1.00 89.06 173 TYR A O 1
ATOM 1317 N N . TRP A 1 174 ? 4.811 -18.690 -4.720 1.00 92.12 174 TRP A N 1
ATOM 1318 C CA . TRP A 1 174 ? 3.910 -17.675 -5.274 1.00 92.12 174 TRP A CA 1
ATOM 1319 C C . TRP A 1 174 ? 2.430 -18.040 -5.109 1.00 92.12 174 TRP A C 1
ATOM 1321 O O . TRP A 1 174 ? 1.623 -17.170 -4.801 1.00 92.12 174 TRP A O 1
ATOM 1331 N N . GLU A 1 175 ? 2.077 -19.322 -5.227 1.00 88.88 175 GLU A N 1
ATOM 1332 C CA . GLU A 1 175 ? 0.734 -19.832 -4.924 1.00 88.88 175 GLU A CA 1
ATOM 1333 C C . GLU A 1 175 ? 0.368 -19.617 -3.453 1.00 88.88 175 GLU A C 1
ATOM 1335 O O . GLU A 1 175 ? -0.758 -19.229 -3.150 1.00 88.88 175 GLU A O 1
ATOM 1340 N N . MET A 1 176 ? 1.307 -19.828 -2.522 1.00 93.62 176 MET A N 1
ATOM 1341 C CA . MET A 1 176 ? 1.076 -19.523 -1.109 1.00 93.62 176 MET A CA 1
ATOM 1342 C C . MET A 1 176 ? 0.778 -18.037 -0.905 1.00 93.62 176 MET A C 1
ATOM 1344 O O . MET A 1 176 ? -0.172 -17.716 -0.194 1.00 93.62 176 MET A O 1
ATOM 1348 N N . LEU A 1 177 ? 1.528 -17.142 -1.553 1.00 96.06 177 LEU A N 1
ATOM 1349 C CA . LEU A 1 177 ? 1.255 -15.708 -1.471 1.00 96.06 177 LEU A CA 1
ATOM 1350 C C . LEU A 1 177 ? -0.119 -15.365 -2.054 1.00 96.06 177 LEU A C 1
ATOM 1352 O O . LEU A 1 177 ? -0.892 -14.690 -1.384 1.00 96.06 177 LEU A O 1
ATOM 1356 N N . ALA A 1 178 ? -0.463 -15.896 -3.229 1.00 94.75 178 ALA A N 1
ATOM 1357 C CA . ALA A 1 178 ? -1.767 -15.678 -3.860 1.00 94.75 178 ALA A CA 1
ATOM 1358 C C . ALA A 1 178 ? -2.929 -16.148 -2.968 1.00 94.75 178 ALA A C 1
ATOM 1360 O O . ALA A 1 178 ? -3.928 -15.452 -2.817 1.00 94.75 178 ALA A O 1
ATOM 1361 N N . ASN A 1 179 ? -2.773 -17.289 -2.293 1.00 93.31 179 ASN A N 1
ATOM 1362 C CA . ASN A 1 179 ? -3.772 -17.812 -1.356 1.00 93.31 179 ASN A CA 1
ATOM 1363 C C . ASN A 1 179 ? -3.922 -16.977 -0.067 1.00 93.31 179 ASN A C 1
ATOM 1365 O O . ASN A 1 179 ? -4.871 -17.200 0.683 1.00 93.31 179 ASN A O 1
ATOM 1369 N N . ASN A 1 180 ? -2.995 -16.055 0.213 1.00 95.56 180 ASN A N 1
ATOM 1370 C CA . ASN A 1 180 ? -3.027 -15.145 1.364 1.00 95.56 180 ASN A CA 1
ATOM 1371 C C . ASN A 1 180 ? -3.283 -13.684 0.951 1.00 95.56 180 ASN A C 1
ATOM 1373 O O . ASN A 1 180 ? -3.084 -12.772 1.761 1.00 95.56 180 ASN A O 1
ATOM 1377 N N . GLU A 1 181 ? -3.712 -13.448 -0.292 1.00 97.25 181 GLU A N 1
ATOM 1378 C CA . GLU A 1 181 ? -4.166 -12.134 -0.731 1.00 97.25 181 GLU A CA 1
ATOM 1379 C C . GLU A 1 181 ? -5.449 -11.729 0.013 1.00 97.25 181 GLU A C 1
ATOM 1381 O O . GLU A 1 181 ? -6.388 -12.514 0.154 1.00 97.25 181 GLU A O 1
ATOM 1386 N N . THR A 1 182 ? -5.493 -10.499 0.522 1.00 96.12 182 THR A N 1
ATOM 1387 C CA . THR A 1 182 ? -6.611 -9.996 1.324 1.00 96.12 182 THR A CA 1
ATOM 1388 C C . THR A 1 182 ? -6.657 -8.472 1.341 1.00 96.12 182 THR A C 1
ATOM 1390 O O . THR A 1 182 ? -5.635 -7.821 1.201 1.00 96.12 182 THR A O 1
ATOM 1393 N N . THR A 1 183 ? -7.817 -7.875 1.603 1.00 95.75 183 THR A N 1
ATOM 1394 C CA . THR A 1 183 ? -7.949 -6.440 1.936 1.00 95.75 183 THR A CA 1
ATOM 1395 C C . THR A 1 183 ? -8.142 -6.198 3.435 1.00 95.75 183 THR A C 1
ATOM 1397 O O . THR A 1 183 ? -8.213 -5.059 3.894 1.00 95.75 183 THR A O 1
ATOM 1400 N N . THR A 1 184 ? -8.202 -7.269 4.228 1.00 94.56 184 THR A N 1
ATOM 1401 C CA . THR A 1 184 ? -8.368 -7.214 5.682 1.00 94.56 184 THR A CA 1
ATOM 1402 C C . THR A 1 184 ? -7.400 -8.162 6.370 1.00 94.56 184 THR A C 1
ATOM 1404 O O . THR A 1 184 ? -7.315 -9.338 6.010 1.00 94.56 184 THR A O 1
ATOM 1407 N N . ALA A 1 185 ? -6.704 -7.682 7.393 1.00 92.56 185 ALA A N 1
ATOM 1408 C CA . ALA A 1 185 ? -5.781 -8.489 8.177 1.00 92.56 185 ALA A CA 1
ATOM 1409 C C . ALA A 1 185 ? -5.867 -8.139 9.664 1.00 92.56 185 ALA A C 1
ATOM 1411 O O . ALA A 1 185 ? -6.682 -7.325 10.105 1.00 92.56 185 ALA A O 1
ATOM 1412 N N . THR A 1 186 ? -5.039 -8.798 10.458 1.00 89.62 186 THR A N 1
ATOM 1413 C CA . THR A 1 186 ? -4.988 -8.656 11.912 1.00 89.62 186 THR A CA 1
ATOM 1414 C C . THR A 1 186 ? -3.614 -8.138 12.313 1.00 89.62 186 THR A C 1
ATOM 1416 O O . THR A 1 186 ? -2.635 -8.393 11.610 1.00 89.62 186 THR A O 1
ATOM 1419 N N . LYS A 1 187 ? -3.503 -7.455 13.457 1.00 86.38 187 LYS A N 1
ATOM 1420 C CA . LYS A 1 187 ? -2.209 -6.925 13.940 1.00 86.38 187 LYS A CA 1
ATOM 1421 C C . LYS A 1 187 ? -1.113 -7.984 14.129 1.00 86.38 187 LYS A C 1
ATOM 1423 O O . LYS A 1 187 ? 0.065 -7.653 14.238 1.00 86.38 187 LYS A O 1
ATOM 1428 N N . GLU A 1 188 ? -1.494 -9.261 14.206 1.00 86.12 188 GLU A N 1
ATOM 1429 C CA . GLU A 1 188 ? -0.551 -10.366 14.373 1.00 86.12 188 GLU A CA 1
ATOM 1430 C C . GLU A 1 188 ? 0.023 -10.892 13.064 1.00 86.12 188 GLU A C 1
ATOM 1432 O O . GLU A 1 188 ? 1.059 -11.562 13.089 1.00 86.12 188 GLU A O 1
ATOM 1437 N N . GLN A 1 189 ? -0.621 -10.586 11.939 1.00 91.56 189 GLN A N 1
ATOM 1438 C CA . GLN A 1 189 ? -0.147 -10.972 10.620 1.00 91.56 189 GLN A CA 1
ATOM 1439 C C . GLN A 1 189 ? 0.932 -10.010 10.131 1.00 91.56 189 GLN A C 1
ATOM 1441 O O . GLN A 1 189 ? 0.910 -8.806 10.387 1.00 91.56 189 GLN A O 1
ATOM 1446 N N . PHE A 1 190 ? 1.892 -10.573 9.412 1.00 93.94 190 PHE A N 1
ATOM 1447 C CA . PHE A 1 190 ? 2.890 -9.831 8.673 1.00 93.94 190 PHE A CA 1
ATOM 1448 C C . PHE A 1 190 ? 2.294 -9.403 7.334 1.00 93.94 190 PHE A C 1
ATOM 1450 O O . PHE A 1 190 ? 1.795 -10.237 6.579 1.00 93.94 190 PHE A O 1
ATOM 1457 N N . ILE A 1 191 ? 2.356 -8.108 7.041 1.00 97.06 191 ILE A N 1
ATOM 1458 C CA . ILE A 1 191 ? 1.825 -7.528 5.813 1.00 97.06 191 ILE A CA 1
ATOM 1459 C C . ILE A 1 191 ? 2.952 -7.354 4.801 1.00 97.06 191 ILE A C 1
ATOM 1461 O O . ILE A 1 191 ? 4.039 -6.870 5.126 1.00 97.06 191 ILE A O 1
ATOM 1465 N N . SER A 1 192 ? 2.683 -7.740 3.560 1.00 97.69 192 SER A N 1
ATOM 1466 C CA . SER A 1 192 ? 3.516 -7.439 2.396 1.00 97.69 192 SER A CA 1
ATOM 1467 C C . SER A 1 192 ? 2.648 -6.909 1.261 1.00 97.69 192 SER A C 1
ATOM 1469 O O . SER A 1 192 ? 1.490 -7.299 1.126 1.00 97.69 192 SER A O 1
ATOM 1471 N N . ILE A 1 193 ? 3.209 -6.028 0.440 1.00 98.25 193 ILE A N 1
ATOM 1472 C CA . ILE A 1 193 ? 2.549 -5.492 -0.751 1.00 98.25 193 ILE A CA 1
ATOM 1473 C C . ILE A 1 193 ? 3.223 -6.099 -1.970 1.00 98.25 193 ILE A C 1
ATOM 1475 O O . ILE A 1 193 ? 4.422 -5.923 -2.164 1.00 98.25 193 ILE A O 1
ATOM 1479 N N . LEU A 1 194 ? 2.462 -6.814 -2.785 1.00 98.38 194 LEU A N 1
ATOM 1480 C CA . LEU A 1 194 ? 2.909 -7.321 -4.070 1.00 98.38 194 LEU A CA 1
ATOM 1481 C C . LEU A 1 194 ? 2.357 -6.417 -5.171 1.00 98.38 194 LEU A C 1
ATOM 1483 O O . LEU A 1 194 ? 1.150 -6.218 -5.284 1.00 98.38 194 LEU A O 1
ATOM 1487 N N . LEU A 1 195 ? 3.249 -5.854 -5.977 1.00 98.25 195 LEU A N 1
ATOM 1488 C CA . LEU A 1 195 ? 2.889 -5.079 -7.159 1.00 98.25 195 LEU A CA 1
ATOM 1489 C C . LEU A 1 195 ? 3.134 -5.949 -8.383 1.00 98.25 195 LEU A C 1
ATOM 1491 O O . LEU A 1 195 ? 4.243 -6.452 -8.560 1.00 98.25 195 LEU A O 1
ATOM 1495 N N . SER A 1 196 ? 2.106 -6.136 -9.206 1.00 97.88 196 SER A N 1
ATOM 1496 C CA . SER A 1 196 ? 2.159 -7.007 -10.380 1.00 97.88 196 SER A CA 1
ATOM 1497 C C . SER A 1 196 ? 1.848 -6.229 -11.648 1.00 97.88 196 SER A C 1
ATOM 1499 O O . SER A 1 196 ? 0.958 -5.379 -11.680 1.00 97.88 196 SER A O 1
ATOM 1501 N N . ARG A 1 197 ? 2.561 -6.556 -12.726 1.00 95.81 197 ARG A N 1
ATOM 1502 C CA . ARG A 1 197 ? 2.254 -6.100 -14.089 1.00 95.81 197 ARG A CA 1
ATOM 1503 C C . ARG A 1 197 ? 1.283 -7.011 -14.840 1.00 95.81 197 ARG A C 1
ATOM 1505 O O . ARG A 1 197 ? 0.999 -6.761 -16.015 1.00 95.81 197 ARG A O 1
ATOM 1512 N N . GLY A 1 198 ? 0.809 -8.070 -14.190 1.00 96.06 198 GLY A N 1
ATOM 1513 C CA . GLY A 1 198 ? 0.054 -9.138 -14.828 1.00 96.06 198 GLY A CA 1
ATOM 1514 C C . GLY A 1 198 ? 0.883 -9.936 -15.835 1.00 96.06 198 GLY A C 1
ATOM 1515 O O . GLY A 1 198 ? 2.053 -9.643 -16.099 1.00 96.06 198 GLY A O 1
ATOM 1516 N N . ASP A 1 199 ? 0.251 -10.952 -16.413 1.00 93.62 199 ASP A N 1
ATOM 1517 C CA . ASP A 1 199 ? 0.898 -11.843 -17.371 1.00 93.62 199 ASP A CA 1
ATOM 1518 C C . ASP A 1 199 ? 1.221 -11.121 -18.689 1.00 93.62 199 ASP A C 1
ATOM 1520 O O . ASP A 1 199 ? 0.381 -10.449 -19.298 1.00 93.62 199 ASP A O 1
ATOM 1524 N N . LYS A 1 200 ? 2.448 -11.312 -19.166 1.00 93.50 200 LYS A N 1
ATOM 1525 C CA . LYS A 1 200 ? 2.974 -10.824 -20.439 1.00 93.50 200 LYS A CA 1
ATOM 1526 C C . LYS A 1 200 ? 3.417 -12.000 -21.297 1.00 93.50 200 LYS A C 1
ATOM 1528 O O . LYS A 1 200 ? 3.926 -13.013 -20.820 1.00 93.50 200 LYS A O 1
ATOM 1533 N N . THR A 1 201 ? 3.225 -11.866 -22.605 1.00 88.12 201 THR A N 1
ATOM 1534 C CA . THR A 1 201 ? 3.461 -12.955 -23.566 1.00 88.12 201 THR A CA 1
ATOM 1535 C C . THR A 1 201 ? 4.934 -13.169 -23.924 1.00 88.12 201 THR A C 1
ATOM 1537 O O . THR A 1 201 ? 5.264 -14.154 -24.584 1.00 88.12 201 THR A O 1
ATOM 1540 N N . THR A 1 202 ? 5.811 -12.247 -23.527 1.00 84.38 202 THR A N 1
ATOM 1541 C CA . THR A 1 202 ? 7.267 -12.287 -23.732 1.00 84.38 202 THR A CA 1
ATOM 1542 C C . THR A 1 202 ? 7.977 -11.724 -22.501 1.00 84.38 202 THR A C 1
ATOM 1544 O O . THR A 1 202 ? 7.332 -11.158 -21.623 1.00 84.38 202 THR A O 1
ATOM 1547 N N . GLY A 1 203 ? 9.305 -11.836 -22.444 1.00 80.69 203 GLY A N 1
ATOM 1548 C CA . GLY A 1 203 ? 10.140 -11.049 -21.532 1.00 80.69 203 GLY A CA 1
ATOM 1549 C C . GLY A 1 203 ? 10.333 -9.603 -22.007 1.00 80.69 203 GLY A C 1
ATOM 1550 O O . GLY A 1 203 ? 9.704 -9.173 -22.974 1.00 80.69 203 GLY A O 1
ATOM 1551 N N . GLY A 1 204 ? 11.223 -8.870 -21.332 1.00 81.88 204 GLY A N 1
ATOM 1552 C CA . GLY A 1 204 ? 11.520 -7.453 -21.609 1.00 81.88 204 GLY A CA 1
ATOM 1553 C C . GLY A 1 204 ? 10.612 -6.464 -20.873 1.00 81.88 204 GLY A C 1
ATOM 1554 O O . GLY A 1 204 ? 10.851 -5.265 -20.903 1.00 81.88 204 GLY A O 1
ATOM 1555 N N . TYR A 1 205 ? 9.585 -6.960 -20.186 1.00 89.81 205 TYR A N 1
ATOM 1556 C CA . TYR A 1 205 ? 8.763 -6.161 -19.289 1.00 89.81 205 TYR A CA 1
ATOM 1557 C C . TYR A 1 205 ? 9.406 -6.121 -17.904 1.00 89.81 205 TYR A C 1
ATOM 1559 O O . TYR A 1 205 ? 9.870 -7.150 -17.418 1.00 89.81 205 TYR A O 1
ATOM 1567 N N . ALA A 1 206 ? 9.398 -4.959 -17.255 1.00 89.25 206 ALA A N 1
ATOM 1568 C CA . ALA A 1 206 ? 9.911 -4.814 -15.894 1.00 89.25 206 ALA A CA 1
ATOM 1569 C C . ALA A 1 206 ? 9.020 -3.913 -15.034 1.00 89.25 206 ALA A C 1
ATOM 1571 O O . ALA A 1 206 ? 8.258 -3.089 -15.554 1.00 89.25 206 ALA A O 1
ATOM 1572 N N . ILE A 1 207 ? 9.143 -4.084 -13.719 1.00 93.25 207 ILE A N 1
ATOM 1573 C CA . ILE A 1 207 ? 8.602 -3.219 -12.670 1.00 93.25 207 ILE A CA 1
ATOM 1574 C C . ILE A 1 207 ? 9.695 -2.993 -11.630 1.00 93.25 207 ILE A C 1
ATOM 1576 O O . ILE A 1 207 ? 10.325 -3.947 -11.187 1.00 93.25 207 ILE A O 1
ATOM 1580 N N . ASN A 1 208 ? 9.918 -1.740 -11.250 1.00 90.56 208 ASN A N 1
ATOM 1581 C CA . ASN A 1 208 ? 10.951 -1.343 -10.300 1.00 90.56 208 ASN A CA 1
ATOM 1582 C C . ASN A 1 208 ? 10.370 -0.337 -9.309 1.00 90.56 208 ASN A C 1
ATOM 1584 O O . ASN A 1 208 ? 9.810 0.677 -9.724 1.00 90.56 208 ASN A O 1
ATOM 1588 N N . VAL A 1 209 ? 10.505 -0.592 -8.008 1.00 88.38 209 VAL A N 1
ATOM 1589 C CA . VAL A 1 209 ? 10.134 0.394 -6.983 1.00 88.38 209 VAL A CA 1
ATOM 1590 C C . VAL A 1 209 ? 11.278 1.393 -6.853 1.00 88.38 209 VAL A C 1
ATOM 1592 O O . VAL A 1 209 ? 12.372 1.027 -6.436 1.00 88.38 209 VAL A O 1
ATOM 1595 N N . GLU A 1 210 ? 11.027 2.648 -7.211 1.00 87.06 210 GLU A N 1
ATOM 1596 C CA . GLU A 1 210 ? 11.998 3.738 -7.090 1.00 87.06 210 GLU A CA 1
ATOM 1597 C C . GLU A 1 210 ? 12.053 4.271 -5.659 1.00 87.06 210 GLU A C 1
ATOM 1599 O O . GLU A 1 210 ? 13.127 4.505 -5.111 1.00 87.06 210 GLU A O 1
ATOM 1604 N N . SER A 1 211 ? 10.888 4.444 -5.033 1.00 81.31 211 SER A N 1
ATOM 1605 C CA . SER A 1 211 ? 10.814 4.835 -3.630 1.00 81.31 211 SER A CA 1
ATOM 1606 C C . SER A 1 211 ? 9.539 4.341 -2.960 1.00 81.31 211 SER A C 1
ATOM 1608 O O . SER A 1 211 ? 8.508 4.116 -3.598 1.00 81.31 211 SER A O 1
ATOM 1610 N N . PHE A 1 212 ? 9.630 4.197 -1.643 1.00 84.31 212 PHE A N 1
ATOM 1611 C CA . PHE A 1 212 ? 8.522 3.899 -0.753 1.00 84.31 212 PHE A CA 1
ATOM 1612 C C . PHE A 1 212 ? 8.512 4.925 0.380 1.00 84.31 212 PHE A C 1
ATOM 1614 O O . PHE A 1 212 ? 9.552 5.218 0.972 1.00 84.31 212 PHE A O 1
ATOM 1621 N N . ALA A 1 213 ? 7.336 5.461 0.689 1.00 76.81 213 ALA A N 1
ATOM 1622 C CA . ALA A 1 213 ? 7.123 6.370 1.800 1.00 76.81 213 ALA A CA 1
ATOM 1623 C C . ALA A 1 213 ? 5.949 5.902 2.661 1.00 76.81 213 ALA A C 1
ATOM 1625 O O . ALA A 1 213 ? 4.846 5.653 2.166 1.00 76.81 213 ALA A O 1
ATOM 1626 N N . TRP A 1 214 ? 6.189 5.856 3.968 1.00 77.31 214 TRP A N 1
ATOM 1627 C CA . TRP A 1 214 ? 5.156 5.736 4.986 1.00 77.31 214 TRP A CA 1
ATOM 1628 C C . TRP A 1 214 ? 4.753 7.143 5.415 1.00 77.31 214 TRP A C 1
ATOM 1630 O O . TRP A 1 214 ? 5.538 7.862 6.031 1.00 77.31 214 TRP A O 1
ATOM 1640 N N . LEU A 1 215 ? 3.532 7.551 5.087 1.00 69.19 215 LEU A N 1
ATOM 1641 C CA . LEU A 1 215 ? 2.993 8.845 5.486 1.00 69.19 215 LEU A CA 1
ATOM 1642 C C . LEU A 1 215 ? 2.063 8.640 6.678 1.00 69.19 215 LEU A C 1
ATOM 1644 O O . LEU A 1 215 ? 0.998 8.033 6.548 1.00 69.19 215 LEU A O 1
ATOM 1648 N N . GLU A 1 216 ? 2.461 9.170 7.833 1.00 67.88 216 GLU A N 1
ATOM 1649 C CA . GLU A 1 216 ? 1.685 9.163 9.080 1.00 67.88 216 GLU A CA 1
ATOM 1650 C C . GLU A 1 216 ? 0.500 10.156 9.034 1.00 67.88 216 GLU A C 1
ATOM 1652 O O . GLU A 1 216 ? 0.292 10.966 9.933 1.00 67.88 216 GLU A O 1
ATOM 1657 N N . SER A 1 217 ? -0.273 10.136 7.945 1.00 58.19 217 SER A N 1
ATOM 1658 C CA . SER A 1 217 ? -1.583 10.787 7.849 1.00 58.19 217 SER A CA 1
ATOM 1659 C C . SER A 1 217 ? -2.684 9.871 8.391 1.00 58.19 217 SER A C 1
ATOM 1661 O O . SER A 1 217 ? -2.437 8.695 8.643 1.00 58.19 217 SER A O 1
ATOM 1663 N N . TYR A 1 218 ? -3.914 10.376 8.528 1.00 49.91 218 TYR A N 1
ATOM 1664 C CA . TYR A 1 218 ? -5.088 9.527 8.754 1.00 49.91 218 TYR A CA 1
ATOM 1665 C C . TYR A 1 218 ? -6.048 9.579 7.547 1.00 49.91 218 TYR A C 1
ATOM 1667 O O . TYR A 1 218 ? -6.478 10.680 7.187 1.00 49.91 218 TYR A O 1
ATOM 1675 N N . PRO A 1 219 ? -6.381 8.434 6.914 1.00 71.50 219 PRO A N 1
ATOM 1676 C CA . PRO A 1 219 ? -5.750 7.121 7.109 1.00 71.50 219 PRO A CA 1
ATOM 1677 C C . PRO A 1 219 ? -4.258 7.138 6.727 1.00 71.50 219 PRO A C 1
ATOM 1679 O O . PRO A 1 219 ? -3.803 8.010 5.970 1.00 71.50 219 PRO A O 1
ATOM 1682 N N . VAL A 1 220 ? -3.492 6.185 7.273 1.00 76.19 220 VAL A N 1
ATOM 1683 C CA . VAL A 1 220 ? -2.052 6.048 6.987 1.00 76.19 220 VAL A CA 1
ATOM 1684 C C . VAL A 1 220 ? -1.886 5.748 5.507 1.00 76.19 220 VAL A C 1
ATOM 1686 O O . VAL A 1 220 ? -2.637 4.946 4.954 1.00 76.19 220 VAL A O 1
ATOM 1689 N N . LYS A 1 221 ? -0.912 6.385 4.851 1.00 84.62 221 LYS A N 1
ATOM 1690 C CA . LYS A 1 221 ? -0.667 6.158 3.424 1.00 84.62 221 LYS A CA 1
ATOM 1691 C C . LYS A 1 221 ? 0.672 5.485 3.177 1.00 84.62 221 LYS A C 1
ATOM 1693 O O . LYS A 1 221 ? 1.717 6.013 3.547 1.00 84.62 221 LYS A O 1
ATOM 1698 N N . PHE A 1 222 ? 0.631 4.363 2.471 1.00 88.94 222 PHE A N 1
ATOM 1699 C CA . PHE A 1 222 ? 1.784 3.742 1.836 1.00 88.94 222 PHE A CA 1
ATOM 1700 C C . PHE A 1 222 ? 1.878 4.258 0.411 1.00 88.94 222 PHE A C 1
ATOM 1702 O O . PHE A 1 222 ? 1.033 3.942 -0.424 1.00 88.94 222 PHE A O 1
ATOM 1709 N N . ARG A 1 223 ? 2.886 5.083 0.139 1.00 90.19 223 ARG A N 1
ATOM 1710 C CA . ARG A 1 223 ? 3.093 5.675 -1.179 1.00 90.19 223 ARG A CA 1
ATOM 1711 C C . ARG A 1 223 ? 4.301 5.052 -1.854 1.00 90.19 223 ARG A C 1
ATOM 1713 O O . ARG A 1 223 ? 5.410 5.150 -1.340 1.00 90.19 223 ARG A O 1
ATOM 1720 N N . PHE A 1 224 ? 4.082 4.486 -3.029 1.00 92.88 224 PHE A N 1
ATOM 1721 C CA . PHE A 1 224 ? 5.118 3.941 -3.893 1.00 92.88 224 PHE A CA 1
ATOM 1722 C C . PHE A 1 224 ? 5.302 4.842 -5.112 1.00 92.88 224 PHE A C 1
ATOM 1724 O O . PHE A 1 224 ? 4.322 5.308 -5.698 1.00 92.88 224 PHE A O 1
ATOM 1731 N N . GLN A 1 225 ? 6.554 5.065 -5.498 1.00 91.19 225 GLN A N 1
ATOM 1732 C CA . GLN A 1 225 ? 6.921 5.529 -6.834 1.00 91.19 225 GLN A CA 1
ATOM 1733 C C . GLN A 1 225 ? 7.497 4.337 -7.582 1.00 91.19 225 GLN A C 1
ATOM 1735 O O . GLN A 1 225 ? 8.432 3.698 -7.096 1.00 91.19 225 GLN A O 1
ATOM 1740 N N . VAL A 1 226 ? 6.901 4.000 -8.720 1.00 91.69 226 VAL A N 1
ATOM 1741 C CA . VAL A 1 226 ? 7.215 2.780 -9.459 1.00 91.69 226 VAL A CA 1
ATOM 1742 C C . VAL A 1 226 ? 7.488 3.105 -10.912 1.00 91.69 226 VAL A C 1
ATOM 1744 O O . VAL A 1 226 ? 6.705 3.776 -11.580 1.00 91.69 226 VAL A O 1
ATOM 1747 N N . ASN A 1 227 ? 8.581 2.547 -11.413 1.00 90.62 227 ASN A N 1
ATOM 1748 C CA . ASN A 1 227 ? 8.953 2.610 -12.809 1.00 90.62 227 ASN A CA 1
ATOM 1749 C C . ASN A 1 227 ? 8.570 1.300 -13.483 1.00 90.62 227 ASN A C 1
ATOM 1751 O O . ASN A 1 227 ? 8.981 0.214 -13.071 1.00 90.62 227 ASN A O 1
ATOM 1755 N N . ILE A 1 228 ? 7.760 1.414 -14.524 1.00 93.50 228 ILE A N 1
ATOM 1756 C CA . ILE A 1 228 ? 7.346 0.304 -15.365 1.00 93.50 228 ILE A CA 1
ATOM 1757 C C . ILE A 1 228 ? 8.034 0.439 -16.718 1.00 93.50 228 ILE A C 1
ATOM 1759 O O . ILE A 1 228 ? 8.013 1.513 -17.310 1.00 93.50 228 ILE A O 1
ATOM 1763 N N . THR A 1 229 ? 8.593 -0.653 -17.232 1.00 91.38 229 THR A N 1
ATOM 1764 C CA . THR A 1 229 ? 9.295 -0.660 -18.520 1.00 91.38 229 THR A CA 1
ATOM 1765 C C . THR A 1 229 ? 8.674 -1.663 -19.476 1.00 91.38 229 THR A C 1
ATOM 1767 O O . THR A 1 229 ? 8.510 -2.828 -19.112 1.00 91.38 229 THR A O 1
ATOM 1770 N N . ASP A 1 230 ? 8.385 -1.222 -20.698 1.00 93.25 230 ASP A N 1
ATOM 1771 C CA . ASP A 1 230 ? 7.973 -2.077 -21.813 1.00 93.25 230 ASP A CA 1
ATOM 1772 C C . ASP A 1 230 ? 9.040 -2.125 -22.901 1.00 93.25 230 ASP A C 1
ATOM 1774 O O . ASP A 1 230 ? 9.620 -1.085 -23.219 1.00 93.25 230 ASP A O 1
ATOM 1778 N N . PRO A 1 231 ? 9.255 -3.281 -23.544 1.00 90.75 231 PRO A N 1
ATOM 1779 C CA . PRO A 1 231 ? 10.131 -3.350 -24.699 1.00 90.75 231 PRO A CA 1
ATOM 1780 C C . PRO A 1 231 ? 9.481 -2.627 -25.888 1.00 90.75 231 PRO A C 1
ATOM 1782 O O . PRO A 1 231 ? 8.303 -2.828 -26.183 1.00 90.75 231 PRO A O 1
ATOM 1785 N N . ALA A 1 232 ? 10.251 -1.795 -26.592 1.00 89.50 232 ALA A N 1
ATOM 1786 C CA . ALA A 1 232 ? 9.818 -1.175 -27.841 1.00 89.50 232 ALA A CA 1
ATOM 1787 C C . ALA A 1 232 ? 9.531 -2.219 -28.931 1.00 89.50 232 ALA A C 1
ATOM 1789 O O . ALA A 1 232 ? 10.095 -3.319 -28.941 1.00 89.50 232 ALA A O 1
ATOM 1790 N N . ASP A 1 233 ? 8.720 -1.830 -29.913 1.00 87.31 233 ASP A N 1
ATOM 1791 C CA . ASP A 1 233 ? 8.501 -2.633 -31.112 1.00 87.31 233 ASP A CA 1
ATOM 1792 C C . ASP A 1 233 ? 9.834 -2.966 -31.798 1.00 87.31 233 ASP A C 1
ATOM 1794 O O . ASP A 1 233 ? 10.638 -2.091 -32.122 1.00 87.31 233 ASP A O 1
ATOM 1798 N N . GLY A 1 234 ? 10.058 -4.257 -32.047 1.00 84.44 234 GLY A N 1
ATOM 1799 C CA . GLY A 1 234 ? 11.282 -4.753 -32.676 1.00 84.44 234 GLY A CA 1
ATOM 1800 C C . GLY A 1 234 ? 12.460 -4.962 -31.719 1.00 84.44 234 GLY A C 1
ATOM 1801 O O . GLY A 1 234 ? 13.477 -5.503 -32.157 1.00 84.44 234 GLY A O 1
ATOM 1802 N N . THR A 1 235 ? 12.329 -4.619 -30.432 1.00 83.88 235 THR A N 1
ATOM 1803 C CA . THR A 1 235 ? 13.334 -4.961 -29.418 1.00 83.88 235 THR A CA 1
ATOM 1804 C C . THR A 1 235 ? 13.422 -6.488 -29.273 1.00 83.88 235 THR A C 1
ATOM 1806 O O . THR A 1 235 ? 12.395 -7.153 -29.098 1.00 83.88 235 THR A O 1
ATOM 1809 N N . PRO A 1 236 ? 14.625 -7.088 -29.353 1.00 78.88 236 PRO A N 1
ATOM 1810 C CA . PRO A 1 236 ? 14.797 -8.513 -29.103 1.00 78.88 236 PRO A CA 1
ATOM 1811 C C . PRO A 1 236 ? 14.399 -8.863 -27.666 1.00 78.88 236 PRO A C 1
ATOM 1813 O O . PRO A 1 236 ? 14.967 -8.333 -26.716 1.00 78.88 236 PRO A O 1
ATOM 1816 N N . VAL A 1 237 ? 13.452 -9.788 -27.507 1.00 84.56 237 VAL A N 1
ATOM 1817 C CA . VAL A 1 237 ? 12.959 -10.241 -26.198 1.00 84.56 237 VAL A CA 1
ATOM 1818 C C . VAL A 1 237 ? 12.993 -11.759 -26.086 1.00 84.56 237 VAL A C 1
ATOM 1820 O O . VAL A 1 237 ? 12.914 -12.488 -27.079 1.00 84.56 237 VAL A O 1
ATOM 1823 N N . THR A 1 238 ? 13.067 -12.253 -24.854 1.00 79.19 238 THR A N 1
ATOM 1824 C CA . THR A 1 238 ? 12.917 -13.681 -24.565 1.00 79.19 238 THR A CA 1
ATOM 1825 C C . THR A 1 238 ? 11.481 -14.125 -24.848 1.00 79.19 238 THR A C 1
ATOM 1827 O O . THR A 1 238 ? 10.530 -13.529 -24.342 1.00 79.19 238 THR A O 1
ATOM 1830 N N . GLN A 1 239 ? 11.301 -15.200 -25.618 1.00 82.88 239 GLN A N 1
ATOM 1831 C CA . GLN A 1 239 ? 9.987 -15.817 -25.834 1.00 82.88 239 GLN A CA 1
ATOM 1832 C C . GLN A 1 239 ? 9.616 -16.725 -24.656 1.00 82.88 239 GLN A C 1
ATOM 1834 O O . GLN A 1 239 ? 9.762 -17.944 -24.718 1.00 82.88 239 GLN A O 1
ATOM 1839 N N . ALA A 1 240 ? 9.160 -16.113 -23.569 1.00 79.00 240 ALA A N 1
ATOM 1840 C CA . ALA A 1 240 ? 8.635 -16.796 -22.395 1.00 79.00 240 ALA A CA 1
ATOM 1841 C C . ALA A 1 240 ? 7.465 -15.993 -21.822 1.00 79.00 240 ALA A C 1
ATOM 1843 O O . ALA A 1 240 ? 7.491 -14.764 -21.879 1.00 79.00 240 ALA A O 1
ATOM 1844 N N . LEU A 1 241 ? 6.465 -16.681 -21.265 1.00 85.44 241 LEU A N 1
ATOM 1845 C CA . LEU A 1 241 ? 5.456 -16.014 -20.443 1.00 85.44 241 LEU A CA 1
ATOM 1846 C C . LEU A 1 241 ? 6.148 -15.458 -19.199 1.00 85.44 241 LEU A C 1
ATOM 1848 O O . LEU A 1 241 ? 6.915 -16.176 -18.552 1.00 85.44 241 LEU A O 1
ATOM 1852 N N . THR A 1 242 ? 5.902 -14.189 -18.907 1.00 87.50 242 THR A N 1
ATOM 1853 C CA . THR A 1 242 ? 6.471 -13.499 -17.749 1.00 87.50 242 THR A CA 1
ATOM 1854 C C . THR A 1 242 ? 5.381 -12.773 -16.983 1.00 87.50 242 THR A C 1
ATOM 1856 O O . THR A 1 242 ? 4.366 -12.404 -17.562 1.00 87.50 242 THR A O 1
ATOM 1859 N N . THR A 1 243 ? 5.605 -12.544 -15.697 1.00 91.56 243 THR A N 1
ATOM 1860 C CA . THR A 1 243 ? 4.742 -11.731 -14.835 1.00 91.56 243 THR A CA 1
ATOM 1861 C C . THR A 1 243 ? 5.659 -10.882 -13.968 1.00 91.56 243 THR A C 1
ATOM 1863 O O . THR A 1 243 ? 6.006 -11.296 -12.865 1.00 91.56 243 THR A O 1
ATOM 1866 N N . PRO A 1 244 ? 6.138 -9.731 -14.480 1.00 94.44 244 PRO A N 1
ATOM 1867 C CA . PRO A 1 244 ? 6.992 -8.845 -13.704 1.00 94.44 244 PRO A CA 1
ATOM 1868 C C . PRO A 1 244 ? 6.269 -8.407 -12.435 1.00 94.44 244 PRO A C 1
ATOM 1870 O O . PRO A 1 244 ? 5.209 -7.777 -12.500 1.00 94.44 244 PRO A O 1
ATOM 1873 N N . LEU A 1 245 ? 6.846 -8.748 -11.291 1.00 95.56 245 LEU A N 1
ATOM 1874 C CA . LEU A 1 245 ? 6.287 -8.449 -9.987 1.00 95.56 245 LEU A CA 1
ATOM 1875 C C . LEU A 1 245 ? 7.375 -8.101 -8.974 1.00 95.56 245 LEU A C 1
ATOM 1877 O O . LEU A 1 245 ? 8.550 -8.450 -9.124 1.00 95.56 245 LEU A O 1
ATOM 1881 N N . VAL A 1 246 ? 6.956 -7.408 -7.922 1.00 96.62 246 VAL A N 1
ATOM 1882 C CA . VAL A 1 246 ? 7.794 -7.070 -6.774 1.00 96.62 246 VAL A CA 1
ATOM 1883 C C . VAL A 1 246 ? 7.003 -7.256 -5.489 1.00 96.62 246 VAL A C 1
ATOM 1885 O O . VAL A 1 246 ? 5.909 -6.716 -5.344 1.00 96.62 246 VAL A O 1
ATOM 1888 N N . LEU A 1 247 ? 7.559 -8.020 -4.552 1.00 96.69 247 LEU A N 1
ATOM 1889 C CA . LEU A 1 247 ? 7.046 -8.176 -3.196 1.00 96.69 247 LEU A CA 1
ATOM 1890 C C . LEU A 1 247 ? 7.825 -7.256 -2.256 1.00 96.69 247 LEU A C 1
ATOM 1892 O O . LEU A 1 247 ? 9.037 -7.400 -2.092 1.00 96.69 247 LEU A O 1
ATOM 1896 N N . VAL A 1 248 ? 7.108 -6.342 -1.618 1.00 95.62 248 VAL A N 1
ATOM 1897 C CA . VAL A 1 248 ? 7.633 -5.376 -0.659 1.00 95.62 248 VAL A CA 1
ATOM 1898 C C . VAL A 1 248 ? 7.174 -5.769 0.751 1.00 95.62 248 VAL A C 1
ATOM 1900 O O . VAL A 1 248 ? 5.977 -5.661 1.043 1.00 95.62 248 VAL A O 1
ATOM 1903 N N . PRO A 1 249 ? 8.072 -6.235 1.640 1.00 93.25 249 PRO A N 1
ATOM 1904 C CA . PRO A 1 249 ? 7.718 -6.511 3.028 1.00 93.25 249 PRO A CA 1
ATOM 1905 C C . PRO A 1 249 ? 7.441 -5.196 3.771 1.00 93.25 249 PRO A C 1
ATOM 1907 O O . PRO A 1 249 ? 8.272 -4.290 3.768 1.00 93.25 249 PRO A O 1
ATOM 1910 N N . ILE A 1 250 ? 6.278 -5.090 4.421 1.00 93.12 250 ILE A N 1
ATOM 1911 C CA . ILE A 1 250 ? 5.909 -3.921 5.239 1.00 93.12 250 ILE A CA 1
ATOM 1912 C C . ILE A 1 250 ? 6.114 -4.213 6.724 1.00 93.12 250 ILE A C 1
ATOM 1914 O O . ILE A 1 250 ? 6.652 -3.385 7.455 1.00 93.12 250 ILE A O 1
ATOM 1918 N N . GLY A 1 251 ? 5.691 -5.396 7.175 1.00 88.81 251 GLY A N 1
ATOM 1919 C CA . GLY A 1 251 ? 5.751 -5.794 8.577 1.00 88.81 251 GLY A CA 1
ATOM 1920 C C . GLY A 1 251 ? 4.384 -5.895 9.242 1.00 88.81 251 GLY A C 1
ATOM 1921 O O . GLY A 1 251 ? 3.343 -5.917 8.588 1.00 88.81 251 GLY A O 1
ATOM 1922 N N . LYS A 1 252 ? 4.388 -6.005 10.571 1.00 87.69 252 LYS A N 1
ATOM 1923 C CA . LYS A 1 252 ? 3.156 -5.976 11.368 1.00 87.69 252 LYS A CA 1
ATOM 1924 C C . LYS A 1 252 ? 2.664 -4.542 11.500 1.00 87.69 252 LYS A C 1
ATOM 1926 O O . LYS A 1 252 ? 3.454 -3.638 11.764 1.00 87.69 252 LYS A O 1
ATOM 1931 N N . LEU A 1 253 ? 1.359 -4.357 11.361 1.00 86.44 253 LEU A N 1
ATOM 1932 C CA . LEU A 1 253 ? 0.716 -3.050 11.401 1.00 86.44 253 LEU A CA 1
ATOM 1933 C C . LEU A 1 253 ? -0.185 -2.919 12.629 1.00 86.44 253 LEU A C 1
ATOM 1935 O O . LEU A 1 253 ? -0.723 -3.903 13.140 1.00 86.44 253 LEU A O 1
ATOM 1939 N N . THR A 1 254 ? -0.345 -1.692 13.113 1.00 84.31 254 THR A N 1
ATOM 1940 C CA . THR A 1 254 ? -1.326 -1.375 14.155 1.00 84.31 254 THR A CA 1
ATOM 1941 C C . THR A 1 254 ? -2.748 -1.444 13.590 1.00 84.31 254 THR A C 1
ATOM 1943 O O . THR A 1 254 ? -2.928 -1.245 12.392 1.00 84.31 254 THR A O 1
ATOM 1946 N N . PRO A 1 255 ? -3.777 -1.701 14.414 1.00 86.38 255 PRO A N 1
ATOM 1947 C CA . PRO A 1 255 ? -5.161 -1.621 13.958 1.00 86.38 255 PRO A CA 1
ATOM 1948 C C . PRO A 1 255 ? -5.501 -0.254 13.348 1.00 86.38 255 PRO A C 1
ATOM 1950 O O . PRO A 1 255 ? -5.076 0.776 13.871 1.00 86.38 255 PRO A O 1
ATOM 1953 N N . GLY A 1 256 ? -6.270 -0.249 12.259 1.00 84.00 256 GLY A N 1
ATOM 1954 C CA . GLY A 1 256 ? -6.647 0.961 11.528 1.00 84.00 256 GLY A CA 1
ATOM 1955 C C . GLY A 1 256 ? -6.794 0.746 10.023 1.00 84.00 256 GLY A C 1
ATOM 1956 O O . GLY A 1 256 ? -6.604 -0.360 9.511 1.00 84.00 256 GLY A O 1
ATOM 1957 N N . GLU A 1 257 ? -7.141 1.819 9.317 1.00 89.38 257 GLU A N 1
ATOM 1958 C CA . GLU A 1 257 ? -7.218 1.846 7.857 1.00 89.38 257 GLU A CA 1
ATOM 1959 C C . GLU A 1 257 ? -5.931 2.393 7.236 1.00 89.38 257 GLU A C 1
ATOM 1961 O O . GLU A 1 257 ? -5.354 3.385 7.696 1.00 89.38 257 GLU A O 1
ATOM 1966 N N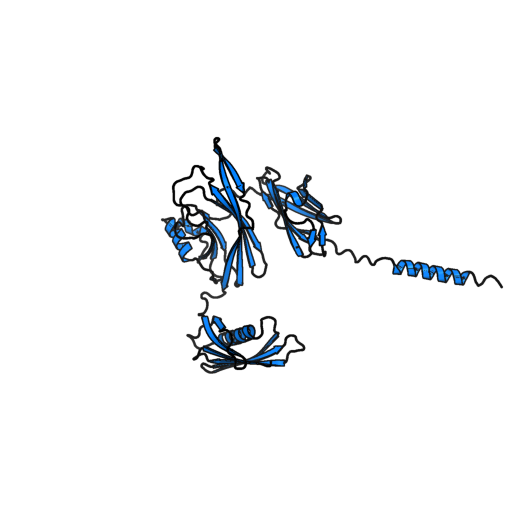 . TYR A 1 258 ? -5.513 1.744 6.153 1.00 90.75 258 TYR A N 1
ATOM 1967 C CA . TYR A 1 258 ? -4.319 2.057 5.388 1.00 90.75 258 TYR A CA 1
ATOM 1968 C C . TYR A 1 258 ? -4.686 2.211 3.916 1.00 90.75 258 TYR A C 1
ATOM 1970 O O . TYR A 1 258 ? -5.320 1.337 3.326 1.00 90.75 258 TYR A O 1
ATOM 1978 N N . ASN A 1 259 ? -4.229 3.299 3.309 1.00 94.44 259 ASN A N 1
ATOM 1979 C CA . ASN A 1 259 ? -4.355 3.543 1.881 1.00 94.44 259 ASN A CA 1
ATOM 1980 C C . ASN A 1 259 ? -3.020 3.264 1.198 1.00 94.44 259 ASN A C 1
ATOM 1982 O O . ASN A 1 259 ? -1.984 3.803 1.580 1.00 94.44 259 ASN A O 1
ATOM 1986 N N . ILE A 1 260 ? -3.048 2.450 0.154 1.00 97.69 260 ILE A N 1
ATOM 1987 C CA . ILE A 1 260 ? -1.893 2.138 -0.677 1.00 97.69 260 ILE A CA 1
ATOM 1988 C C . ILE A 1 260 ? -2.051 2.907 -1.985 1.00 97.69 260 ILE A C 1
ATOM 1990 O O . ILE A 1 260 ? -3.037 2.736 -2.697 1.00 97.69 260 ILE A O 1
ATOM 1994 N N . GLU A 1 261 ? -1.084 3.766 -2.289 1.00 96.19 261 GLU A N 1
ATOM 1995 C CA . GLU A 1 261 ? -1.017 4.576 -3.503 1.00 96.19 261 GLU A CA 1
ATOM 1996 C C . GLU A 1 261 ? 0.257 4.204 -4.266 1.00 96.19 261 GLU A C 1
ATOM 1998 O O . GLU A 1 261 ? 1.363 4.387 -3.758 1.00 96.19 261 GLU A O 1
ATOM 2003 N N . VAL A 1 262 ? 0.121 3.715 -5.497 1.00 97.06 262 VAL A N 1
ATOM 2004 C CA . VAL A 1 262 ? 1.255 3.427 -6.382 1.00 97.06 262 VAL A CA 1
ATOM 2005 C C . VAL A 1 262 ? 1.206 4.387 -7.553 1.00 97.06 262 VAL A C 1
ATOM 2007 O O . VAL A 1 262 ? 0.319 4.292 -8.396 1.00 97.06 262 VAL A O 1
ATOM 2010 N N . ASN A 1 263 ? 2.150 5.317 -7.591 1.00 93.69 263 ASN A N 1
ATOM 2011 C CA . ASN A 1 263 ? 2.322 6.254 -8.691 1.00 93.69 263 ASN A CA 1
ATOM 2012 C C . ASN A 1 263 ? 3.295 5.652 -9.702 1.00 93.69 263 ASN A C 1
ATOM 2014 O O . ASN A 1 263 ? 4.372 5.188 -9.324 1.00 93.69 263 ASN A O 1
ATOM 2018 N N . ILE A 1 264 ? 2.902 5.642 -10.973 1.00 92.88 264 ILE A N 1
ATOM 2019 C CA . ILE A 1 264 ? 3.621 4.919 -12.017 1.00 92.88 264 ILE A CA 1
ATOM 2020 C C . ILE A 1 264 ? 4.176 5.884 -13.050 1.00 92.88 264 ILE A C 1
ATOM 2022 O O . ILE A 1 264 ? 3.427 6.625 -13.692 1.00 92.88 264 ILE A O 1
ATOM 2026 N N . THR A 1 265 ? 5.482 5.778 -13.276 1.00 88.81 265 THR A N 1
ATOM 2027 C CA . THR A 1 265 ? 6.139 6.314 -14.465 1.00 88.81 265 THR A CA 1
ATOM 2028 C C . THR A 1 265 ? 6.396 5.168 -15.430 1.00 88.81 265 THR A C 1
ATOM 2030 O O . THR A 1 265 ? 7.003 4.155 -15.082 1.00 88.81 265 THR A O 1
ATOM 2033 N N . TRP A 1 266 ? 5.914 5.308 -16.660 1.00 88.69 266 TRP A N 1
ATOM 2034 C CA . TRP A 1 266 ? 6.033 4.268 -17.675 1.00 88.69 266 TRP A CA 1
ATOM 2035 C C . TRP A 1 266 ? 7.134 4.629 -18.665 1.00 88.69 266 TRP A C 1
ATOM 2037 O O . TRP A 1 266 ? 7.191 5.758 -19.146 1.00 88.69 266 TRP A O 1
ATOM 2047 N N . PHE A 1 267 ? 7.984 3.668 -19.004 1.00 88.69 267 PHE A N 1
ATOM 2048 C CA . PHE A 1 267 ? 9.075 3.797 -19.956 1.00 88.69 267 PHE A CA 1
ATOM 2049 C C . PHE A 1 267 ? 8.947 2.784 -21.088 1.00 88.69 267 PHE A C 1
ATOM 2051 O O . PHE A 1 267 ? 8.492 1.657 -20.906 1.00 88.69 267 PHE A O 1
ATOM 2058 N N . THR A 1 268 ? 9.405 3.182 -22.266 1.00 89.88 268 THR A N 1
ATOM 2059 C CA . THR A 1 268 ? 9.700 2.282 -23.378 1.00 89.88 268 THR A CA 1
ATOM 2060 C C . THR A 1 268 ? 11.207 2.047 -23.446 1.00 89.88 268 THR A C 1
ATOM 2062 O O . THR A 1 268 ? 11.978 3.004 -23.542 1.00 89.88 268 THR A O 1
ATOM 2065 N N . GLU A 1 269 ? 11.627 0.788 -23.418 1.00 85.44 269 GLU A N 1
ATOM 2066 C CA . GLU A 1 269 ? 13.007 0.350 -23.595 1.00 85.44 269 GLU A CA 1
ATOM 2067 C C . GLU A 1 269 ? 13.311 0.110 -25.074 1.00 85.44 269 GLU A C 1
ATOM 2069 O O . GLU A 1 269 ? 12.696 -0.729 -25.733 1.00 85.44 269 GLU A O 1
ATOM 2074 N N . THR A 1 270 ? 14.304 0.819 -25.600 1.00 85.56 270 THR A N 1
ATOM 2075 C CA . THR A 1 270 ? 14.834 0.588 -26.948 1.00 85.56 270 THR A CA 1
ATOM 2076 C C . THR A 1 270 ? 16.290 0.166 -26.859 1.00 85.56 270 THR A C 1
ATOM 2078 O O . THR A 1 270 ? 17.091 0.843 -26.215 1.00 85.56 270 THR A O 1
ATOM 2081 N N . VAL A 1 271 ? 16.646 -0.920 -27.545 1.00 80.69 271 VAL A N 1
ATOM 2082 C CA . VAL A 1 271 ? 18.038 -1.359 -27.691 1.00 80.69 271 VAL A CA 1
ATOM 2083 C C . VAL A 1 271 ? 18.514 -0.998 -29.093 1.00 80.69 271 VAL A C 1
ATOM 2085 O O . VAL A 1 271 ? 18.017 -1.525 -30.087 1.00 80.69 271 VAL A O 1
ATOM 2088 N N . ASN A 1 272 ? 19.472 -0.078 -29.182 1.00 80.50 272 ASN A N 1
ATOM 2089 C CA . ASN A 1 272 ? 20.027 0.362 -30.463 1.00 80.50 272 ASN A CA 1
ATOM 2090 C C . ASN A 1 272 ? 20.969 -0.699 -31.066 1.00 80.50 272 ASN A C 1
ATOM 2092 O O . ASN A 1 272 ? 21.433 -1.596 -30.367 1.00 80.50 272 ASN A O 1
ATOM 2096 N N . GLU A 1 273 ? 21.339 -0.553 -32.346 1.00 80.50 273 GLU A N 1
ATOM 2097 C CA . GLU A 1 273 ? 22.220 -1.494 -33.078 1.00 80.50 273 GLU A CA 1
ATOM 2098 C C . GLU A 1 273 ? 23.572 -1.762 -32.386 1.00 80.50 273 GLU A C 1
ATOM 2100 O O . GLU A 1 273 ? 24.169 -2.822 -32.561 1.00 80.50 273 GLU A O 1
ATOM 2105 N N . ASN A 1 274 ? 24.036 -0.822 -31.558 1.00 81.88 274 ASN A N 1
ATOM 2106 C CA . ASN A 1 274 ? 25.274 -0.937 -30.785 1.00 81.88 274 ASN A CA 1
ATOM 2107 C C . ASN A 1 274 ? 25.094 -1.660 -29.432 1.00 81.88 274 ASN A C 1
ATOM 2109 O O . ASN A 1 274 ? 26.041 -1.725 -28.651 1.00 81.88 274 ASN A O 1
ATOM 2113 N N . GLY A 1 275 ? 23.890 -2.154 -29.123 1.00 75.56 275 GLY A N 1
ATOM 2114 C CA . GLY A 1 275 ? 23.543 -2.784 -27.844 1.00 75.56 275 GLY A CA 1
ATOM 2115 C C . GLY A 1 275 ? 23.286 -1.801 -26.697 1.00 75.56 275 GLY A C 1
ATOM 2116 O O . GLY A 1 275 ? 23.198 -2.217 -25.548 1.00 75.56 275 GLY A O 1
ATOM 2117 N N . THR A 1 276 ? 23.191 -0.498 -26.977 1.00 79.19 276 THR A N 1
ATOM 2118 C CA . THR A 1 276 ? 22.894 0.521 -25.959 1.00 79.19 276 THR A CA 1
ATOM 2119 C C . THR A 1 276 ? 21.396 0.589 -25.693 1.00 79.19 276 THR A C 1
ATOM 2121 O O . THR A 1 276 ? 20.625 0.870 -26.614 1.00 79.19 276 THR A O 1
ATOM 2124 N N . THR A 1 277 ? 21.008 0.394 -24.435 1.00 79.88 277 THR A N 1
ATOM 2125 C CA . THR A 1 277 ? 19.629 0.541 -23.962 1.00 79.88 277 THR A CA 1
ATOM 2126 C C . THR A 1 277 ? 19.295 2.005 -23.684 1.00 79.88 277 THR A C 1
ATOM 2128 O O . THR A 1 277 ? 20.068 2.721 -23.051 1.00 79.88 277 THR A O 1
ATOM 2131 N N . THR A 1 278 ? 18.140 2.462 -24.162 1.00 78.94 278 THR A N 1
ATOM 2132 C CA . THR A 1 278 ? 17.577 3.788 -23.880 1.00 78.94 278 THR A CA 1
ATOM 2133 C C . THR A 1 278 ? 16.163 3.631 -23.334 1.00 78.94 278 THR A C 1
ATOM 2135 O O . THR A 1 278 ? 15.349 2.936 -23.940 1.00 78.94 278 THR A O 1
ATOM 2138 N N . TYR A 1 279 ? 15.863 4.311 -22.227 1.00 83.75 279 TYR A N 1
ATOM 2139 C CA . TYR A 1 279 ? 14.531 4.347 -21.626 1.00 83.75 279 TYR A CA 1
ATOM 2140 C C . TYR A 1 279 ? 13.861 5.679 -21.951 1.00 83.75 279 TYR A C 1
ATOM 2142 O O . TYR A 1 279 ? 14.352 6.740 -21.569 1.00 83.75 279 TYR A O 1
ATOM 2150 N N . THR A 1 280 ? 12.746 5.628 -22.675 1.00 82.88 280 THR A N 1
ATOM 2151 C CA . THR A 1 280 ? 11.981 6.821 -23.059 1.00 82.88 280 THR A CA 1
ATOM 2152 C C . THR A 1 280 ? 10.690 6.876 -22.248 1.00 82.88 280 THR A C 1
ATOM 2154 O O . THR A 1 280 ? 9.897 5.942 -22.362 1.00 82.88 280 THR A O 1
ATOM 2157 N N . PRO A 1 281 ? 10.444 7.922 -21.439 1.00 83.56 281 PRO A N 1
ATOM 2158 C CA . PRO A 1 281 ? 9.208 8.025 -20.673 1.00 83.56 281 PRO A CA 1
ATOM 2159 C C . PRO A 1 281 ? 8.001 8.185 -21.607 1.00 83.56 281 PRO A C 1
ATOM 2161 O O . PRO A 1 281 ? 8.021 8.977 -22.552 1.00 83.56 281 PRO A O 1
ATOM 2164 N N . ILE A 1 282 ? 6.933 7.442 -21.328 1.00 82.62 282 ILE A N 1
ATOM 2165 C CA . ILE A 1 282 ? 5.644 7.570 -22.001 1.00 82.62 282 ILE A CA 1
ATOM 2166 C C . ILE A 1 282 ? 4.870 8.686 -21.305 1.00 82.62 282 ILE A C 1
ATOM 2168 O O . ILE A 1 282 ? 4.416 8.546 -20.172 1.00 82.62 282 ILE A O 1
ATOM 2172 N N . MET A 1 283 ? 4.707 9.807 -22.003 1.00 78.88 283 MET A N 1
ATOM 2173 C CA . MET A 1 283 ? 3.932 10.939 -21.504 1.00 78.88 283 MET A CA 1
ATOM 2174 C C . MET A 1 283 ? 2.439 10.614 -21.599 1.00 78.88 283 MET A C 1
ATOM 2176 O O . MET A 1 283 ? 1.875 10.558 -22.695 1.00 78.88 283 MET A O 1
ATOM 2180 N N . THR A 1 284 ? 1.789 10.404 -20.458 1.00 74.69 284 THR A N 1
ATOM 2181 C CA . THR A 1 284 ? 0.339 10.208 -20.373 1.00 74.69 284 THR A CA 1
ATOM 2182 C C . THR A 1 284 ? -0.382 11.518 -20.068 1.00 74.69 284 THR A C 1
ATOM 2184 O O . THR A 1 284 ? 0.170 12.436 -19.467 1.00 74.69 284 THR A O 1
ATOM 2187 N N . PHE A 1 285 ? -1.650 11.622 -20.480 1.00 72.62 285 PHE A N 1
ATOM 2188 C CA . PHE A 1 285 ? -2.475 12.811 -20.214 1.00 72.62 285 PHE A CA 1
ATOM 2189 C C . PHE A 1 285 ? -2.781 13.022 -18.724 1.00 72.62 285 PHE A C 1
ATOM 2191 O O . PHE A 1 285 ? -3.091 14.140 -18.318 1.00 72.62 285 PHE A O 1
ATOM 2198 N N . ALA A 1 286 ? -2.717 11.957 -17.926 1.00 73.88 286 ALA A N 1
ATOM 2199 C CA . ALA A 1 286 ? -2.884 11.981 -16.481 1.00 73.88 286 ALA A CA 1
ATOM 2200 C C . ALA A 1 286 ? -1.876 11.017 -15.834 1.00 73.88 286 ALA A C 1
ATOM 2202 O O . ALA A 1 286 ? -1.512 10.023 -16.478 1.00 73.88 286 ALA A O 1
ATOM 2203 N N . PRO A 1 287 ? -1.442 11.276 -14.586 1.00 78.69 287 PRO A N 1
ATOM 2204 C CA . PRO A 1 287 ? -0.639 10.327 -13.825 1.00 78.69 287 PRO A CA 1
ATOM 2205 C C . PRO A 1 287 ? -1.330 8.964 -13.765 1.00 78.69 287 PRO A C 1
ATOM 2207 O O . PRO A 1 287 ? -2.536 8.886 -13.521 1.00 78.69 287 PRO A O 1
ATOM 2210 N N . ILE A 1 288 ? -0.571 7.895 -13.995 1.00 89.88 288 ILE A N 1
ATOM 2211 C CA . ILE A 1 288 ? -1.071 6.541 -13.782 1.00 89.88 288 ILE A CA 1
ATOM 2212 C C . ILE A 1 288 ? -0.904 6.240 -12.300 1.00 89.88 288 ILE A C 1
ATOM 2214 O O . ILE A 1 288 ? 0.204 6.299 -11.766 1.00 89.88 288 ILE A O 1
ATOM 2218 N N . GLN A 1 289 ? -2.015 5.926 -11.645 1.00 93.94 289 GLN A N 1
ATOM 2219 C CA . GLN A 1 289 ? -2.035 5.624 -10.226 1.00 93.94 289 GLN A CA 1
ATOM 2220 C C . GLN A 1 289 ? -2.872 4.374 -9.972 1.00 93.94 289 GLN A C 1
ATOM 2222 O O . GLN A 1 289 ? -4.009 4.278 -10.439 1.00 93.94 289 GLN A O 1
ATOM 2227 N N . TRP A 1 290 ? -2.321 3.434 -9.208 1.00 97.62 290 TRP A N 1
ATOM 2228 C CA . TRP A 1 290 ? -3.091 2.349 -8.608 1.00 97.62 290 TRP A CA 1
ATOM 2229 C C . TRP A 1 290 ? -3.389 2.684 -7.151 1.00 97.62 290 TRP A C 1
ATOM 2231 O O . TRP A 1 290 ? -2.548 3.254 -6.449 1.00 97.62 290 TRP A O 1
ATOM 2241 N N . THR A 1 291 ? -4.587 2.329 -6.695 1.00 96.81 291 THR A N 1
ATOM 2242 C CA . THR A 1 291 ? -5.014 2.535 -5.312 1.00 96.81 291 THR A CA 1
ATOM 2243 C C . THR A 1 291 ? -5.623 1.265 -4.734 1.00 96.81 291 THR A C 1
ATOM 2245 O O . THR A 1 291 ? -6.300 0.514 -5.435 1.00 96.81 291 THR A O 1
ATOM 2248 N N . GLN A 1 292 ? -5.367 1.022 -3.451 1.00 97.38 292 GLN A N 1
ATOM 2249 C CA . GLN A 1 292 ? -5.975 -0.064 -2.687 1.00 97.38 292 GLN A CA 1
ATOM 2250 C C . GLN A 1 292 ? -6.116 0.344 -1.218 1.00 97.38 292 GLN A C 1
ATOM 2252 O O . GLN A 1 292 ? -5.351 1.174 -0.729 1.00 97.38 292 GLN A O 1
ATOM 2257 N N . THR A 1 293 ? -7.077 -0.241 -0.511 1.00 94.88 293 THR A N 1
ATOM 2258 C CA . THR A 1 293 ? -7.248 -0.084 0.932 1.00 94.88 293 THR A CA 1
ATOM 2259 C C . THR A 1 293 ? -6.950 -1.389 1.666 1.00 94.88 293 THR A C 1
ATOM 2261 O O . THR A 1 293 ? -7.174 -2.490 1.161 1.00 94.88 293 THR A O 1
ATOM 2264 N N . LEU A 1 294 ? -6.414 -1.256 2.875 1.00 95.69 294 LEU A N 1
ATOM 2265 C CA . LEU A 1 294 ? -6.162 -2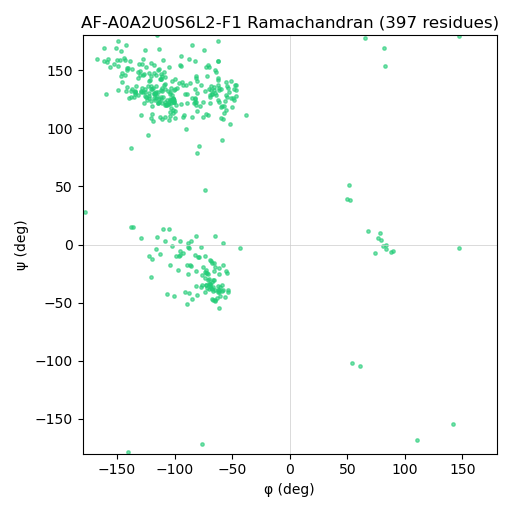.349 3.802 1.00 95.69 294 LEU A CA 1
ATOM 2266 C C . LEU A 1 294 ? -6.697 -1.962 5.177 1.00 95.69 294 LEU A C 1
ATOM 2268 O O . LEU A 1 294 ? -6.335 -0.918 5.717 1.00 95.69 294 LEU A O 1
ATOM 2272 N N . THR A 1 295 ? -7.499 -2.835 5.773 1.00 94.62 295 THR A N 1
ATOM 2273 C CA . THR A 1 295 ? -7.957 -2.673 7.155 1.00 94.62 295 THR A CA 1
ATOM 2274 C C . THR A 1 295 ? -7.246 -3.667 8.063 1.00 94.62 295 THR A C 1
ATOM 2276 O O . THR A 1 295 ? -7.307 -4.880 7.849 1.00 94.62 295 THR A O 1
ATOM 2279 N N . ILE A 1 296 ? -6.600 -3.161 9.111 1.00 92.00 296 ILE A N 1
ATOM 2280 C CA . ILE A 1 296 ? -5.997 -3.970 10.168 1.00 92.00 296 ILE A CA 1
ATOM 2281 C C . ILE A 1 296 ? -6.926 -3.979 11.372 1.00 92.00 296 ILE A C 1
ATOM 2283 O O . ILE A 1 296 ? -7.296 -2.939 11.913 1.00 92.00 296 ILE A O 1
ATOM 2287 N N . SER A 1 297 ? -7.292 -5.176 11.805 1.00 87.12 297 SER A N 1
ATOM 2288 C CA . SER A 1 297 ? -8.167 -5.416 12.945 1.00 87.12 297 SER A CA 1
ATOM 2289 C C . SER A 1 297 ? -7.383 -5.905 14.164 1.00 87.12 297 SER A C 1
ATOM 2291 O O . SER A 1 297 ? -6.318 -6.520 14.062 1.00 87.12 297 SER A O 1
ATOM 2293 N N . ASP A 1 298 ? -7.923 -5.622 15.347 1.00 80.50 298 ASP A N 1
ATOM 2294 C CA . ASP A 1 298 ? -7.288 -5.973 16.622 1.00 80.50 298 ASP A CA 1
ATOM 2295 C C . ASP A 1 298 ? -7.537 -7.437 17.045 1.00 80.50 298 ASP A C 1
ATOM 2297 O O . ASP A 1 298 ? -6.934 -7.935 17.994 1.00 80.50 298 ASP A O 1
ATOM 2301 N N . THR A 1 299 ? -8.417 -8.157 16.338 1.00 58.62 299 THR A N 1
ATOM 2302 C CA . THR A 1 299 ? -8.851 -9.521 16.687 1.00 58.62 299 THR A CA 1
ATOM 2303 C C . THR A 1 299 ? -8.665 -10.483 15.517 1.00 58.62 299 THR A C 1
ATOM 2305 O O . THR A 1 299 ? -8.802 -10.094 14.366 1.00 58.62 299 THR A O 1
ATOM 2308 N N . GLN A 1 300 ? -8.348 -11.752 15.810 1.00 51.34 300 GLN A N 1
ATOM 2309 C CA . GLN A 1 300 ? -7.970 -12.783 14.826 1.00 51.34 300 GLN A CA 1
ATOM 2310 C C . GLN A 1 300 ? -9.061 -13.200 13.817 1.00 51.34 300 GLN A C 1
ATOM 2312 O O . GLN A 1 300 ? -8.888 -14.161 13.072 1.00 51.34 300 GLN A O 1
ATOM 2317 N N . ASN A 1 301 ? -10.197 -12.518 13.789 1.00 50.75 301 ASN A N 1
ATOM 2318 C CA . ASN A 1 301 ? -11.313 -12.842 12.921 1.00 50.75 301 ASN A CA 1
ATOM 2319 C C . ASN A 1 301 ? -12.165 -11.574 12.817 1.00 50.75 301 ASN A C 1
ATOM 2321 O O . ASN A 1 301 ? -12.494 -11.033 13.879 1.00 50.75 301 ASN A O 1
ATOM 2325 N N . PRO A 1 302 ? -12.559 -11.079 11.629 1.00 51.91 302 PRO A N 1
ATOM 2326 C CA . PRO A 1 302 ? -13.684 -10.161 11.597 1.00 51.91 302 PRO A CA 1
ATOM 2327 C C . PRO A 1 302 ? -14.836 -10.901 12.281 1.00 51.91 302 PRO A C 1
ATOM 2329 O O . PRO A 1 302 ? -15.228 -11.988 11.848 1.00 51.91 302 PRO A O 1
ATOM 2332 N N . ALA A 1 303 ? -15.297 -10.390 13.427 1.00 56.06 303 ALA A N 1
ATOM 2333 C CA . ALA A 1 303 ? -16.505 -10.911 14.051 1.00 56.06 303 ALA A CA 1
ATOM 2334 C C . ALA A 1 303 ? -17.570 -10.983 12.949 1.00 56.06 303 ALA A C 1
ATOM 2336 O O . ALA A 1 303 ? -17.643 -10.029 12.183 1.00 56.06 303 ALA A O 1
ATOM 2337 N N . PRO A 1 304 ? -18.330 -12.081 12.797 1.00 71.12 304 PRO A N 1
ATOM 2338 C CA . PRO A 1 304 ? -19.314 -12.192 11.725 1.00 71.12 304 PRO A CA 1
ATOM 2339 C C . PRO A 1 304 ? -20.174 -10.926 11.649 1.00 71.12 304 PRO A C 1
ATOM 2341 O O . PRO A 1 304 ? -20.554 -10.368 12.677 1.00 71.12 304 PRO A O 1
ATOM 2344 N N . SER A 1 305 ? -20.442 -10.441 10.439 1.00 82.50 305 SER A N 1
ATOM 2345 C CA . SER A 1 305 ? -21.308 -9.285 10.254 1.00 82.50 305 SER A CA 1
ATOM 2346 C C . SER A 1 305 ? -22.773 -9.699 10.308 1.00 82.50 305 SER A C 1
ATOM 2348 O O . SER A 1 305 ? -23.163 -10.753 9.808 1.00 82.50 305 SER A O 1
ATOM 2350 N N . THR A 1 306 ? -23.595 -8.837 10.896 1.00 89.06 306 THR A N 1
ATOM 2351 C CA . THR A 1 306 ? -25.052 -8.924 10.830 1.00 89.06 306 THR A CA 1
ATOM 2352 C C . THR A 1 306 ? -25.593 -7.647 10.204 1.00 89.06 306 THR A C 1
ATOM 2354 O O . THR A 1 306 ? -25.180 -6.549 10.579 1.00 89.06 306 THR A O 1
ATOM 2357 N N . THR A 1 307 ? -26.516 -7.794 9.256 1.00 92.56 307 THR A N 1
ATOM 2358 C CA . THR A 1 307 ? -27.222 -6.679 8.620 1.00 92.56 307 THR A CA 1
ATOM 2359 C C . THR A 1 307 ? -28.612 -6.534 9.228 1.00 92.56 307 THR A C 1
ATOM 2361 O O . THR A 1 307 ? -29.329 -7.519 9.375 1.00 92.56 307 THR A O 1
ATOM 2364 N N . PHE A 1 308 ? -28.992 -5.306 9.568 1.00 94.38 308 PHE A N 1
ATOM 2365 C CA . PHE A 1 308 ? -30.268 -4.960 10.174 1.00 94.38 308 PHE A CA 1
ATOM 2366 C C . PHE A 1 308 ? -31.080 -4.059 9.248 1.00 94.38 308 PHE A C 1
ATOM 2368 O O . PHE A 1 308 ? -30.558 -3.076 8.721 1.00 94.38 308 PHE A O 1
ATOM 2375 N N . ASN A 1 309 ? -32.376 -4.339 9.125 1.00 95.12 309 ASN A N 1
ATOM 2376 C CA . ASN A 1 309 ? -33.318 -3.427 8.481 1.00 95.12 309 ASN A CA 1
ATOM 2377 C C . ASN A 1 309 ? -33.611 -2.260 9.428 1.00 95.12 309 ASN A C 1
ATOM 2379 O O . ASN A 1 309 ? -34.077 -2.479 10.551 1.00 95.12 309 ASN A O 1
ATOM 2383 N N . VAL A 1 310 ? -33.369 -1.028 8.983 1.00 95.12 310 VAL A N 1
ATOM 2384 C CA . VAL A 1 310 ? -33.486 0.1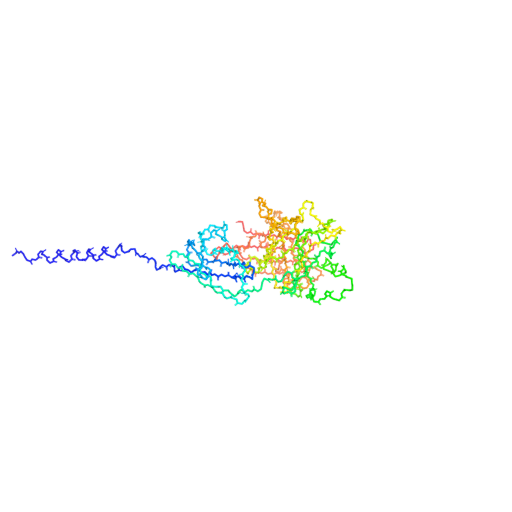61 9.839 1.00 95.12 310 VAL A CA 1
ATOM 2385 C C . VAL A 1 310 ? -34.743 0.961 9.504 1.00 95.12 310 VAL A C 1
ATOM 2387 O O . VAL A 1 310 ? -35.019 1.276 8.347 1.00 95.12 310 VAL A O 1
ATOM 2390 N N . THR A 1 311 ? -35.502 1.334 10.534 1.00 96.69 311 THR A N 1
ATOM 2391 C CA . THR A 1 311 ? -36.628 2.272 10.448 1.00 96.69 311 THR A CA 1
ATOM 2392 C C . THR A 1 311 ? -36.372 3.466 11.361 1.00 96.69 311 THR A C 1
ATOM 2394 O O . THR A 1 311 ? -36.216 3.296 12.567 1.00 96.69 311 THR A O 1
ATOM 2397 N N . VAL A 1 312 ? -36.383 4.678 10.807 1.00 96.25 312 VAL A N 1
ATOM 2398 C CA . VAL A 1 312 ? -36.177 5.934 11.544 1.00 96.25 312 VAL A CA 1
ATOM 2399 C C . VAL A 1 312 ? -37.455 6.763 11.503 1.00 96.25 312 VAL A C 1
ATOM 2401 O O . VAL A 1 312 ? -37.958 7.103 10.428 1.00 96.25 312 VAL A O 1
ATOM 2404 N N . ASN A 1 313 ? -38.005 7.101 12.673 1.00 95.50 313 ASN A N 1
ATOM 2405 C CA . ASN A 1 313 ? -39.230 7.897 12.804 1.00 95.50 313 ASN A CA 1
ATOM 2406 C C . ASN A 1 313 ? -40.384 7.366 11.920 1.00 95.50 313 ASN A C 1
ATOM 2408 O O . ASN A 1 313 ? -41.112 8.134 11.285 1.00 95.50 313 ASN A O 1
ATOM 2412 N N . GLY A 1 314 ? -40.509 6.035 11.834 1.00 93.62 314 GLY A N 1
ATOM 2413 C CA . GLY A 1 314 ? -41.525 5.329 11.043 1.00 93.62 314 GLY A CA 1
ATOM 2414 C C . GLY A 1 314 ? -41.251 5.215 9.536 1.00 93.62 314 GLY A C 1
ATOM 2415 O O . GLY A 1 314 ? -42.106 4.698 8.821 1.00 93.62 314 GLY A O 1
ATOM 2416 N N . ASN A 1 315 ? -40.099 5.676 9.040 1.00 93.94 315 ASN A N 1
ATOM 2417 C CA . ASN A 1 315 ? -39.715 5.579 7.628 1.00 93.94 315 ASN A CA 1
ATOM 2418 C C . ASN A 1 315 ? -38.546 4.605 7.451 1.00 93.94 315 ASN A C 1
ATOM 2420 O O . ASN A 1 315 ? -37.629 4.590 8.270 1.00 93.94 315 ASN A O 1
ATOM 2424 N N . GLN A 1 316 ? -38.561 3.827 6.369 1.00 94.69 316 GLN A N 1
ATOM 2425 C CA . GLN A 1 316 ? -37.447 2.947 6.011 1.00 94.69 316 GLN A CA 1
ATOM 2426 C C . GLN A 1 316 ? -36.177 3.777 5.760 1.00 94.69 316 GLN A C 1
ATOM 2428 O O . GLN A 1 316 ? -36.229 4.774 5.035 1.00 94.69 316 GLN A O 1
ATOM 2433 N N . ALA A 1 317 ? -35.056 3.351 6.334 1.00 91.50 317 ALA A N 1
ATOM 2434 C CA . ALA A 1 317 ? -33.728 3.910 6.098 1.00 91.50 317 ALA A CA 1
ATOM 2435 C C . ALA A 1 317 ? -32.817 2.867 5.427 1.00 91.50 317 ALA A C 1
ATOM 2437 O O . ALA A 1 317 ? -33.250 1.750 5.143 1.00 91.50 317 ALA A O 1
ATOM 2438 N N . SER A 1 318 ? -31.565 3.234 5.147 1.00 88.25 318 SER A N 1
ATOM 2439 C CA . SER A 1 318 ? -30.558 2.278 4.673 1.00 88.25 318 SER A CA 1
ATOM 2440 C C . SER A 1 318 ? -30.293 1.201 5.726 1.00 88.25 318 SER A C 1
ATOM 2442 O O . SER A 1 318 ? -30.236 1.503 6.920 1.00 88.25 318 SER A O 1
ATOM 2444 N N . ASP A 1 319 ? -30.095 -0.038 5.282 1.00 91.50 319 ASP A N 1
ATOM 2445 C CA . ASP A 1 319 ? -29.741 -1.144 6.171 1.00 91.50 319 ASP A CA 1
ATOM 2446 C C . ASP A 1 319 ? -28.393 -0.884 6.859 1.00 91.50 319 ASP A C 1
ATOM 2448 O O . ASP A 1 319 ? -27.467 -0.343 6.251 1.00 91.50 319 ASP A O 1
ATOM 2452 N N . LEU A 1 320 ? -28.276 -1.302 8.120 1.00 90.06 320 LEU A N 1
ATOM 2453 C CA . LEU A 1 320 ? -27.063 -1.152 8.922 1.00 90.06 320 LEU A CA 1
ATOM 2454 C C . LEU A 1 320 ? -26.343 -2.494 9.016 1.00 90.06 320 LEU A C 1
ATOM 2456 O O . LEU A 1 320 ? -26.923 -3.470 9.479 1.00 90.06 320 LEU A O 1
ATOM 2460 N N . THR A 1 321 ? -25.067 -2.549 8.637 1.00 90.75 321 THR A N 1
ATOM 2461 C CA . THR A 1 321 ? -24.242 -3.755 8.811 1.00 90.75 321 THR A CA 1
ATOM 2462 C C . THR A 1 321 ? -23.239 -3.553 9.938 1.00 90.75 321 THR A C 1
ATOM 2464 O O . THR A 1 321 ? -22.387 -2.673 9.859 1.00 90.75 321 THR A O 1
ATOM 2467 N N . VAL A 1 322 ? -23.317 -4.390 10.975 1.00 86.81 322 VAL A N 1
ATOM 2468 C CA . VAL A 1 322 ? -22.458 -4.314 12.165 1.00 86.81 322 VAL A CA 1
ATOM 2469 C C . VAL A 1 322 ? -21.681 -5.618 12.328 1.00 86.81 322 VAL A C 1
ATOM 2471 O O . VAL A 1 322 ? -22.233 -6.705 12.185 1.00 86.81 322 VAL A O 1
ATOM 2474 N N . GLN A 1 323 ? -20.390 -5.519 12.643 1.00 83.19 323 GLN A N 1
ATOM 2475 C CA . GLN A 1 323 ? -19.522 -6.671 12.923 1.00 83.19 323 GLN A CA 1
ATOM 2476 C C . GLN A 1 323 ? -19.764 -7.179 14.355 1.00 83.19 323 GLN A C 1
ATOM 2478 O O . GLN A 1 323 ? -19.063 -6.759 15.282 1.00 83.19 323 GLN A O 1
ATOM 2483 N N . VAL A 1 324 ? -20.776 -8.027 14.542 1.00 84.12 324 VAL A N 1
ATOM 2484 C CA . VAL A 1 324 ? -21.198 -8.588 15.837 1.00 84.12 324 VAL A CA 1
ATOM 2485 C C . VAL A 1 324 ? -21.614 -10.044 15.692 1.00 84.12 324 VAL A C 1
ATOM 2487 O O . VAL A 1 324 ? -22.374 -10.414 14.795 1.00 84.12 324 VAL A O 1
ATOM 2490 N N . ASN A 1 325 ? -21.160 -10.879 16.625 1.00 80.44 325 ASN A N 1
ATOM 2491 C CA . ASN A 1 325 ? -21.498 -12.291 16.603 1.00 80.44 325 ASN A CA 1
ATOM 2492 C C . ASN A 1 325 ? -22.776 -12.602 17.384 1.00 80.44 325 ASN A C 1
ATOM 2494 O O . ASN A 1 325 ? -22.732 -12.812 18.592 1.00 80.44 325 ASN A O 1
ATOM 2498 N N . LEU A 1 326 ? -23.894 -12.737 16.668 1.00 83.69 326 LEU A N 1
ATOM 2499 C CA . LEU A 1 326 ? -25.175 -13.141 17.254 1.00 83.69 326 LEU A CA 1
ATOM 2500 C C . LEU A 1 326 ? -25.287 -14.651 17.548 1.00 83.69 326 LEU A C 1
ATOM 2502 O O . LEU A 1 326 ? -26.317 -15.099 18.046 1.00 83.69 326 LEU A O 1
ATOM 2506 N N . SER A 1 327 ? -24.269 -15.467 17.229 1.00 75.62 327 SER A N 1
ATOM 2507 C CA . SER A 1 327 ? -24.314 -16.922 17.459 1.00 75.62 327 SER A CA 1
ATOM 2508 C C . SER A 1 327 ? -24.200 -17.304 18.936 1.00 75.62 327 SER A C 1
ATOM 2510 O O . SER A 1 327 ? -24.573 -18.412 19.317 1.00 75.62 327 SER A O 1
ATOM 2512 N N . ASN A 1 328 ? -23.641 -16.412 19.750 1.00 68.31 328 ASN A N 1
ATOM 2513 C CA . ASN A 1 328 ? -23.521 -16.559 21.193 1.00 68.31 328 ASN A CA 1
ATOM 2514 C C . ASN A 1 328 ? -24.463 -15.546 21.853 1.00 68.31 328 ASN A C 1
ATOM 2516 O O . ASN A 1 328 ? -24.841 -14.563 21.221 1.00 68.31 328 ASN A O 1
ATOM 2520 N N . ASN A 1 329 ? -24.855 -15.776 23.111 1.00 79.62 329 ASN A N 1
ATOM 2521 C CA . ASN A 1 329 ? -25.622 -14.783 23.873 1.00 79.62 329 ASN A CA 1
ATOM 2522 C C . ASN A 1 329 ? -24.974 -13.401 23.715 1.00 79.62 329 ASN A C 1
ATOM 2524 O O . ASN A 1 329 ? -23.767 -13.275 23.935 1.00 79.62 329 ASN A O 1
ATOM 2528 N N . ILE A 1 330 ? -25.767 -12.404 23.324 1.00 88.19 330 ILE A N 1
ATOM 2529 C CA . ILE A 1 330 ? -25.258 -11.065 23.045 1.00 88.19 330 ILE A CA 1
ATOM 2530 C C . ILE A 1 330 ? -24.636 -10.460 24.307 1.00 88.19 330 ILE A C 1
ATOM 2532 O O . ILE A 1 330 ? -25.197 -10.567 25.403 1.00 88.19 330 ILE A O 1
ATOM 2536 N N . THR A 1 331 ? -23.457 -9.859 24.166 1.00 89.81 331 THR A N 1
ATOM 2537 C CA . THR A 1 331 ? -22.809 -9.150 25.272 1.00 89.81 331 THR A CA 1
ATOM 2538 C C . THR A 1 331 ? -23.272 -7.695 25.327 1.00 89.81 331 THR A C 1
ATOM 2540 O O . THR A 1 331 ? -23.754 -7.144 24.340 1.00 89.81 331 THR A O 1
ATOM 2543 N N . GLU A 1 332 ? -23.107 -7.043 26.478 1.00 88.25 332 GLU A N 1
ATOM 2544 C CA . GLU A 1 332 ? -23.387 -5.606 26.615 1.00 88.25 332 GLU A CA 1
ATOM 2545 C C . GLU A 1 332 ? -22.530 -4.765 25.650 1.00 88.25 332 GLU A C 1
ATOM 2547 O O . GLU A 1 332 ? -23.034 -3.824 25.051 1.00 88.25 332 GLU A O 1
ATOM 2552 N N . ALA A 1 333 ? -21.284 -5.180 25.396 1.00 87.44 333 ALA A N 1
ATOM 2553 C CA . ALA A 1 333 ? -20.398 -4.534 24.426 1.00 87.44 333 ALA A CA 1
ATOM 2554 C C . ALA A 1 333 ? -20.879 -4.696 22.971 1.00 87.44 333 ALA A C 1
ATOM 2556 O O . ALA A 1 333 ? -20.774 -3.764 22.175 1.00 87.44 333 ALA A O 1
ATOM 2557 N N . ASP A 1 334 ? -21.428 -5.861 22.606 1.00 89.25 334 ASP A N 1
ATOM 2558 C CA . ASP A 1 334 ? -22.054 -6.042 21.288 1.00 89.25 334 ASP A CA 1
ATOM 2559 C C . ASP A 1 334 ? -23.292 -5.152 21.154 1.00 89.25 334 ASP A C 1
ATOM 2561 O O . ASP A 1 334 ? -23.534 -4.578 20.094 1.00 89.25 334 ASP A O 1
ATOM 2565 N N . ALA A 1 335 ? -24.065 -5.029 22.235 1.00 93.94 335 ALA A N 1
ATOM 2566 C CA . ALA A 1 335 ? -25.258 -4.206 22.257 1.00 93.94 335 ALA A CA 1
ATOM 2567 C C . ALA A 1 335 ? -24.929 -2.719 22.088 1.00 93.94 335 ALA A C 1
ATOM 2569 O O . ALA A 1 335 ? -25.504 -2.083 21.207 1.00 93.94 335 ALA A O 1
ATOM 2570 N N . GLU A 1 336 ? -23.948 -2.211 22.838 1.00 92.19 336 GLU A N 1
ATOM 2571 C CA . GLU A 1 336 ? -23.419 -0.852 22.693 1.00 92.19 336 GLU A CA 1
ATOM 2572 C C . GLU A 1 336 ? -22.923 -0.605 21.264 1.00 92.19 336 GLU A C 1
ATOM 2574 O O . GLU A 1 336 ? -23.290 0.384 20.639 1.00 92.19 336 GLU A O 1
ATOM 2579 N N . LYS A 1 337 ? -22.177 -1.552 20.681 1.00 91.38 337 LYS A N 1
ATOM 2580 C CA . LYS A 1 337 ? -21.668 -1.438 19.308 1.00 91.38 337 LYS A CA 1
ATOM 2581 C C . LYS A 1 337 ? -22.779 -1.335 18.259 1.00 91.38 337 LYS A C 1
ATOM 2583 O O . LYS A 1 337 ? -22.642 -0.574 17.302 1.00 91.38 337 LYS A O 1
ATOM 2588 N N . ILE A 1 338 ? -23.860 -2.106 18.401 1.00 94.06 338 ILE A N 1
ATOM 2589 C CA . ILE A 1 338 ? -25.004 -2.044 17.477 1.00 94.06 338 ILE A CA 1
ATOM 2590 C C . ILE A 1 338 ? -25.721 -0.700 17.614 1.00 94.06 338 ILE A C 1
ATOM 2592 O O . ILE A 1 338 ? -26.035 -0.071 16.603 1.00 94.06 338 ILE A O 1
ATOM 2596 N N . THR A 1 339 ? -25.992 -0.265 18.847 1.00 96.44 339 THR A N 1
ATOM 2597 C CA . THR A 1 339 ? -26.751 0.966 19.097 1.00 96.44 339 THR A CA 1
ATOM 2598 C C . THR A 1 339 ? -25.953 2.210 18.726 1.00 96.44 339 THR A C 1
ATOM 2600 O O . THR A 1 339 ? -26.522 3.143 18.164 1.00 96.44 339 THR A O 1
ATOM 2603 N N . GLU A 1 340 ? -24.637 2.177 18.921 1.00 94.56 340 GLU A N 1
ATOM 2604 C CA . GLU A 1 340 ? -23.710 3.234 18.524 1.00 94.56 340 GLU A CA 1
ATOM 2605 C C . GLU A 1 340 ? -23.627 3.361 17.002 1.00 94.56 340 GLU A C 1
ATOM 2607 O O . GLU A 1 340 ? -23.810 4.440 16.444 1.00 94.56 340 GLU A O 1
ATOM 2612 N N . ALA A 1 341 ? -23.455 2.243 16.290 1.00 92.06 341 ALA A N 1
ATOM 2613 C CA . ALA A 1 341 ? -23.445 2.255 14.830 1.00 92.06 341 ALA A CA 1
ATOM 2614 C C . ALA A 1 341 ? -24.776 2.775 14.249 1.00 92.06 341 ALA A C 1
ATOM 2616 O O . ALA A 1 341 ? -24.784 3.505 13.255 1.00 92.06 341 ALA A O 1
ATOM 2617 N N . ALA A 1 342 ? -25.903 2.449 14.892 1.00 93.81 342 ALA A N 1
ATOM 2618 C CA . ALA A 1 342 ? -27.217 2.971 14.527 1.00 93.81 342 ALA A CA 1
ATOM 2619 C C . ALA A 1 342 ? -27.341 4.486 14.774 1.00 93.81 342 ALA A C 1
ATOM 2621 O O . ALA A 1 342 ? -27.913 5.196 13.937 1.00 93.81 342 ALA A O 1
ATOM 2622 N N . PHE A 1 343 ? -26.786 4.983 15.885 1.00 95.44 343 PHE A N 1
ATOM 2623 C CA . PHE A 1 343 ? -26.709 6.410 16.183 1.00 95.44 343 PHE A CA 1
ATOM 2624 C C . PHE A 1 343 ? -25.886 7.144 15.120 1.00 95.44 343 PHE A C 1
ATOM 2626 O O . PHE A 1 343 ? -26.404 8.047 14.461 1.00 95.44 343 PHE A O 1
ATOM 2633 N N . LEU A 1 344 ? -24.648 6.707 14.875 1.00 91.88 344 LEU A N 1
ATOM 2634 C CA . LEU A 1 344 ? -23.726 7.344 13.931 1.00 91.88 344 LEU A CA 1
ATOM 2635 C C . LEU A 1 344 ? -24.257 7.332 12.492 1.00 91.88 344 LEU A C 1
ATOM 2637 O O . LEU A 1 344 ? -24.155 8.342 11.799 1.00 91.88 344 LEU A O 1
ATOM 2641 N N . GLN A 1 345 ? -24.894 6.240 12.050 1.00 93.00 345 GLN A N 1
ATOM 2642 C CA . GLN A 1 345 ? -25.532 6.186 10.729 1.00 93.00 345 GLN A CA 1
ATOM 2643 C C . GLN A 1 345 ? -26.666 7.215 10.591 1.00 93.00 345 GLN A C 1
ATOM 2645 O O . GLN A 1 345 ? -26.889 7.751 9.505 1.00 93.00 345 GLN A O 1
ATOM 2650 N N . THR A 1 346 ? -27.407 7.471 11.673 1.00 91.31 346 THR A N 1
ATOM 2651 C CA . THR A 1 346 ? -28.598 8.330 11.638 1.00 91.31 346 THR A CA 1
ATOM 2652 C C . THR A 1 346 ? -28.257 9.803 11.848 1.00 91.31 346 THR A C 1
ATOM 2654 O O . THR A 1 346 ? -28.811 10.660 11.162 1.00 91.31 346 THR A O 1
ATOM 2657 N N . MET A 1 347 ? -27.346 10.096 12.778 1.00 91.44 347 MET A N 1
ATOM 2658 C CA . MET A 1 347 ? -27.028 11.454 13.230 1.00 91.44 347 MET A CA 1
ATOM 2659 C C . MET A 1 347 ? -25.711 11.997 12.660 1.00 91.44 347 MET A C 1
ATOM 2661 O O . MET A 1 347 ? -25.505 13.209 12.664 1.00 91.44 347 MET A O 1
ATOM 2665 N N . GLY A 1 348 ? -24.830 11.133 12.151 1.00 87.81 348 GLY A N 1
ATOM 2666 C CA . GLY A 1 348 ? -23.505 11.495 11.648 1.00 87.81 348 GLY A CA 1
ATOM 2667 C C . GLY A 1 348 ? -22.435 11.613 12.741 1.00 87.81 348 GLY A C 1
ATOM 2668 O O . GLY A 1 348 ? -22.719 11.929 13.893 1.00 87.81 348 GLY A O 1
ATOM 2669 N N . GLU A 1 349 ? -21.177 11.396 12.352 1.00 86.94 349 GLU A N 1
ATOM 2670 C CA . GLU A 1 349 ? -20.016 11.305 13.260 1.00 86.94 349 GLU A CA 1
ATOM 2671 C C . GLU A 1 349 ? -19.678 12.597 14.016 1.00 86.94 349 GLU A C 1
ATOM 2673 O O . GLU A 1 349 ? -18.968 12.565 15.014 1.00 86.94 349 GLU A O 1
ATOM 2678 N N . GLN A 1 350 ? -20.154 13.746 13.533 1.00 87.25 350 GLN A N 1
ATOM 2679 C CA . GLN A 1 350 ? -19.859 15.053 14.129 1.00 87.25 350 GLN A CA 1
ATOM 2680 C C . GLN A 1 350 ? -20.839 15.433 15.251 1.00 87.25 350 GLN A C 1
ATOM 2682 O O . GLN A 1 350 ? -20.686 16.489 15.861 1.00 87.25 350 GLN A O 1
ATOM 2687 N N . THR A 1 351 ? -21.855 14.605 15.511 1.00 90.75 351 THR A N 1
ATOM 2688 C CA . THR A 1 351 ? -22.891 14.881 16.511 1.00 90.75 351 THR A CA 1
ATOM 2689 C C . THR A 1 351 ? -22.435 14.438 17.901 1.00 90.75 351 THR A C 1
ATOM 2691 O O . THR A 1 351 ? -22.073 13.277 18.109 1.00 90.75 351 THR A O 1
ATOM 2694 N N . ILE A 1 352 ? -22.487 15.355 18.871 1.00 93.94 352 ILE A N 1
ATOM 2695 C CA . ILE A 1 352 ? -22.138 15.069 20.266 1.00 93.94 352 ILE A CA 1
ATOM 2696 C C . ILE A 1 352 ? -23.255 14.231 20.880 1.00 93.94 352 ILE A C 1
ATOM 2698 O O . ILE A 1 352 ? -24.433 14.565 20.739 1.00 93.94 352 ILE A O 1
ATOM 2702 N N . HIS A 1 353 ? -22.895 13.146 21.565 1.00 95.69 353 HIS A N 1
ATOM 2703 C CA . HIS A 1 353 ? -23.862 12.261 22.196 1.00 95.69 353 HIS A CA 1
ATOM 2704 C C . HIS A 1 353 ? -23.315 11.583 23.454 1.00 95.69 353 HIS A C 1
ATOM 2706 O O . HIS A 1 353 ? -22.108 11.478 23.662 1.00 95.69 353 HIS A O 1
ATOM 2712 N N . GLU A 1 354 ? -24.237 11.134 24.299 1.00 95.69 354 GLU A N 1
ATOM 2713 C CA . GLU A 1 354 ? -23.977 10.413 25.540 1.00 95.69 354 GLU A CA 1
ATOM 2714 C C . GLU A 1 354 ? -25.010 9.290 25.680 1.00 95.69 354 GLU A C 1
ATOM 2716 O O . GLU A 1 354 ? -26.219 9.535 25.616 1.00 95.69 354 GLU A O 1
ATOM 2721 N N . LEU A 1 355 ? -24.540 8.056 25.871 1.00 95.69 355 LEU A N 1
ATOM 2722 C CA . LEU A 1 355 ? -25.394 6.906 26.159 1.00 95.69 355 LEU A CA 1
ATOM 2723 C C . LEU A 1 355 ? -25.921 7.008 27.601 1.00 95.69 355 LEU A C 1
ATOM 2725 O O . LEU A 1 355 ? -25.158 6.895 28.556 1.00 95.69 355 LEU A O 1
ATOM 2729 N N . ASP A 1 356 ? -27.229 7.214 27.760 1.00 95.25 356 ASP A N 1
ATOM 2730 C CA . ASP A 1 356 ? -27.880 7.382 29.067 1.00 95.25 356 ASP A CA 1
ATOM 2731 C C . ASP A 1 356 ? -28.230 6.025 29.688 1.00 95.25 356 ASP A C 1
ATOM 2733 O O . ASP A 1 356 ? -27.964 5.765 30.861 1.00 95.25 356 ASP A O 1
ATOM 2737 N N . THR A 1 357 ? -28.826 5.128 28.896 1.00 97.25 357 THR A N 1
ATOM 2738 C CA . THR A 1 357 ? -29.157 3.768 29.341 1.00 97.25 357 THR A CA 1
ATOM 2739 C C . THR A 1 357 ? -29.048 2.768 28.199 1.00 97.25 357 THR A C 1
ATOM 2741 O O . THR A 1 357 ? -29.385 3.077 27.059 1.00 97.25 357 THR A O 1
ATOM 2744 N N . LEU A 1 358 ? -28.616 1.552 28.533 1.00 97.62 358 LEU A N 1
ATOM 2745 C CA . LEU A 1 358 ? -28.558 0.392 27.650 1.00 97.62 358 LEU A CA 1
ATOM 2746 C C . LEU A 1 358 ? -29.125 -0.811 28.404 1.00 97.62 358 LEU A C 1
ATOM 2748 O O . LEU A 1 358 ? -28.749 -1.083 29.543 1.00 97.62 358 LEU A O 1
ATOM 2752 N N . THR A 1 359 ? -30.055 -1.525 27.782 1.00 97.12 359 THR A N 1
ATOM 2753 C CA . THR A 1 359 ? -30.665 -2.731 28.348 1.00 97.12 359 THR A CA 1
ATOM 2754 C C . THR A 1 359 ? -30.705 -3.836 27.311 1.00 97.12 359 THR A C 1
ATOM 2756 O O . THR A 1 359 ? -31.050 -3.609 26.152 1.00 97.12 359 THR A O 1
ATOM 2759 N N . VAL A 1 360 ? -30.357 -5.043 27.749 1.00 96.00 360 VAL A N 1
ATOM 2760 C CA . VAL A 1 360 ? -30.379 -6.261 26.942 1.00 96.00 360 VAL A CA 1
ATOM 2761 C C . VAL A 1 360 ? -31.335 -7.242 27.613 1.00 96.00 360 VAL A C 1
ATOM 2763 O O . VAL A 1 360 ? -31.055 -7.732 28.706 1.00 96.00 360 VAL A O 1
ATOM 2766 N N . ASP A 1 361 ? -32.464 -7.523 26.965 1.00 93.44 361 ASP A N 1
ATOM 2767 C CA . ASP A 1 361 ? -33.473 -8.476 27.436 1.00 93.44 361 ASP A CA 1
ATOM 2768 C C . ASP A 1 361 ? -33.715 -9.554 26.374 1.00 93.44 361 ASP A C 1
ATOM 2770 O O . ASP A 1 361 ? -34.474 -9.380 25.416 1.00 93.44 361 ASP A O 1
ATOM 2774 N N . GLY A 1 362 ? -33.006 -10.675 26.517 1.00 91.06 362 GLY A N 1
ATOM 2775 C CA . GLY A 1 362 ? -33.069 -11.795 25.582 1.00 91.06 362 GLY A CA 1
ATOM 2776 C C . GLY A 1 362 ? -32.625 -11.394 24.175 1.00 91.06 362 GLY A C 1
ATOM 2777 O O . GLY A 1 362 ? -31.433 -11.270 23.908 1.00 91.06 362 GLY A O 1
ATOM 2778 N N . THR A 1 363 ? -33.589 -11.233 23.269 1.00 94.19 363 THR A N 1
ATOM 2779 C CA . THR A 1 363 ? -33.350 -10.857 21.865 1.00 94.19 363 THR A CA 1
ATOM 2780 C C . THR A 1 363 ? -33.612 -9.381 21.584 1.00 94.19 363 THR A C 1
ATOM 2782 O O . THR A 1 363 ? -33.584 -8.981 20.423 1.00 94.19 363 THR A O 1
ATOM 2785 N N . THR A 1 364 ? -33.898 -8.585 22.612 1.00 96.69 364 THR A N 1
ATOM 2786 C CA . THR A 1 364 ? -34.221 -7.166 22.469 1.00 96.69 364 THR A CA 1
ATOM 2787 C C . THR A 1 364 ? -33.147 -6.317 23.131 1.00 96.69 364 THR A C 1
ATOM 2789 O O . THR A 1 364 ? -32.793 -6.545 24.288 1.00 96.69 364 THR A O 1
ATOM 2792 N N . ILE A 1 365 ? -32.658 -5.311 22.411 1.00 97.94 365 ILE A N 1
ATOM 2793 C CA . ILE A 1 365 ? -31.776 -4.271 22.948 1.00 97.94 365 ILE A CA 1
ATOM 2794 C C . ILE A 1 365 ? -32.556 -2.969 22.952 1.00 97.94 365 ILE A C 1
ATOM 2796 O O . ILE A 1 365 ? -33.168 -2.624 21.943 1.00 97.94 365 ILE A O 1
ATOM 2800 N N . THR A 1 366 ? -32.520 -2.235 24.056 1.00 97.56 366 THR A N 1
ATOM 2801 C CA . THR A 1 366 ? -33.036 -0.864 24.105 1.00 97.56 366 THR A CA 1
ATOM 2802 C C . THR A 1 366 ? -31.941 0.053 24.609 1.00 97.56 366 THR A C 1
ATOM 2804 O O . THR A 1 366 ? -31.375 -0.211 25.672 1.00 97.56 366 THR A O 1
ATOM 2807 N N . ALA A 1 367 ? -31.652 1.113 23.858 1.00 98.00 367 ALA A N 1
ATOM 2808 C CA . ALA A 1 367 ? -30.738 2.158 24.287 1.00 98.00 367 ALA A CA 1
ATOM 2809 C C . ALA A 1 367 ? -31.346 3.547 24.120 1.00 98.00 367 ALA A C 1
ATOM 2811 O O . ALA A 1 367 ? -32.153 3.795 23.222 1.00 98.00 367 ALA A O 1
ATOM 2812 N N . HIS A 1 368 ? -30.925 4.438 25.006 1.00 97.44 368 HIS A N 1
ATOM 2813 C CA . HIS A 1 368 ? -31.350 5.825 25.061 1.00 97.44 368 HIS A CA 1
ATOM 2814 C C . HIS A 1 368 ? -30.111 6.712 25.053 1.00 97.44 368 HIS A C 1
ATOM 2816 O O . HIS A 1 368 ? -29.266 6.596 25.940 1.00 97.44 368 HIS A O 1
ATOM 2822 N N . TYR A 1 369 ? -30.021 7.604 24.074 1.00 96.69 369 TYR A N 1
ATOM 2823 C CA . TYR A 1 369 ? -28.940 8.570 23.938 1.00 96.69 369 TYR A CA 1
ATOM 2824 C C . TYR A 1 369 ? -29.466 9.986 24.151 1.00 96.69 369 TYR A C 1
ATOM 2826 O O . TYR A 1 369 ? -30.556 10.344 23.689 1.00 96.69 369 TYR A O 1
ATOM 2834 N N . LYS A 1 370 ? -28.650 10.810 24.806 1.00 96.50 370 LYS A N 1
ATOM 2835 C CA . LYS A 1 370 ? -28.755 12.270 24.752 1.00 96.50 370 LYS A CA 1
ATOM 2836 C C . LYS A 1 370 ? -27.831 12.773 23.659 1.00 96.50 370 LYS A C 1
ATOM 2838 O O . LYS A 1 370 ? -26.721 12.266 23.543 1.00 96.50 370 LYS A O 1
ATOM 2843 N N . TRP A 1 371 ? -28.256 13.762 22.883 1.00 95.75 371 TRP A N 1
ATOM 2844 C CA . TRP A 1 371 ? -27.414 14.327 21.829 1.00 95.75 371 TRP A CA 1
ATOM 2845 C C . TRP A 1 371 ? -27.638 15.828 21.612 1.00 95.75 371 TRP A C 1
ATOM 2847 O O . TRP A 1 371 ? -28.612 16.397 22.118 1.00 95.75 371 TRP A O 1
ATOM 2857 N N . GLY A 1 372 ? -26.718 16.449 20.869 1.00 94.00 372 GLY A N 1
ATOM 2858 C CA . GLY A 1 372 ? -26.765 17.837 20.401 1.00 94.00 372 GLY A CA 1
ATOM 2859 C C . GLY A 1 372 ? -25.707 18.113 19.323 1.00 94.00 372 GLY A C 1
ATOM 2860 O O . GLY A 1 372 ? -24.725 17.378 19.202 1.00 94.00 372 GLY A O 1
ATOM 2861 N N . PHE A 1 373 ? -25.892 19.166 18.520 1.00 91.62 373 PHE A N 1
ATOM 2862 C CA . PHE A 1 373 ? -24.869 19.585 17.540 1.00 91.62 373 PHE A CA 1
ATOM 2863 C C . PHE A 1 373 ? -23.655 20.260 18.193 1.00 91.62 373 PHE A C 1
ATOM 2865 O O . PHE A 1 373 ? -22.563 20.273 17.627 1.00 91.62 373 PHE A O 1
ATOM 2872 N N . ASP A 1 374 ? -23.854 20.819 19.383 1.00 92.88 374 ASP A N 1
ATOM 2873 C CA . ASP A 1 374 ? -22.827 21.382 20.246 1.00 92.88 374 ASP A CA 1
ATOM 2874 C C . ASP A 1 374 ? -23.232 21.211 21.724 1.00 92.88 374 ASP A C 1
ATOM 2876 O O . ASP A 1 374 ? -24.324 20.732 22.037 1.00 92.88 374 ASP A O 1
ATOM 2880 N N . GLU A 1 375 ? -22.352 21.594 22.653 1.00 90.12 375 GLU A N 1
ATOM 2881 C CA . GLU A 1 375 ? -22.618 21.477 24.095 1.00 90.12 375 GLU A CA 1
ATOM 2882 C C . GLU A 1 375 ? -23.830 22.302 24.566 1.00 90.12 375 GLU A C 1
ATOM 2884 O O . GLU A 1 375 ? -24.440 21.965 25.581 1.00 90.12 375 GLU A O 1
ATOM 2889 N N . ALA A 1 376 ? -24.190 23.381 23.862 1.00 91.44 376 ALA A N 1
ATOM 2890 C CA . ALA A 1 376 ? -25.327 24.227 24.218 1.00 91.44 376 ALA A CA 1
ATOM 2891 C C . ALA A 1 376 ? -26.668 23.644 23.736 1.00 91.44 376 ALA A C 1
ATOM 2893 O O . ALA A 1 376 ? -27.711 23.974 24.304 1.00 91.44 376 ALA A O 1
ATOM 2894 N N . ASP A 1 377 ? -26.630 22.782 22.720 1.00 90.12 377 ASP A N 1
ATOM 2895 C CA . ASP A 1 377 ? -27.769 22.061 22.143 1.00 90.12 377 ASP A CA 1
ATOM 2896 C C . ASP A 1 377 ? -27.950 20.642 22.722 1.00 90.12 377 ASP A C 1
ATOM 2898 O O . ASP A 1 377 ? -28.838 19.896 22.313 1.00 90.12 377 ASP A O 1
ATOM 2902 N N . MET A 1 378 ? -27.131 20.248 23.700 1.00 91.31 378 MET A N 1
ATOM 2903 C CA . MET A 1 378 ? -27.276 18.960 24.378 1.00 91.31 378 MET A CA 1
ATOM 2904 C C . MET A 1 378 ? -28.620 18.858 25.110 1.00 91.31 378 MET A C 1
ATOM 2906 O O . MET A 1 378 ? -28.945 19.662 25.987 1.00 91.31 378 MET A O 1
ATOM 2910 N N . GLY A 1 379 ? -29.386 17.815 24.794 1.00 89.25 379 GLY A N 1
ATOM 2911 C CA . GLY A 1 379 ? -30.664 17.533 25.455 1.00 89.25 379 GLY A CA 1
ATOM 2912 C C . GLY A 1 379 ? -31.722 16.896 24.561 1.00 89.25 379 GLY A C 1
ATOM 2913 O O . GLY A 1 379 ? -32.799 16.552 25.055 1.00 89.25 379 GLY A O 1
ATOM 2914 N N . HIS A 1 380 ? -31.433 16.714 23.271 1.00 94.31 380 HIS A N 1
ATOM 2915 C CA . HIS A 1 380 ? -32.281 15.923 22.387 1.00 94.31 380 HIS A CA 1
ATOM 2916 C C . HIS A 1 380 ? -32.189 14.447 22.744 1.00 94.31 380 HIS A C 1
ATOM 2918 O O . HIS A 1 380 ? -31.181 13.978 23.271 1.00 94.31 380 HIS A O 1
ATOM 2924 N N . VAL A 1 381 ? -33.260 13.717 22.450 1.00 95.75 381 VAL A N 1
ATOM 2925 C CA . VAL A 1 381 ? -33.367 12.293 22.762 1.00 95.75 381 VAL A CA 1
ATOM 2926 C C . VAL A 1 381 ? -33.295 11.492 21.472 1.00 95.75 381 VAL A C 1
ATOM 2928 O O . VAL A 1 381 ? -33.894 11.866 20.456 1.00 95.75 381 VAL A O 1
ATOM 2931 N N . PHE A 1 382 ? -32.547 10.397 21.530 1.00 97.44 382 PHE A N 1
ATOM 2932 C CA . PHE A 1 382 ? -32.474 9.381 20.497 1.00 97.44 382 PHE A CA 1
ATOM 2933 C C . PHE A 1 382 ? -32.689 8.015 21.148 1.00 97.44 382 PHE A C 1
ATOM 2935 O O . PHE A 1 382 ? -31.859 7.535 21.919 1.00 97.44 382 PHE A O 1
ATOM 2942 N N . ASP A 1 383 ? -33.824 7.406 20.836 1.00 97.88 383 ASP A N 1
ATOM 2943 C CA . ASP A 1 383 ? -34.228 6.102 21.340 1.00 97.88 383 ASP A CA 1
ATOM 2944 C C . ASP A 1 383 ? -34.025 5.063 20.244 1.00 97.88 383 ASP A C 1
ATOM 2946 O O . ASP A 1 383 ? -34.509 5.228 19.119 1.00 97.88 383 ASP A O 1
ATOM 2950 N N . VAL A 1 384 ? -33.353 3.965 20.577 1.00 97.94 384 VAL A N 1
ATOM 2951 C CA . VAL A 1 384 ? -33.143 2.842 19.666 1.00 97.94 384 VAL A CA 1
ATOM 2952 C C . VAL A 1 384 ? -33.613 1.541 20.300 1.00 97.94 384 VAL A C 1
ATOM 2954 O O . VAL A 1 384 ? -33.315 1.228 21.451 1.00 97.94 384 VAL A O 1
ATOM 2957 N N . THR A 1 385 ? -34.360 0.763 19.523 1.00 98.31 385 THR A N 1
ATOM 2958 C CA . THR A 1 385 ? -34.774 -0.595 19.869 1.00 98.31 385 THR A CA 1
ATOM 2959 C C . THR A 1 385 ? -34.317 -1.549 18.777 1.00 98.31 385 THR A C 1
ATOM 2961 O O . THR A 1 385 ? -34.654 -1.369 17.606 1.00 98.31 385 THR A O 1
ATOM 2964 N N . VAL A 1 386 ? -33.563 -2.575 19.158 1.00 97.88 386 VAL A N 1
ATOM 2965 C CA . VAL A 1 386 ? -33.060 -3.619 18.263 1.00 97.88 386 VAL A CA 1
ATOM 2966 C C . VAL A 1 386 ? -33.775 -4.923 18.580 1.00 97.88 386 VAL A C 1
ATOM 2968 O O . VAL A 1 386 ? -33.764 -5.368 19.725 1.00 97.88 386 VAL A O 1
ATOM 2971 N N . ASP A 1 387 ? -34.356 -5.554 17.565 1.00 97.00 387 ASP A N 1
ATOM 2972 C CA . ASP A 1 387 ? -34.863 -6.925 17.630 1.00 97.00 387 ASP A CA 1
ATOM 2973 C C . ASP A 1 387 ? -33.890 -7.839 16.879 1.00 97.00 387 ASP A C 1
ATOM 2975 O O . ASP A 1 387 ? -33.802 -7.819 15.648 1.00 97.00 387 ASP A O 1
ATOM 2979 N N . LEU A 1 388 ? -33.141 -8.636 17.640 1.00 95.00 388 LEU A N 1
ATOM 2980 C CA . LEU A 1 388 ? -32.128 -9.559 17.130 1.00 95.00 388 LEU A CA 1
ATOM 2981 C C . LEU A 1 388 ? -32.736 -10.761 16.400 1.00 95.00 388 LEU A C 1
ATOM 2983 O O . LEU A 1 388 ? -32.075 -11.343 15.543 1.00 95.00 388 LEU A O 1
ATOM 2987 N N . SER A 1 389 ? -33.982 -11.134 16.714 1.00 93.88 389 SER A N 1
ATOM 2988 C CA . SER A 1 389 ? -34.658 -12.265 16.065 1.00 93.88 389 SER A CA 1
ATOM 2989 C C . SER A 1 389 ? -35.073 -11.910 14.643 1.00 93.88 389 SER A C 1
ATOM 2991 O O . SER A 1 389 ? -34.936 -12.723 13.731 1.00 93.88 389 SER A O 1
ATOM 2993 N N . ASN A 1 390 ? -35.572 -10.686 14.463 1.00 95.44 390 ASN A N 1
ATOM 2994 C CA . ASN A 1 390 ? -36.026 -10.181 13.170 1.00 95.44 390 ASN A CA 1
ATOM 2995 C C . ASN A 1 390 ? -34.954 -9.373 12.424 1.00 95.44 390 ASN A C 1
ATOM 2997 O O . ASN A 1 390 ? -35.177 -8.996 11.276 1.00 95.44 390 ASN A O 1
ATOM 3001 N N . GLN A 1 391 ? -33.804 -9.120 13.060 1.00 96.12 391 GLN A N 1
ATOM 3002 C CA . GLN A 1 391 ? -32.731 -8.264 12.545 1.00 96.12 391 GLN A CA 1
ATOM 3003 C C . GLN A 1 391 ? -33.276 -6.894 12.118 1.00 96.12 391 GLN A C 1
ATOM 3005 O O . GLN A 1 391 ? -33.057 -6.421 11.002 1.00 96.12 391 GLN A O 1
ATOM 3010 N N . THR A 1 392 ? -34.028 -6.255 13.014 1.00 97.44 392 THR A N 1
ATOM 3011 C CA . THR A 1 392 ? -34.618 -4.931 12.776 1.00 97.44 392 THR A CA 1
ATOM 3012 C C . THR A 1 392 ? -34.170 -3.934 13.828 1.00 97.44 392 THR A C 1
ATOM 3014 O O . THR A 1 392 ? -34.130 -4.261 15.013 1.00 97.44 392 THR A O 1
ATOM 3017 N N . ILE A 1 393 ? -33.907 -2.704 13.399 1.00 98.12 393 ILE A N 1
ATOM 3018 C CA . ILE A 1 393 ? -33.605 -1.564 14.263 1.00 98.12 393 ILE A CA 1
ATOM 3019 C C . ILE A 1 393 ? -34.699 -0.516 14.070 1.00 98.12 393 ILE A C 1
ATOM 3021 O O . ILE A 1 393 ? -34.957 -0.072 12.952 1.00 98.12 393 ILE A O 1
ATOM 3025 N N . THR A 1 394 ? -35.339 -0.113 15.164 1.00 98.00 394 THR A N 1
ATOM 3026 C CA . THR A 1 394 ? -36.311 0.983 15.189 1.00 98.00 394 THR A CA 1
ATOM 3027 C C . THR A 1 394 ? -35.733 2.145 15.973 1.00 98.00 394 THR A C 1
ATOM 3029 O O . THR A 1 394 ? -35.342 1.981 17.125 1.00 98.00 394 THR A O 1
ATOM 3032 N N . ILE A 1 395 ? -35.701 3.314 15.347 1.00 98.12 395 ILE A N 1
ATOM 3033 C CA . ILE A 1 395 ? -35.140 4.538 15.908 1.00 98.12 395 ILE A CA 1
ATOM 3034 C C . ILE A 1 395 ? -36.234 5.596 15.990 1.00 98.12 395 ILE A C 1
ATOM 3036 O O . ILE A 1 395 ? -36.961 5.833 15.018 1.00 98.12 395 ILE A O 1
ATOM 3040 N N . THR A 1 396 ? -36.316 6.264 17.137 1.00 96.81 396 THR A N 1
ATOM 3041 C CA . THR A 1 396 ? -37.143 7.456 17.342 1.00 96.81 396 THR A CA 1
ATOM 3042 C C . THR A 1 396 ? -36.266 8.579 17.869 1.00 96.81 396 THR A C 1
ATOM 3044 O O . THR A 1 396 ? -35.555 8.399 18.849 1.00 96.81 396 THR A O 1
ATOM 3047 N N . HIS A 1 397 ? -36.306 9.745 17.233 1.00 91.94 397 HIS A N 1
ATOM 3048 C CA . HIS A 1 397 ? -35.556 10.910 17.700 1.00 91.94 397 HIS A CA 1
ATOM 3049 C C . HIS A 1 397 ? -36.301 12.210 17.394 1.00 91.94 397 HIS A C 1
ATOM 3051 O O . HIS A 1 397 ? -37.161 12.259 16.505 1.00 91.94 397 HIS A O 1
ATOM 3057 N N . CYS A 1 398 ? -35.961 13.273 18.124 1.00 84.00 398 CYS A N 1
ATOM 3058 C CA . CYS A 1 398 ? -36.474 14.620 17.871 1.00 84.00 398 CYS A CA 1
ATOM 3059 C C . CYS A 1 398 ? -36.103 15.075 16.448 1.00 84.00 398 CYS A C 1
ATOM 3061 O O . CYS A 1 398 ? -34.961 14.892 16.026 1.00 84.00 398 CYS A O 1
ATOM 3063 N N . ARG A 1 399 ? -37.069 15.636 15.711 1.00 58.38 399 ARG A N 1
ATOM 3064 C CA . ARG A 1 399 ? -36.847 16.209 14.373 1.00 58.38 399 ARG A CA 1
ATOM 3065 C C . ARG A 1 399 ? -36.232 17.594 14.421 1.00 58.38 399 ARG A C 1
ATOM 3067 O O . ARG A 1 399 ? -36.659 18.372 15.303 1.00 58.38 399 ARG A O 1
#

Secondary structure (DSSP, 8-state):
--SSHHHHHHHHHHHHHHHHHHHSS----------EEEEEEEEBTTSEEEEEEEE-SSSEEE--EEEETTEEE-GGGT-SS-SEEETT-EEEEEEE-S---TT-EEEEEEEETTEEEEEEEEPBPPPPSSTTSS--EEESSTTTTT--EEEEEEEESS-TTTSGGG-SSHHHHHHHHHTTB-SEEETTSEEEEEEEE--BSSS--EEEEEEEEEE-SSSEEEEEEEEEEEEPTT-----S-B--EEEEEEEE--SEEEEEEEEEEEEEEEE-TTS-EEEEE---SS-EEEEEEEEEESSSS-PPEEEEEEEETTEE-PPEEEE--TTSPPPHHHHHHHHHHHHHHHH-TTSEEEEEEEEEETTEEEEEEEEESSTTSTTEEEEEEEETTTTEEEEEE--